Protein AF-A0A177CHS3-F1 (afdb_monomer)

Foldseek 3Di:
DDPPPDQDDAFDFFDDPVLLVPDPAADDLLVLLVLLLVLLVVLVVLQVQACLLDHDPPDLLALALVNLNVCLQQVFAFLDPPPPPDDPPLPVVLVPRNDDDDDGSSVDQSLSCLSSLLNSLLSLNSLLVSLSVCVNVVVDDQQDDSHPPDPDGSVNVNVVSSVSLCVSRDSNSVSSQQLRNLVCCCVVPVLVVLVVCCVVVVDPPVVSVVVSVVCPDPVNSVLGGGRDPCNNPHSVVSSVVSCVSSVSVSVSVVVVVVVVVVVVVVVVVVVVVVVVPPVPPPDPDPPVVVVVVVVVVVVVVVVVVVPDDPDDDDDDDDDPVVVVVVVVVVVPDDDPDDPVSVVVVVVVVVVVSVVVVVVVVVVVVVVVVVVVVVCVVVDDPVVVVVVVVPDDPVVVPPDDDDDDDDDDDDDDDDDDDDDDDDDDDDDDDDDDDDDDDDDDPPVVVVVVVVVVVVVVVVVVVVVVVVVVVVVVVVVVVVVVVVVVVVVVPPPDDDDDDDDDDDDDDD

Sequence (506 aa):
MSAAGTPYTRLPVAVPQETVEATPLASPDDLVKTYLLHVTSELLAIQASTTSFGASSTDRYSPSLQVLHARLQDGHHSPFPGLENRSGNAFTRKGKAHRVAVPSPMVRPLGDFEDMYYAILATVKETHDSIILRLNNGFVDPNALLFPSSQHTIHFFQEWLAHQWTILNEPSLVRALDIAVREALVDGHLCQGLRSQVDSGQITHEQAETARAHLYQSDVFADMPGLSWVGNEHSAMINGRLNEKYRVVFQAEKQAHEKKIRMAKKRERIQKTAKIGPKACGRRGSGEYRRQQQQVMAEQAQQAADMLPTSMGKQSPRSEAEQAKQAHDIARQTPQVDHSDISLFQEEVEAWRLYTQQLMSSRRETQLRYHEDELRRKTPPAATEQALQALPDSLRSGAVSCTPQRQSHARTVTQPHAAHVQQDTSDAGHAGPERTFPGASPREKRKQRVTEYQAWLRESASDHARTRMMGQRRQTQAQASDVSDVSLQAFNGAEAPMDMDGDGGF

Mean predicted aligned error: 17.67 Å

Solvent-accessible surface area (backbone atoms only — not comparable to full-atom values): 31165 Å² total; per-residue (Å²): 133,80,75,84,68,80,74,76,76,77,78,76,83,45,67,53,69,70,58,26,72,68,43,90,56,57,44,60,60,69,59,50,52,50,49,54,53,49,54,50,51,52,54,51,52,50,54,74,63,31,68,87,86,48,79,78,80,82,55,84,69,43,74,41,58,67,46,47,50,51,35,44,70,71,34,45,75,70,74,67,88,80,63,87,78,82,57,98,54,73,66,69,55,68,68,55,71,76,64,64,94,49,68,62,65,86,77,48,64,60,30,68,44,53,66,53,52,51,33,49,53,23,49,45,48,50,53,42,55,53,49,44,55,34,46,71,69,65,77,44,65,54,78,40,56,62,33,97,89,49,94,45,24,44,46,57,49,46,52,48,42,49,50,51,50,51,58,73,42,31,43,29,50,48,31,31,44,24,53,30,29,31,50,46,48,44,56,62,52,52,50,46,50,43,49,54,34,38,77,68,67,78,43,53,71,69,56,43,52,52,53,52,55,55,56,67,33,70,67,58,44,68,71,48,79,46,61,77,93,50,72,79,52,56,36,69,55,51,51,50,49,45,42,61,62,40,45,67,58,32,53,49,52,50,53,52,50,53,51,50,52,53,52,49,54,50,49,51,51,53,51,54,55,60,68,58,52,82,83,80,81,76,84,82,72,72,68,59,61,54,50,52,54,51,49,55,52,49,52,53,52,51,57,56,61,77,67,62,83,92,74,92,77,93,80,79,99,79,56,74,73,58,54,57,50,57,58,57,60,63,74,68,67,75,79,81,81,61,78,65,60,61,54,55,52,51,52,52,53,51,51,48,54,53,48,54,52,48,54,52,50,55,49,52,53,51,52,49,52,51,52,51,54,51,49,59,72,73,46,59,80,82,55,53,61,57,55,68,66,68,57,61,71,89,74,63,78,78,75,82,80,89,73,93,80,81,90,78,91,83,90,81,92,83,87,86,90,88,82,92,85,88,82,86,90,82,90,85,86,90,82,86,86,80,89,71,78,85,70,75,50,74,69,52,53,49,53,50,52,54,51,53,50,56,49,50,53,53,52,53,53,50,53,52,52,52,52,51,50,55,52,51,54,51,52,54,52,53,53,56,57,54,56,64,60,59,71,72,66,79,82,80,81,86,86,78,88,82,87,86,82,81,89,84,89,134

Nearest PDB structures (foldseek):
  6o3c-assembly1_A  TM=1.895E-01  e=5.426E+00  Mus musculus

Secondary structure (DSSP, 8-state):
----PPPPPPPPPPPPHHHHHT---PPPHHHHHHHHHHHHHHHHHHHHH-STT-PPP--TTS--HHHHHHHHHTTPPP--TT-TTS-S-HHHHTTTTT------GGGS-GGGGHHHHHHHHHHHHHHHHHHHHHHHTTSS-TTSBSSTT-S-BHHHHHHHHHHHHHHHT-HHHHHHHHHHHHHHHIIIIIHHHHHHHHHTTSS-HHHHHHHHHHHTSHHHHHHS--S---TTS-HHHHHHHHHHHHHHHHHHHHHHHHHHHHHHHHHHHHHHHHHS-TTTT-SSSHHHHHHHHHHHHHHHHHHHHTT------------HHHHHHHHHHHTT------THHHHHHHHHHHHHHHHHHHHHHHHHHHHHHHHHHHHHHHS-HHHHHHHHHSS-GGGTTT------PPP----------------------------------HHHHHHHHHHHHHHHHHHHHHHHHHHHHHHHHHHHHHHHHHHHHHTTSTT-----PPP-------

Radius of gyration: 36.94 Å; Cα contacts (8 Å, |Δi|>4): 244; chains: 1; bounding box: 92×114×95 Å

Structure (mmCIF, N/CA/C/O backbone):
data_AF-A0A177CHS3-F1
#
_entry.id   AF-A0A177CHS3-F1
#
loop_
_atom_site.group_PDB
_atom_site.id
_atom_site.type_symbol
_atom_site.label_atom_id
_atom_site.label_alt_id
_atom_site.label_comp_id
_atom_site.label_asym_id
_atom_site.label_entity_id
_atom_site.label_seq_id
_atom_site.pdbx_PDB_ins_code
_atom_site.Cartn_x
_atom_site.Cartn_y
_atom_site.Cartn_z
_atom_site.occupancy
_atom_site.B_iso_or_equiv
_atom_site.auth_seq_id
_atom_site.auth_comp_id
_atom_site.auth_asym_id
_atom_site.auth_atom_id
_atom_site.pdbx_PDB_model_num
ATOM 1 N N . MET A 1 1 ? 19.327 -12.336 -41.739 1.00 44.50 1 MET A N 1
ATOM 2 C CA . MET A 1 1 ? 18.220 -13.179 -41.241 1.00 44.50 1 MET A CA 1
ATOM 3 C C . MET A 1 1 ? 18.370 -13.234 -39.732 1.00 44.50 1 MET A C 1
ATOM 5 O O . MET A 1 1 ? 19.244 -13.942 -39.256 1.00 44.50 1 MET A O 1
ATOM 9 N N . SER A 1 2 ? 17.655 -12.370 -39.007 1.00 45.84 2 SER A N 1
ATOM 10 C CA . SER A 1 2 ? 17.730 -12.335 -37.541 1.00 45.84 2 SER A CA 1
ATOM 11 C C . SER A 1 2 ? 17.071 -13.605 -37.016 1.00 45.84 2 SER A C 1
ATOM 13 O O . SER A 1 2 ? 15.941 -13.893 -37.415 1.00 45.84 2 SER A O 1
ATOM 15 N N . ALA A 1 3 ? 17.780 -14.390 -36.204 1.00 53.47 3 ALA A N 1
ATOM 16 C CA . ALA A 1 3 ? 17.191 -15.535 -35.523 1.00 53.47 3 ALA A CA 1
ATOM 17 C C . ALA A 1 3 ? 15.929 -15.050 -34.798 1.00 53.47 3 ALA A C 1
ATOM 19 O O . ALA A 1 3 ? 15.978 -14.026 -34.117 1.00 53.47 3 ALA A O 1
ATOM 20 N N . ALA A 1 4 ? 14.799 -15.727 -35.007 1.00 66.44 4 ALA A N 1
ATOM 21 C CA . ALA A 1 4 ? 13.560 -15.417 -34.312 1.00 66.44 4 ALA A CA 1
ATOM 22 C C . ALA A 1 4 ? 13.797 -15.645 -32.813 1.00 66.44 4 ALA A C 1
ATOM 24 O O . ALA A 1 4 ? 13.718 -16.774 -32.332 1.00 66.44 4 ALA A O 1
ATOM 25 N N . GLY A 1 5 ? 14.191 -14.581 -32.108 1.00 76.31 5 GLY A N 1
ATOM 26 C CA . GLY A 1 5 ? 14.379 -14.604 -30.667 1.00 76.31 5 GLY A CA 1
ATOM 27 C C . GLY A 1 5 ? 13.078 -15.051 -30.021 1.00 76.31 5 GLY A C 1
ATOM 28 O O . GLY A 1 5 ? 11.996 -14.620 -30.426 1.00 76.31 5 GLY A O 1
ATOM 29 N N . THR A 1 6 ? 13.173 -15.954 -29.051 1.00 82.50 6 THR A N 1
ATOM 30 C CA . THR A 1 6 ? 12.022 -16.347 -28.242 1.00 82.50 6 THR A CA 1
ATOM 31 C C . THR A 1 6 ? 11.404 -15.089 -27.631 1.00 82.50 6 THR A C 1
ATOM 33 O O . THR A 1 6 ? 12.139 -14.314 -27.015 1.00 82.50 6 THR A O 1
ATOM 36 N N . PRO A 1 7 ? 10.093 -14.848 -27.817 1.00 87.56 7 PRO A N 1
ATOM 37 C CA . PRO A 1 7 ? 9.451 -13.645 -27.306 1.00 87.56 7 PRO A CA 1
ATOM 38 C C . PRO A 1 7 ? 9.597 -13.575 -25.786 1.00 87.56 7 PRO A C 1
ATOM 40 O O . PRO A 1 7 ? 9.509 -14.598 -25.101 1.00 87.56 7 PRO A O 1
ATOM 43 N N . TYR A 1 8 ? 9.791 -12.367 -25.258 1.00 92.06 8 TYR A N 1
ATOM 44 C CA . TYR A 1 8 ? 9.908 -12.164 -23.817 1.00 92.06 8 TYR A CA 1
ATOM 45 C C . TYR A 1 8 ? 8.603 -12.575 -23.126 1.00 92.06 8 TYR A C 1
ATOM 47 O O . TYR A 1 8 ? 7.510 -12.152 -23.521 1.00 92.06 8 TYR A O 1
ATOM 55 N N . THR A 1 9 ? 8.718 -13.427 -22.107 1.00 93.25 9 THR A N 1
ATOM 56 C CA . THR A 1 9 ? 7.579 -14.061 -21.435 1.00 93.25 9 THR A CA 1
ATOM 57 C C . THR A 1 9 ? 6.963 -13.148 -20.385 1.00 93.25 9 THR A C 1
ATOM 59 O O . THR A 1 9 ? 7.672 -12.584 -19.552 1.00 93.25 9 THR A O 1
ATOM 62 N N . ARG A 1 10 ? 5.628 -13.058 -20.383 1.00 95.44 10 ARG A N 1
ATOM 63 C CA . ARG A 1 10 ? 4.859 -12.368 -19.335 1.00 95.44 10 ARG A CA 1
ATOM 64 C C . ARG A 1 10 ? 5.115 -12.985 -17.958 1.00 95.44 10 ARG A C 1
ATOM 66 O O . ARG A 1 10 ? 5.517 -14.144 -17.865 1.00 95.44 10 ARG A O 1
ATOM 73 N N . LEU A 1 11 ? 4.844 -12.214 -16.904 1.00 96.69 11 LEU A N 1
ATOM 74 C CA . LEU A 1 11 ? 4.880 -12.719 -15.531 1.00 96.69 11 LEU A CA 1
ATOM 75 C C . LEU A 1 11 ? 3.973 -13.954 -15.375 1.00 96.69 11 LEU A C 1
ATOM 77 O O . LEU A 1 11 ? 2.895 -13.995 -15.981 1.00 96.69 11 LEU A O 1
ATOM 81 N N . PRO A 1 12 ? 4.377 -14.949 -14.564 1.00 96.19 12 PRO A N 1
ATOM 82 C CA . PRO A 1 12 ? 3.524 -16.087 -14.254 1.00 96.19 12 PRO A CA 1
ATOM 83 C C . PRO A 1 12 ? 2.261 -15.635 -13.509 1.00 96.19 12 PRO A C 1
ATOM 85 O O . PRO A 1 12 ? 2.247 -14.601 -12.836 1.00 96.19 12 PRO A O 1
ATOM 88 N N . VAL A 1 13 ? 1.197 -16.429 -13.624 1.00 95.62 13 VAL A N 1
ATOM 89 C CA . VAL A 1 13 ? -0.060 -16.209 -12.894 1.00 95.62 13 VAL A CA 1
ATOM 90 C C . VAL A 1 13 ? 0.226 -16.215 -11.387 1.00 95.62 13 VAL A C 1
ATOM 92 O O . VAL A 1 13 ? 1.023 -17.024 -10.914 1.00 95.62 13 VAL A O 1
ATOM 95 N N . ALA A 1 14 ? -0.399 -15.298 -10.645 1.00 96.12 14 ALA A N 1
ATOM 96 C CA . ALA A 1 14 ? -0.262 -15.238 -9.195 1.00 96.12 14 ALA A CA 1
ATOM 97 C C . ALA A 1 14 ? -0.832 -16.501 -8.541 1.00 96.12 14 ALA A C 1
ATOM 99 O O . ALA A 1 14 ? -1.786 -17.101 -9.050 1.00 96.12 14 ALA A O 1
ATOM 100 N N . VAL A 1 15 ? -0.276 -16.870 -7.388 1.00 95.38 15 VAL A N 1
ATOM 101 C CA . VAL A 1 15 ? -0.728 -18.044 -6.638 1.00 95.38 15 VAL A CA 1
ATOM 102 C C . VAL A 1 15 ? -2.209 -17.881 -6.251 1.00 95.38 15 VAL A C 1
ATOM 104 O O . VAL A 1 15 ? -2.610 -16.826 -5.740 1.00 95.38 15 VAL A O 1
ATOM 107 N N . PRO A 1 16 ? -3.053 -18.894 -6.517 1.00 95.62 16 PRO A N 1
ATOM 108 C CA . PRO A 1 16 ? -4.478 -18.814 -6.230 1.00 95.62 16 PRO A CA 1
ATOM 109 C C . PRO A 1 16 ? -4.745 -18.897 -4.719 1.00 95.62 16 PRO A C 1
ATOM 111 O O . PRO A 1 16 ? -3.904 -19.362 -3.944 1.00 95.62 16 PRO A O 1
ATOM 114 N N . GLN A 1 17 ? -5.913 -18.415 -4.293 1.00 95.19 17 GLN A N 1
ATOM 115 C CA . GLN A 1 17 ? -6.251 -18.264 -2.872 1.00 95.19 17 GLN A CA 1
ATOM 116 C C . GLN A 1 17 ? -6.241 -19.602 -2.144 1.00 95.19 17 GLN A C 1
ATOM 118 O O . GLN A 1 17 ? -5.685 -19.720 -1.056 1.00 95.19 17 GLN A O 1
ATOM 123 N N . GLU A 1 18 ? -6.756 -20.631 -2.806 1.00 95.50 18 GLU A N 1
ATOM 124 C CA . GLU A 1 18 ? -6.851 -21.984 -2.282 1.00 95.50 18 GLU A CA 1
ATOM 125 C C . GLU A 1 18 ? -5.465 -22.560 -1.956 1.00 95.50 18 GLU A C 1
ATOM 127 O O . GLU A 1 18 ? -5.299 -23.271 -0.969 1.00 95.50 18 GLU A O 1
ATOM 132 N N . THR A 1 19 ? -4.440 -22.230 -2.752 1.00 97.25 19 THR A N 1
ATOM 133 C CA . THR A 1 19 ? -3.064 -22.681 -2.497 1.00 97.25 19 THR A CA 1
ATOM 134 C C . THR A 1 19 ? -2.465 -22.000 -1.272 1.00 97.25 19 THR A C 1
ATOM 136 O O . THR A 1 19 ? -1.782 -22.653 -0.484 1.00 97.25 19 THR A O 1
ATOM 139 N N . VAL A 1 20 ? -2.729 -20.708 -1.076 1.00 96.69 20 VAL A N 1
ATOM 140 C CA . VAL A 1 20 ? -2.236 -19.986 0.104 1.00 96.69 20 VAL A CA 1
ATOM 141 C C . VAL A 1 20 ? -2.955 -20.447 1.367 1.00 96.69 20 VAL A C 1
ATOM 143 O O . VAL A 1 20 ? -2.308 -20.677 2.383 1.00 96.69 20 VAL A O 1
ATOM 146 N N . GLU A 1 21 ? -4.267 -20.666 1.307 1.00 94.88 21 GLU A N 1
ATOM 147 C CA . GLU A 1 21 ? -5.039 -21.207 2.432 1.00 94.88 21 GLU A CA 1
ATOM 148 C C . GLU A 1 21 ? -4.608 -22.629 2.812 1.00 94.88 21 GLU A C 1
ATOM 150 O O . GLU A 1 21 ? -4.538 -22.950 3.998 1.00 94.88 21 GLU A O 1
ATOM 155 N N . ALA A 1 22 ? -4.260 -23.457 1.823 1.00 96.56 22 ALA A N 1
ATOM 156 C CA . ALA A 1 22 ? -3.725 -24.799 2.039 1.00 96.56 2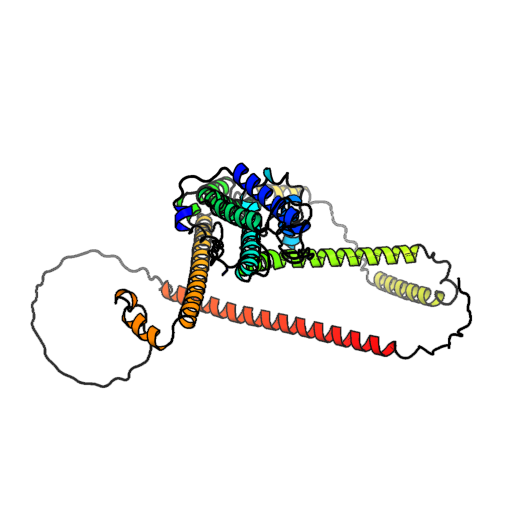2 ALA A CA 1
ATOM 157 C C . ALA A 1 22 ? -2.264 -24.811 2.530 1.00 96.56 22 ALA A C 1
ATOM 159 O O . ALA A 1 22 ? -1.754 -25.871 2.899 1.00 96.56 22 ALA A O 1
ATOM 160 N N . THR A 1 23 ? -1.571 -23.666 2.528 1.00 97.69 23 THR A N 1
ATOM 161 C CA . THR A 1 23 ? -0.171 -23.589 2.957 1.00 97.69 23 THR A CA 1
ATOM 162 C C . THR A 1 23 ? -0.087 -23.681 4.487 1.00 97.69 23 THR A C 1
ATOM 164 O O . THR A 1 23 ? -0.630 -22.821 5.185 1.00 97.69 23 THR A O 1
ATOM 167 N N . PRO A 1 24 ? 0.600 -24.701 5.042 1.00 95.94 24 PRO A N 1
ATOM 168 C CA . PRO A 1 24 ? 0.557 -24.983 6.478 1.00 95.94 24 PRO A CA 1
ATOM 169 C C . PRO A 1 24 ? 1.402 -24.019 7.316 1.00 95.94 24 PRO A C 1
ATOM 171 O O . PRO A 1 24 ? 1.120 -23.826 8.495 1.00 95.94 24 PRO A O 1
ATOM 174 N N . LEU A 1 25 ? 2.450 -23.435 6.729 1.00 96.88 25 LEU A N 1
ATOM 175 C CA . LEU A 1 25 ? 3.407 -22.581 7.425 1.00 96.88 25 LEU A CA 1
ATOM 176 C C . LEU A 1 25 ? 3.411 -21.190 6.803 1.00 96.88 25 LEU A C 1
ATOM 178 O O . LEU A 1 25 ? 3.595 -21.043 5.598 1.00 96.88 25 LEU A O 1
ATOM 182 N N . ALA A 1 26 ? 3.222 -20.179 7.645 1.00 97.94 26 ALA A N 1
ATOM 183 C CA . ALA A 1 26 ? 3.429 -18.786 7.290 1.00 97.94 26 ALA A CA 1
ATOM 184 C C . ALA A 1 26 ? 4.915 -18.430 7.431 1.00 97.94 26 ALA A C 1
ATOM 186 O O . ALA A 1 26 ? 5.590 -18.904 8.350 1.00 97.94 26 ALA A O 1
ATOM 187 N N . SER A 1 27 ? 5.419 -17.584 6.534 1.00 98.19 27 SER A N 1
ATOM 188 C CA . SER A 1 27 ? 6.752 -16.999 6.691 1.00 98.19 27 SER A CA 1
ATOM 189 C C . SER A 1 27 ? 6.818 -16.114 7.948 1.00 98.19 27 SER A C 1
ATOM 191 O O . SER A 1 27 ? 5.821 -15.479 8.288 1.00 98.19 27 SER A O 1
ATOM 193 N N . PRO A 1 28 ? 7.974 -16.016 8.634 1.00 98.38 28 PRO A N 1
ATOM 194 C CA . PRO A 1 28 ? 8.118 -15.133 9.789 1.00 98.38 28 PRO A CA 1
ATOM 195 C C . PRO A 1 28 ? 7.898 -13.657 9.431 1.00 98.38 28 PRO A C 1
ATOM 197 O O . PRO A 1 28 ? 8.485 -13.159 8.468 1.00 98.38 28 PRO A O 1
ATOM 200 N N . ASP A 1 29 ? 7.133 -12.940 10.255 1.00 98.00 29 ASP A N 1
ATOM 201 C CA . ASP A 1 29 ? 6.787 -11.527 10.052 1.00 98.00 29 ASP A CA 1
ATOM 202 C C . ASP A 1 29 ? 7.984 -10.631 9.725 1.00 98.00 29 ASP A C 1
ATOM 204 O O . ASP A 1 29 ? 7.938 -9.848 8.777 1.00 98.00 29 ASP A O 1
ATOM 208 N N . ASP A 1 30 ? 9.073 -10.742 10.487 1.00 98.00 30 ASP A N 1
ATOM 209 C CA . ASP A 1 30 ? 10.251 -9.884 10.322 1.00 98.00 30 ASP A CA 1
ATOM 210 C C . ASP A 1 30 ? 10.951 -10.102 8.976 1.00 98.00 30 ASP A C 1
ATOM 212 O O . ASP A 1 30 ? 11.478 -9.155 8.385 1.00 98.00 30 ASP A O 1
ATOM 216 N N . LEU A 1 31 ? 10.921 -11.335 8.464 1.00 98.12 31 LEU A N 1
ATOM 217 C CA . LEU A 1 31 ? 11.452 -11.672 7.147 1.00 98.12 31 LEU A CA 1
ATOM 218 C C . LEU A 1 31 ? 10.584 -11.052 6.051 1.00 98.12 31 LEU A C 1
ATOM 220 O O . LEU A 1 31 ? 11.118 -10.412 5.143 1.00 98.12 31 LEU A O 1
ATOM 224 N N . VAL A 1 32 ? 9.257 -11.159 6.176 1.00 98.38 32 VAL A N 1
ATOM 225 C CA . VAL A 1 32 ? 8.318 -10.544 5.228 1.00 98.38 32 VAL A CA 1
ATOM 226 C C . VAL A 1 32 ? 8.475 -9.023 5.221 1.00 98.38 32 VAL A C 1
ATOM 228 O O . VAL A 1 32 ? 8.644 -8.433 4.155 1.00 98.38 32 VAL A O 1
ATOM 231 N N . LYS A 1 33 ? 8.507 -8.370 6.391 1.00 98.19 33 LYS A N 1
ATOM 232 C CA . LYS A 1 33 ? 8.707 -6.912 6.499 1.00 98.19 33 LYS A CA 1
ATOM 233 C C . LYS A 1 33 ? 10.025 -6.475 5.873 1.00 98.19 33 LYS A C 1
ATOM 235 O O . LYS A 1 33 ? 10.043 -5.526 5.092 1.00 98.19 33 LYS A O 1
ATOM 240 N N . THR A 1 34 ? 11.115 -7.174 6.194 1.00 98.12 34 THR A N 1
ATOM 241 C CA . THR A 1 34 ? 12.451 -6.873 5.662 1.00 98.12 34 THR A CA 1
ATOM 242 C C . THR A 1 34 ? 12.449 -6.958 4.142 1.00 98.12 34 THR A C 1
ATOM 244 O O . THR A 1 34 ? 12.934 -6.044 3.477 1.00 98.12 34 THR A O 1
ATOM 247 N N . TYR A 1 35 ? 11.845 -8.009 3.589 1.00 98.38 35 TYR A N 1
ATOM 248 C CA . TYR A 1 35 ? 11.738 -8.188 2.149 1.00 98.38 35 TYR A CA 1
ATOM 249 C C . TYR A 1 35 ? 10.888 -7.090 1.485 1.00 98.38 35 TYR A C 1
ATOM 251 O O . TYR A 1 35 ? 11.347 -6.453 0.538 1.00 98.38 35 TYR A O 1
ATOM 259 N N . LEU A 1 36 ? 9.695 -6.786 2.013 1.00 98.44 36 LEU A N 1
ATOM 260 C CA . LEU A 1 36 ? 8.828 -5.734 1.464 1.00 98.44 36 LEU A CA 1
ATOM 261 C C . LEU A 1 36 ? 9.500 -4.352 1.495 1.00 98.44 36 LEU A C 1
ATOM 263 O O . LEU A 1 36 ? 9.423 -3.606 0.517 1.00 98.44 36 LEU A O 1
ATOM 267 N N . LEU A 1 37 ? 10.186 -4.008 2.590 1.00 97.81 37 LEU A N 1
ATOM 268 C CA . LEU A 1 37 ? 10.933 -2.750 2.714 1.00 97.81 37 LEU A CA 1
ATOM 269 C C . LEU A 1 37 ? 12.131 -2.694 1.763 1.00 97.81 37 LEU A C 1
ATOM 271 O O . LEU A 1 37 ? 12.383 -1.648 1.158 1.00 97.81 37 LEU A O 1
ATOM 275 N N . HIS A 1 38 ? 12.852 -3.805 1.619 1.00 97.69 38 HIS A N 1
ATOM 276 C CA . HIS A 1 38 ? 13.991 -3.914 0.716 1.00 97.69 38 HIS A CA 1
ATOM 277 C C . HIS A 1 38 ? 13.561 -3.707 -0.740 1.00 97.69 38 HIS A C 1
ATOM 279 O O . HIS A 1 38 ? 14.036 -2.768 -1.378 1.00 97.69 38 HIS A O 1
ATOM 285 N N . VAL A 1 39 ? 12.582 -4.479 -1.226 1.00 97.94 39 VAL A N 1
ATOM 286 C CA . VAL A 1 39 ? 12.069 -4.359 -2.603 1.00 97.94 39 VAL A CA 1
ATOM 287 C C . VAL A 1 39 ? 11.493 -2.970 -2.864 1.00 97.94 39 VAL A C 1
ATOM 289 O O . VAL A 1 39 ? 11.739 -2.387 -3.917 1.00 97.94 39 VAL A O 1
ATOM 292 N N . THR A 1 40 ? 10.770 -2.393 -1.899 1.00 97.75 40 THR A N 1
ATOM 293 C CA . THR A 1 40 ? 10.267 -1.015 -2.013 1.00 97.75 40 THR A CA 1
ATOM 294 C C . THR A 1 40 ? 11.407 -0.020 -2.205 1.00 97.75 40 THR A C 1
ATOM 296 O O . THR A 1 40 ? 11.346 0.828 -3.095 1.00 97.75 40 THR A O 1
ATOM 299 N N . SER A 1 41 ? 12.459 -0.125 -1.392 1.00 97.12 41 SER A N 1
ATOM 300 C CA . SER A 1 41 ? 13.610 0.778 -1.454 1.00 97.12 41 SER A CA 1
ATOM 301 C C . SER A 1 41 ? 14.350 0.661 -2.787 1.00 97.12 41 SER A C 1
ATOM 303 O O . SER A 1 41 ? 14.693 1.683 -3.380 1.00 97.12 41 SER A O 1
ATOM 305 N N . GLU A 1 42 ? 14.543 -0.561 -3.292 1.00 95.88 42 GLU A N 1
ATOM 306 C CA . GLU A 1 42 ? 15.177 -0.801 -4.592 1.00 95.88 42 GLU A CA 1
ATOM 307 C C . GLU A 1 42 ? 14.333 -0.252 -5.748 1.00 95.88 42 GLU A C 1
ATOM 309 O O . GLU A 1 42 ? 14.849 0.488 -6.587 1.00 95.88 42 GLU A O 1
ATOM 314 N N . LEU A 1 43 ? 13.022 -0.523 -5.762 1.00 95.81 43 LEU A N 1
ATOM 315 C CA . LEU A 1 43 ? 12.114 0.012 -6.782 1.00 95.81 43 LEU A CA 1
ATOM 316 C C . LEU A 1 43 ? 12.120 1.544 -6.800 1.00 95.81 43 LEU A C 1
ATOM 318 O O . LEU A 1 43 ? 12.194 2.142 -7.874 1.00 95.81 43 LEU A O 1
ATOM 322 N N . LEU A 1 44 ? 12.087 2.189 -5.631 1.00 95.50 44 LEU A N 1
ATOM 323 C CA . LEU A 1 44 ? 12.133 3.649 -5.529 1.00 95.50 44 LEU A CA 1
ATOM 324 C C . LEU A 1 44 ? 13.485 4.222 -5.975 1.00 95.50 44 LEU A C 1
ATOM 326 O O . LEU A 1 44 ? 13.510 5.246 -6.659 1.00 95.50 44 LEU A O 1
ATOM 330 N N . ALA A 1 45 ? 14.600 3.570 -5.636 1.00 93.62 45 ALA A N 1
ATOM 331 C CA . ALA A 1 45 ? 15.930 3.986 -6.080 1.00 93.62 45 ALA A CA 1
ATOM 332 C C . ALA A 1 45 ? 16.066 3.904 -7.609 1.00 93.62 45 ALA A C 1
ATOM 334 O O . ALA A 1 45 ? 16.598 4.821 -8.242 1.00 93.62 45 ALA A O 1
ATOM 335 N N . ILE A 1 46 ? 15.528 2.843 -8.214 1.00 92.19 46 ILE A N 1
ATOM 336 C CA . ILE A 1 46 ? 15.510 2.669 -9.668 1.00 92.19 46 ILE A CA 1
ATOM 337 C C . ILE A 1 46 ? 14.617 3.729 -10.316 1.00 92.19 46 ILE A C 1
ATOM 339 O O . ILE A 1 46 ? 15.072 4.409 -11.233 1.00 92.19 46 ILE A O 1
ATOM 343 N N . GLN A 1 47 ? 13.398 3.947 -9.809 1.00 92.44 47 GLN A N 1
ATOM 344 C CA . GLN A 1 47 ? 12.486 4.989 -10.307 1.00 92.44 47 GLN A CA 1
ATOM 345 C C . GLN A 1 47 ? 13.082 6.399 -10.214 1.00 92.44 47 GLN A C 1
ATOM 347 O O . GLN A 1 47 ? 12.862 7.218 -11.100 1.00 92.44 47 GLN A O 1
ATOM 352 N N . ALA A 1 48 ? 13.858 6.693 -9.170 1.00 91.94 48 ALA A N 1
ATOM 353 C CA . ALA A 1 48 ? 14.554 7.971 -9.045 1.00 91.94 48 ALA A CA 1
ATOM 354 C C . ALA A 1 48 ? 15.710 8.125 -10.050 1.00 91.94 48 ALA A C 1
ATOM 356 O O . ALA A 1 48 ? 16.076 9.247 -10.398 1.00 91.94 48 ALA A O 1
ATOM 357 N N . SER A 1 49 ? 16.276 7.010 -10.520 1.00 90.81 49 SER A N 1
ATOM 358 C CA . SER A 1 49 ? 17.449 6.979 -11.401 1.00 90.81 49 SER A CA 1
ATOM 359 C C . SER A 1 49 ? 17.098 6.893 -12.890 1.00 90.81 49 SER A C 1
ATOM 361 O O . SER A 1 49 ? 17.979 7.073 -13.732 1.00 90.81 49 SER A O 1
ATOM 363 N N . THR A 1 50 ? 15.837 6.620 -13.247 1.00 87.88 50 THR A N 1
ATOM 364 C CA . THR A 1 50 ? 15.415 6.467 -14.646 1.00 87.88 50 THR A CA 1
ATOM 365 C C . THR A 1 50 ? 14.067 7.118 -14.929 1.00 87.88 50 THR A C 1
ATOM 367 O O . THR A 1 50 ? 13.106 6.973 -14.184 1.00 87.88 50 THR A O 1
ATOM 370 N N . THR A 1 51 ? 13.969 7.796 -16.070 1.00 85.38 51 THR A N 1
ATOM 371 C CA . THR A 1 51 ? 12.705 8.323 -16.611 1.00 85.38 51 THR A CA 1
ATOM 372 C C . THR A 1 51 ? 12.031 7.341 -17.570 1.00 85.38 51 THR A C 1
ATOM 374 O O . THR A 1 51 ? 10.947 7.613 -18.089 1.00 85.38 51 THR A O 1
ATOM 377 N N . SER A 1 52 ? 12.655 6.180 -17.808 1.00 80.94 52 SER A N 1
ATOM 378 C CA . SER A 1 52 ? 12.215 5.203 -18.808 1.00 80.94 52 SER A CA 1
ATOM 379 C C . SER A 1 52 ? 10.808 4.672 -18.548 1.00 80.94 52 SER A C 1
ATOM 381 O O . SER A 1 52 ? 10.125 4.296 -19.498 1.00 80.94 52 SER A O 1
ATOM 383 N N . PHE A 1 53 ? 10.352 4.689 -17.297 1.00 80.12 53 PHE A N 1
ATOM 384 C CA . PHE A 1 53 ? 9.065 4.133 -16.872 1.00 80.12 53 PHE A CA 1
ATOM 385 C C . PHE A 1 53 ? 8.003 5.200 -16.588 1.00 80.12 53 PHE A C 1
ATOM 387 O O . PHE A 1 53 ? 6.983 4.910 -15.975 1.00 80.12 53 PHE A O 1
ATOM 394 N N . GLY A 1 54 ? 8.223 6.422 -17.077 1.00 81.12 54 GLY A N 1
ATOM 395 C CA . GLY A 1 54 ? 7.356 7.564 -16.819 1.00 81.12 54 GLY A CA 1
ATOM 396 C C . GLY A 1 54 ? 7.838 8.399 -15.637 1.00 81.12 54 GLY A C 1
ATOM 397 O O . GLY A 1 54 ? 8.753 8.026 -14.905 1.00 81.12 54 GLY A O 1
ATOM 398 N N . ALA A 1 55 ? 7.241 9.578 -15.483 1.00 80.31 55 ALA A N 1
ATOM 399 C CA . ALA A 1 55 ? 7.513 10.424 -14.333 1.00 80.31 55 ALA A CA 1
ATOM 400 C C . ALA A 1 55 ? 6.866 9.808 -13.090 1.00 80.31 55 ALA A C 1
ATOM 402 O O . ALA A 1 55 ? 5.685 9.449 -13.119 1.00 80.31 55 ALA A O 1
ATOM 403 N N . SER A 1 56 ? 7.615 9.733 -11.989 1.00 80.44 56 SER A N 1
ATOM 404 C CA . SER A 1 56 ? 7.013 9.449 -10.692 1.00 80.44 56 SER A CA 1
ATOM 405 C C . SER A 1 56 ? 5.931 10.493 -10.415 1.00 80.44 56 SER A C 1
ATOM 407 O O . SER A 1 56 ? 6.118 11.695 -10.636 1.00 80.44 56 SER A O 1
ATOM 409 N N . SER A 1 57 ? 4.758 10.031 -9.978 1.00 82.19 57 SER A N 1
ATOM 410 C CA . SER A 1 57 ? 3.689 10.948 -9.597 1.00 82.19 57 SER A CA 1
ATOM 411 C C . SER A 1 57 ? 4.197 11.850 -8.475 1.00 82.19 57 SER A C 1
ATOM 413 O O . SER A 1 57 ? 4.552 11.378 -7.396 1.00 82.19 57 SER A O 1
ATOM 415 N N . THR A 1 58 ? 4.223 13.156 -8.726 1.00 87.19 58 THR A N 1
ATOM 416 C CA . THR A 1 58 ? 4.571 14.166 -7.717 1.00 87.19 58 THR A CA 1
ATOM 417 C C . THR A 1 58 ? 3.388 14.497 -6.807 1.00 87.19 58 THR A C 1
ATOM 419 O O . THR A 1 58 ? 3.530 15.280 -5.860 1.00 87.19 58 THR A O 1
ATOM 422 N N . ASP A 1 59 ? 2.218 13.908 -7.075 1.00 93.75 59 ASP A N 1
ATOM 423 C CA . ASP A 1 59 ? 1.023 14.122 -6.280 1.00 93.75 59 ASP A CA 1
ATOM 424 C C . ASP A 1 59 ? 1.128 13.393 -4.936 1.00 93.75 59 ASP A C 1
ATOM 426 O O . ASP A 1 59 ? 0.994 12.174 -4.839 1.00 93.75 59 ASP A O 1
ATOM 430 N N . ARG A 1 60 ? 1.319 14.177 -3.872 1.00 94.50 60 ARG A N 1
ATOM 431 C CA . ARG A 1 60 ? 1.375 13.698 -2.481 1.00 94.50 60 ARG A CA 1
ATOM 432 C C . ARG A 1 60 ? 0.029 13.174 -1.970 1.00 94.50 60 ARG A C 1
ATOM 434 O O . ARG A 1 60 ? -0.024 12.631 -0.871 1.00 94.50 60 ARG A O 1
ATOM 441 N N . TYR A 1 61 ? -1.046 13.379 -2.729 1.00 94.94 61 TYR A N 1
ATOM 442 C CA . TYR A 1 61 ? -2.412 12.971 -2.407 1.00 94.94 61 TYR A CA 1
ATOM 443 C C . TYR A 1 61 ? -2.895 11.810 -3.289 1.00 94.94 61 TYR A C 1
ATOM 445 O O . TYR A 1 61 ? -4.099 11.590 -3.418 1.00 94.94 61 TYR A O 1
ATOM 453 N N . SER A 1 62 ? -1.956 11.073 -3.886 1.00 95.31 62 SER A N 1
ATOM 454 C CA . SER A 1 62 ? -2.184 9.850 -4.652 1.00 95.31 62 SER A CA 1
ATOM 455 C C . SER A 1 62 ? -1.406 8.694 -3.999 1.00 95.31 62 SER A C 1
ATOM 457 O O . SER A 1 62 ? -0.268 8.907 -3.576 1.00 95.31 62 SER A O 1
ATOM 459 N N . PRO A 1 63 ? -1.974 7.478 -3.872 1.00 96.06 63 PRO A N 1
ATOM 460 C CA . PRO A 1 63 ? -1.348 6.355 -3.173 1.00 96.06 63 PRO A CA 1
ATOM 461 C C . PRO A 1 63 ? -0.311 5.662 -4.067 1.00 96.06 63 PRO A C 1
ATOM 463 O O . PRO A 1 63 ? -0.461 4.502 -4.437 1.00 96.06 63 PRO A O 1
ATOM 466 N N . SER A 1 64 ? 0.740 6.388 -4.444 1.00 95.88 64 SER A N 1
ATOM 467 C CA . SER A 1 64 ? 1.898 5.806 -5.122 1.00 95.88 64 SER A CA 1
ATOM 468 C C . SER A 1 64 ? 2.760 5.010 -4.137 1.00 95.88 64 SER A C 1
ATOM 470 O O . SER A 1 64 ? 2.716 5.259 -2.930 1.00 95.88 64 SER A O 1
ATOM 472 N N . LEU A 1 65 ? 3.601 4.099 -4.645 1.00 96.62 65 LEU A N 1
ATOM 473 C CA . LEU A 1 65 ? 4.568 3.358 -3.823 1.00 96.62 65 LEU A CA 1
ATOM 474 C C . LEU A 1 65 ? 5.410 4.306 -2.951 1.00 96.62 65 LEU A C 1
ATOM 476 O O . LEU A 1 65 ? 5.590 4.065 -1.762 1.00 96.62 65 LEU A O 1
ATOM 480 N N . GLN A 1 66 ? 5.847 5.436 -3.516 1.00 96.50 66 GLN A N 1
ATOM 481 C CA . GLN A 1 66 ? 6.608 6.458 -2.795 1.00 96.50 66 GLN A CA 1
ATOM 482 C C . GLN A 1 66 ? 5.804 7.088 -1.651 1.00 96.50 66 GLN A C 1
ATOM 484 O O . GLN A 1 66 ? 6.326 7.244 -0.548 1.00 96.50 66 GLN A O 1
ATOM 489 N N . VAL A 1 67 ? 4.546 7.461 -1.904 1.00 96.31 67 VAL A N 1
ATOM 490 C CA . VAL A 1 67 ? 3.682 8.085 -0.892 1.00 96.31 67 VAL A CA 1
ATOM 491 C C . VAL A 1 67 ? 3.358 7.092 0.216 1.00 96.31 67 VAL A C 1
ATOM 493 O O . VAL A 1 67 ? 3.437 7.450 1.387 1.00 96.31 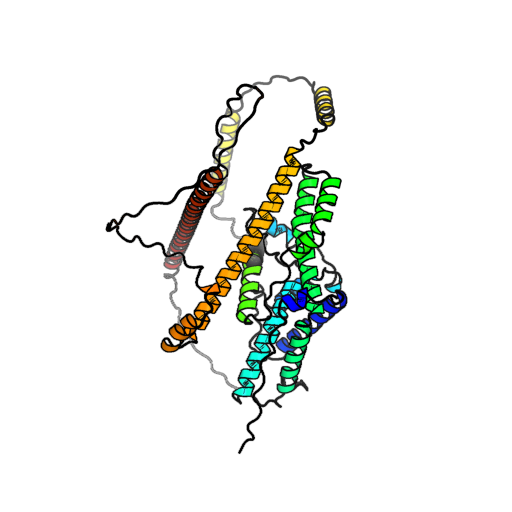67 VAL A O 1
ATOM 496 N N . LEU A 1 68 ? 3.036 5.844 -0.120 1.00 96.25 68 LEU A N 1
ATOM 497 C CA . LEU A 1 68 ? 2.746 4.807 0.869 1.00 96.25 68 LEU A CA 1
ATOM 498 C C . LEU A 1 68 ? 3.986 4.454 1.698 1.00 96.25 68 LEU A C 1
ATOM 500 O O . LEU A 1 68 ? 3.877 4.329 2.916 1.00 96.25 68 LEU A O 1
ATOM 504 N N . HIS A 1 69 ? 5.167 4.394 1.077 1.00 96.31 69 HIS A N 1
ATOM 505 C CA . HIS A 1 69 ? 6.441 4.221 1.774 1.00 96.31 69 HIS A CA 1
ATOM 506 C C . HIS A 1 69 ? 6.737 5.359 2.748 1.00 96.31 69 HIS A C 1
ATOM 508 O O . HIS A 1 69 ? 6.968 5.100 3.928 1.00 96.31 69 HIS A O 1
ATOM 514 N N . ALA A 1 70 ? 6.639 6.612 2.295 1.00 94.88 70 ALA A N 1
ATOM 515 C CA . ALA A 1 70 ? 6.802 7.773 3.165 1.00 94.88 70 ALA A CA 1
ATOM 516 C C . ALA A 1 70 ? 5.794 7.747 4.323 1.00 94.88 70 ALA A C 1
ATOM 518 O O . ALA A 1 70 ? 6.160 7.947 5.474 1.00 94.88 70 ALA A O 1
ATOM 519 N N . ARG A 1 71 ? 4.533 7.395 4.047 1.00 93.06 71 ARG A N 1
ATOM 520 C CA . ARG A 1 71 ? 3.501 7.275 5.081 1.00 93.06 71 ARG A CA 1
ATOM 521 C C . ARG A 1 71 ? 3.808 6.193 6.108 1.00 93.06 71 ARG A C 1
ATOM 523 O O . ARG A 1 71 ? 3.581 6.414 7.296 1.00 93.06 71 ARG A O 1
ATOM 530 N N . LEU A 1 72 ? 4.299 5.037 5.668 1.00 93.12 72 LEU A N 1
ATOM 531 C CA . LEU A 1 72 ? 4.693 3.955 6.563 1.00 93.12 72 LEU A CA 1
ATOM 532 C C . LEU A 1 72 ? 5.837 4.409 7.485 1.00 93.12 72 LEU A C 1
ATOM 534 O O . LEU A 1 72 ? 5.766 4.161 8.690 1.00 93.12 72 LEU A O 1
ATOM 538 N N . GLN A 1 73 ? 6.838 5.103 6.926 1.00 93.31 73 GLN A N 1
ATOM 539 C CA . GLN A 1 73 ? 7.973 5.680 7.657 1.00 93.31 73 GLN A CA 1
ATOM 540 C C . GLN A 1 73 ? 7.545 6.770 8.648 1.00 93.31 73 GLN A C 1
ATOM 542 O O . GLN A 1 73 ? 8.021 6.787 9.779 1.00 93.31 73 GLN A O 1
ATOM 547 N N . ASP A 1 74 ? 6.599 7.622 8.255 1.00 91.25 74 ASP A N 1
ATOM 548 C CA . ASP A 1 74 ? 6.025 8.685 9.088 1.00 91.25 74 ASP A CA 1
ATOM 549 C C . ASP A 1 74 ? 5.050 8.147 10.159 1.00 91.25 74 ASP A C 1
ATOM 551 O O . ASP A 1 74 ? 4.469 8.915 10.929 1.00 91.25 74 ASP A O 1
ATOM 555 N N . GLY A 1 75 ? 4.843 6.826 10.219 1.00 88.69 75 GLY A N 1
ATOM 556 C CA . GLY A 1 75 ? 3.985 6.186 11.215 1.00 88.69 75 GLY A CA 1
ATOM 557 C C . GLY A 1 75 ? 2.488 6.333 10.940 1.00 88.69 75 GLY A C 1
ATOM 558 O O . GLY A 1 75 ? 1.671 6.110 11.830 1.00 88.69 75 GLY A O 1
ATOM 559 N N . HIS A 1 76 ? 2.090 6.694 9.719 1.00 88.56 76 HIS A N 1
ATOM 560 C CA . HIS A 1 76 ? 0.677 6.741 9.359 1.00 88.56 76 HIS A CA 1
ATOM 561 C C . HIS A 1 76 ? 0.082 5.327 9.306 1.00 88.56 76 HIS A C 1
ATOM 563 O O . HIS A 1 76 ? 0.679 4.392 8.764 1.00 88.56 76 HIS A O 1
ATOM 569 N N . HIS A 1 77 ? -1.127 5.182 9.846 1.00 84.06 77 HIS A N 1
ATOM 570 C CA . HIS A 1 77 ? -1.906 3.949 9.749 1.00 84.06 77 HIS A CA 1
ATOM 571 C C . HIS A 1 77 ? -2.542 3.795 8.364 1.00 84.06 77 HIS A C 1
ATOM 573 O O . HIS A 1 77 ? -2.915 4.790 7.728 1.00 84.06 77 HIS A O 1
ATOM 579 N N . SER A 1 78 ? -2.693 2.541 7.928 1.00 86.69 78 SER A N 1
ATOM 580 C CA . SER A 1 78 ? -3.497 2.215 6.750 1.00 86.69 78 SER A CA 1
ATOM 581 C C . SER A 1 78 ? -4.971 2.576 7.004 1.00 86.69 78 SER A C 1
ATOM 583 O O . SER A 1 78 ? -5.485 2.368 8.110 1.00 86.69 78 SER A O 1
ATOM 585 N N . PRO A 1 79 ? -5.678 3.149 6.017 1.00 85.12 79 PRO A N 1
ATOM 586 C CA . PRO A 1 79 ? -7.120 3.323 6.098 1.00 85.12 79 PRO A CA 1
ATOM 587 C C . PRO A 1 79 ? -7.824 1.963 6.072 1.00 85.12 79 PRO A C 1
ATOM 589 O O . PRO A 1 79 ? -7.935 1.335 5.027 1.00 85.12 79 PRO A O 1
ATOM 592 N N . PHE A 1 80 ? -8.336 1.504 7.211 1.00 72.62 80 PHE A N 1
ATOM 593 C CA . PHE A 1 80 ? -9.018 0.212 7.274 1.00 72.62 80 PHE A CA 1
ATOM 594 C C . PHE A 1 80 ? -10.298 0.171 6.413 1.00 72.62 80 PHE A C 1
ATOM 596 O O . PHE A 1 80 ? -11.174 1.038 6.569 1.00 72.62 80 PHE A O 1
ATOM 603 N N . PRO A 1 81 ? -10.458 -0.851 5.550 1.00 60.66 81 PRO A N 1
ATOM 604 C CA . PRO A 1 81 ? -11.688 -1.062 4.802 1.00 60.66 81 PRO A CA 1
ATOM 605 C C . PRO A 1 81 ? -12.827 -1.429 5.767 1.00 60.66 81 PRO A C 1
ATOM 607 O O . PRO A 1 81 ? -12.677 -2.276 6.639 1.00 60.66 81 PRO A O 1
ATOM 610 N N . GLY A 1 82 ? -13.981 -0.771 5.629 1.00 54.75 82 GLY A N 1
ATOM 611 C CA . GLY A 1 82 ? -15.192 -1.083 6.407 1.00 54.75 82 GLY A CA 1
ATOM 612 C C . GLY A 1 82 ? -15.587 -0.046 7.460 1.00 54.75 82 GLY A C 1
ATOM 613 O O . GLY A 1 82 ? -16.750 0.003 7.859 1.00 54.75 82 GLY A O 1
ATOM 614 N N . LEU A 1 83 ? -14.692 0.872 7.837 1.00 52.03 83 LEU A N 1
ATOM 615 C CA . LEU A 1 83 ? -15.077 1.965 8.732 1.00 52.03 83 LEU A CA 1
ATOM 616 C C . LEU A 1 83 ? -15.948 3.010 8.024 1.00 52.03 83 LEU A C 1
ATOM 618 O O . LEU A 1 83 ? -16.729 3.693 8.682 1.00 52.03 83 LEU A O 1
ATOM 622 N N . GLU A 1 84 ? -15.842 3.186 6.707 1.00 50.34 84 GLU A N 1
ATOM 623 C CA . GLU A 1 84 ? -16.337 4.375 5.992 1.00 50.34 84 GLU A CA 1
ATOM 624 C C . GLU A 1 84 ? -17.835 4.696 6.161 1.00 50.34 84 GLU A C 1
ATOM 626 O O . GLU A 1 84 ? -18.187 5.870 6.089 1.00 50.34 84 GLU A O 1
ATOM 631 N N . ASN A 1 85 ? -18.698 3.735 6.517 1.00 47.84 85 ASN A N 1
ATOM 632 C CA . ASN A 1 85 ? -20.151 3.939 6.407 1.00 47.84 85 ASN A CA 1
ATOM 633 C C . ASN A 1 85 ? -20.967 4.000 7.710 1.00 47.84 85 ASN A C 1
ATOM 635 O O . ASN A 1 85 ? -22.122 4.412 7.651 1.00 47.84 85 ASN A O 1
ATOM 639 N N . ARG A 1 86 ? -20.441 3.620 8.885 1.00 47.00 86 ARG A N 1
ATOM 640 C CA . ARG A 1 86 ? -21.315 3.410 10.068 1.00 47.00 86 ARG A CA 1
ATOM 641 C C . ARG A 1 86 ? -21.473 4.572 11.049 1.00 47.00 86 ARG A C 1
ATOM 643 O O . ARG A 1 86 ? -22.405 4.547 11.842 1.00 47.00 86 ARG A O 1
ATOM 650 N N . SER A 1 87 ? -20.644 5.615 11.004 1.00 45.28 87 SER A N 1
ATOM 651 C CA . SER A 1 87 ? -20.886 6.800 11.838 1.00 45.28 87 SER A CA 1
ATOM 652 C C . SER A 1 87 ? -20.752 8.069 11.014 1.00 45.28 87 SER A C 1
ATOM 654 O O . SER A 1 87 ? -19.674 8.385 10.516 1.00 45.28 87 SER A O 1
ATOM 656 N N . GLY A 1 88 ? -21.853 8.816 10.880 1.00 49.25 88 GLY A N 1
ATOM 657 C CA . GLY A 1 88 ? -21.967 10.065 10.108 1.00 49.25 88 GLY A CA 1
ATOM 658 C C . GLY A 1 88 ? -21.026 11.203 10.536 1.00 49.25 88 GLY A C 1
ATOM 659 O O . GLY A 1 88 ? -21.122 12.313 10.025 1.00 49.25 88 GLY A O 1
ATOM 660 N N . ASN A 1 89 ? -20.070 10.934 11.425 1.00 50.00 89 ASN A N 1
ATOM 661 C CA . ASN A 1 89 ? -19.032 11.853 11.855 1.00 50.00 89 ASN A CA 1
ATOM 662 C C . ASN A 1 89 ? -17.695 11.508 11.186 1.00 50.00 89 ASN A C 1
ATOM 664 O O . ASN A 1 89 ? -16.700 11.205 11.843 1.00 50.00 89 ASN A O 1
ATOM 668 N N . ALA A 1 90 ? -17.626 11.668 9.861 1.00 52.03 90 ALA A N 1
ATOM 669 C CA . ALA A 1 90 ? -16.358 11.678 9.117 1.00 52.03 90 ALA A CA 1
ATOM 670 C C . ALA A 1 90 ? -15.335 12.691 9.693 1.00 52.03 90 ALA A C 1
ATOM 672 O O . ALA A 1 90 ? -14.138 12.611 9.423 1.00 52.03 90 ALA A O 1
ATOM 673 N N . PHE A 1 91 ? -15.791 13.647 10.513 1.00 47.94 91 PHE A N 1
ATOM 674 C CA . PHE A 1 91 ? -14.974 14.663 11.171 1.00 47.94 91 PHE A CA 1
ATOM 675 C C . PHE A 1 91 ? -14.210 14.191 12.419 1.00 47.94 91 PHE A C 1
ATOM 677 O O . PHE A 1 91 ? -13.106 14.684 12.641 1.00 47.94 91 PHE A O 1
ATOM 684 N N . THR A 1 92 ? -14.714 13.238 13.215 1.00 50.53 92 THR A N 1
ATOM 685 C CA . THR A 1 92 ? -14.000 12.772 14.427 1.00 50.53 92 THR A CA 1
ATOM 686 C C . THR A 1 92 ? -12.842 11.825 14.102 1.00 50.53 92 THR A C 1
ATOM 688 O O . THR A 1 92 ? -11.884 11.737 14.869 1.00 50.53 92 THR A O 1
ATOM 691 N N . ARG A 1 93 ? -12.850 11.200 12.917 1.00 52.66 93 ARG A N 1
ATOM 692 C CA . ARG A 1 93 ? -11.732 10.376 12.415 1.00 52.66 93 ARG A CA 1
ATOM 693 C C . ARG A 1 93 ? -10.517 11.202 11.986 1.00 52.66 93 ARG A C 1
ATOM 695 O O . ARG A 1 93 ? -9.384 10.754 12.155 1.00 52.66 93 ARG A O 1
ATOM 702 N N . LYS A 1 94 ? -10.734 12.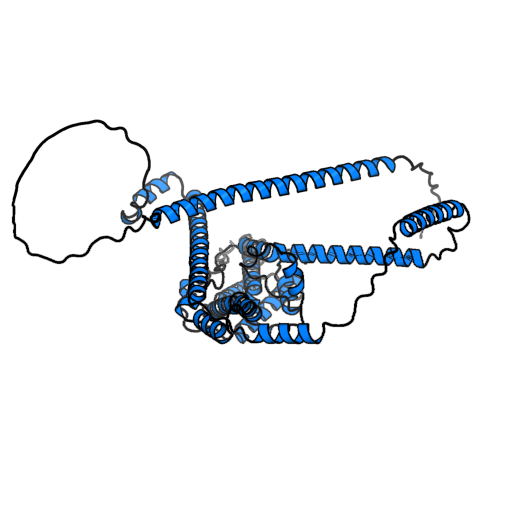450 11.545 1.00 53.78 94 LYS A N 1
ATOM 703 C CA . LYS A 1 94 ? -9.669 13.390 11.133 1.00 53.78 94 LYS A CA 1
ATOM 704 C C . LYS A 1 94 ? -8.672 13.712 12.254 1.00 53.78 94 LYS A C 1
ATOM 706 O O . LYS A 1 94 ? -7.559 14.130 11.969 1.00 53.78 94 LYS A O 1
ATOM 711 N N . GLY A 1 95 ? -9.058 13.527 13.521 1.00 49.28 95 GLY A N 1
ATOM 712 C CA . GLY A 1 95 ? -8.208 13.828 14.678 1.00 49.28 95 GLY A CA 1
ATOM 713 C C . GLY A 1 95 ? -7.272 12.697 15.122 1.00 49.28 95 GLY A C 1
ATOM 714 O O . GLY A 1 95 ? -6.314 12.975 15.839 1.00 49.28 95 GLY A O 1
ATOM 715 N N . LYS A 1 96 ? -7.530 11.439 14.722 1.00 52.31 96 LYS A N 1
ATOM 716 C CA . LYS A 1 96 ? -6.736 10.270 15.155 1.00 52.31 96 LYS A CA 1
ATOM 717 C C . LYS A 1 96 ? -5.750 9.761 14.096 1.00 52.31 96 LYS A C 1
ATOM 719 O O . LYS A 1 96 ? -4.709 9.251 14.478 1.00 52.31 96 LYS A O 1
ATOM 724 N N . ALA A 1 97 ? -5.991 9.996 12.802 1.00 52.72 97 ALA A N 1
ATOM 725 C CA . ALA A 1 97 ? -5.060 9.616 11.723 1.00 52.72 97 ALA A CA 1
ATOM 726 C C . ALA A 1 97 ? -3.709 10.376 11.741 1.00 52.72 97 ALA A C 1
ATOM 728 O O . ALA A 1 97 ? -2.790 10.049 10.992 1.00 52.72 97 ALA A O 1
ATOM 729 N N . HIS A 1 98 ? -3.590 11.414 12.575 1.00 52.12 98 HIS A N 1
ATOM 730 C CA . HIS A 1 98 ? -2.379 12.225 12.753 1.00 52.12 98 HIS A CA 1
ATOM 731 C C . HIS A 1 98 ? -1.746 12.068 14.141 1.00 52.12 98 HIS A C 1
ATOM 733 O O . HIS A 1 98 ? -0.883 12.861 14.516 1.00 52.12 98 HIS A O 1
ATOM 739 N N . ARG A 1 99 ? -2.209 11.108 14.950 1.00 50.16 99 ARG A N 1
ATOM 740 C CA . ARG A 1 99 ? -1.726 10.949 16.319 1.00 50.16 99 ARG A CA 1
ATOM 741 C C . ARG A 1 99 ? -0.643 9.873 16.408 1.00 50.16 99 ARG A C 1
ATOM 743 O O . ARG A 1 99 ? -0.955 8.695 16.366 1.00 50.16 99 ARG A O 1
ATOM 750 N N . VAL A 1 100 ? 0.551 10.375 16.740 1.00 53.91 100 VAL A N 1
ATOM 751 C CA . VAL A 1 100 ? 1.597 9.769 17.584 1.00 53.91 100 VAL A CA 1
ATOM 752 C C . VAL A 1 100 ? 2.730 9.066 16.838 1.00 53.91 100 VAL A C 1
ATOM 754 O O . VAL A 1 100 ? 2.524 8.370 15.857 1.00 53.91 100 VAL A O 1
ATOM 757 N N . ALA A 1 101 ? 3.943 9.319 17.343 1.00 51.88 101 ALA A N 1
ATOM 758 C CA . ALA A 1 101 ? 5.197 8.687 16.973 1.00 51.88 101 ALA A CA 1
ATOM 759 C C . ALA A 1 101 ? 5.071 7.163 17.087 1.00 51.88 101 ALA A C 1
ATOM 761 O O . ALA A 1 101 ? 5.147 6.601 18.180 1.00 51.88 101 ALA A O 1
ATOM 762 N N . VAL A 1 102 ? 4.825 6.512 15.956 1.00 63.78 102 VAL A N 1
ATOM 763 C CA . VAL A 1 102 ? 4.870 5.057 15.847 1.00 63.78 102 VAL A CA 1
ATOM 764 C C . VAL A 1 102 ? 6.339 4.654 15.653 1.00 63.78 102 VAL A C 1
ATOM 766 O O . VAL A 1 102 ? 7.086 5.375 14.986 1.00 63.78 102 VAL A O 1
ATOM 769 N N . PRO A 1 103 ? 6.786 3.555 16.281 1.00 72.25 103 PRO A N 1
ATOM 770 C CA . PRO A 1 103 ? 8.146 3.045 16.154 1.00 72.25 103 PRO A CA 1
ATOM 771 C C . PRO A 1 103 ? 8.519 2.723 14.699 1.00 72.25 103 PRO A C 1
ATOM 773 O O . PRO A 1 103 ? 7.658 2.620 13.826 1.00 72.25 103 PRO A O 1
ATOM 776 N N . SER A 1 104 ? 9.827 2.559 14.470 1.00 90.62 104 SER A N 1
ATOM 777 C CA . SER A 1 104 ? 10.426 2.113 13.203 1.00 90.62 104 SER A CA 1
ATOM 778 C C . SER A 1 104 ? 9.548 1.077 12.476 1.00 90.62 104 SER A C 1
ATOM 780 O O . SER A 1 104 ? 9.016 0.194 13.156 1.00 90.62 104 SER A O 1
ATOM 782 N N . PRO A 1 105 ? 9.424 1.119 11.130 1.00 93.50 105 PRO A N 1
ATOM 783 C CA . PRO A 1 105 ? 8.578 0.206 10.357 1.00 93.50 105 PRO A CA 1
ATOM 784 C C . PRO A 1 105 ? 8.666 -1.273 10.762 1.00 93.50 105 PRO A C 1
ATOM 786 O O . PRO A 1 105 ? 7.653 -1.960 10.763 1.00 93.50 105 PRO A O 1
ATOM 789 N N . MET A 1 106 ? 9.837 -1.754 11.188 1.00 95.50 106 MET A N 1
ATOM 790 C CA . MET A 1 106 ? 10.032 -3.138 11.645 1.00 95.50 106 MET A CA 1
ATOM 791 C C . MET A 1 106 ? 9.219 -3.522 12.893 1.00 95.50 106 MET A C 1
ATOM 793 O O . MET A 1 106 ? 8.808 -4.670 13.030 1.00 95.50 106 MET A O 1
ATOM 797 N N . VAL A 1 107 ? 8.950 -2.573 13.790 1.00 94.31 107 VAL A N 1
ATOM 798 C CA . VAL A 1 107 ? 8.191 -2.804 15.035 1.00 94.31 107 VAL A CA 1
ATOM 799 C C . VAL A 1 107 ? 6.680 -2.816 14.779 1.00 94.31 107 VAL A C 1
ATOM 801 O O . VAL A 1 107 ? 5.902 -3.257 15.622 1.00 94.31 107 VAL A O 1
ATOM 804 N N . ARG A 1 108 ? 6.239 -2.328 13.616 1.00 91.56 108 ARG A N 1
ATOM 805 C CA . ARG A 1 108 ? 4.820 -2.285 13.257 1.00 91.56 108 ARG A CA 1
ATOM 806 C C . ARG A 1 108 ? 4.283 -3.696 12.992 1.00 91.56 108 ARG A C 1
ATOM 808 O O . ARG A 1 108 ? 5.051 -4.555 12.550 1.00 91.56 108 ARG A O 1
ATOM 815 N N . PRO A 1 109 ? 2.987 -3.955 13.242 1.00 94.19 109 PRO A N 1
ATOM 816 C CA . PRO A 1 109 ? 2.368 -5.228 12.882 1.00 94.19 109 PRO A CA 1
ATOM 817 C C . PRO A 1 109 ? 2.439 -5.448 11.368 1.00 94.19 109 PRO A C 1
ATOM 819 O O . PRO A 1 109 ? 2.366 -4.492 10.594 1.00 94.19 109 PRO A O 1
ATOM 822 N N . LEU A 1 110 ? 2.565 -6.703 10.930 1.00 96.44 110 LEU A N 1
ATOM 823 C CA . LEU A 1 110 ? 2.690 -7.024 9.507 1.00 96.44 110 LEU A CA 1
ATOM 824 C C . LEU A 1 110 ? 1.455 -6.581 8.692 1.00 96.44 110 LEU A C 1
ATOM 826 O O . LEU A 1 110 ? 1.605 -6.158 7.549 1.00 96.44 110 LEU A O 1
ATOM 830 N N . GLY A 1 111 ? 0.258 -6.555 9.290 1.00 94.44 111 GLY A N 1
ATOM 831 C CA . GLY A 1 111 ? -0.965 -6.081 8.629 1.00 94.44 111 GLY A CA 1
ATOM 832 C C . GLY A 1 111 ? -0.901 -4.625 8.137 1.00 94.44 111 GLY A C 1
ATOM 833 O O . GLY A 1 111 ? -1.551 -4.283 7.152 1.00 94.44 111 GLY A O 1
ATOM 834 N N . ASP A 1 112 ? -0.056 -3.773 8.736 1.00 93.50 112 ASP A N 1
ATOM 835 C CA . ASP A 1 112 ? 0.156 -2.391 8.268 1.00 93.50 112 ASP A CA 1
ATOM 836 C C . ASP A 1 112 ? 0.863 -2.318 6.896 1.00 93.50 112 ASP A C 1
ATOM 838 O O . ASP A 1 112 ? 0.864 -1.263 6.256 1.00 93.50 112 ASP A O 1
ATOM 842 N N . PHE A 1 113 ? 1.466 -3.419 6.436 1.00 96.56 113 PHE A N 1
ATOM 843 C CA . PHE A 1 113 ? 2.178 -3.512 5.160 1.00 96.56 113 PHE A CA 1
ATOM 844 C C . PHE A 1 113 ? 1.275 -3.929 3.987 1.00 96.56 113 PHE A C 1
ATOM 846 O O . PHE A 1 113 ? 1.764 -3.995 2.859 1.00 96.56 113 PHE A O 1
ATOM 853 N N . GLU A 1 114 ? -0.027 -4.155 4.210 1.00 96.00 114 GLU A N 1
ATOM 854 C CA . GLU A 1 114 ? -0.993 -4.557 3.173 1.00 96.00 114 GLU A CA 1
ATOM 855 C C . GLU A 1 114 ? -0.937 -3.642 1.934 1.00 96.00 114 GLU A C 1
ATOM 857 O O . GLU A 1 114 ? -0.740 -4.097 0.806 1.00 96.00 114 GLU A O 1
ATOM 862 N N . ASP A 1 115 ? -1.073 -2.329 2.137 1.00 96.44 115 ASP A N 1
ATOM 863 C CA . ASP A 1 115 ? -1.109 -1.370 1.027 1.00 96.44 115 ASP A CA 1
ATOM 864 C C . ASP A 1 115 ? 0.238 -1.258 0.314 1.00 96.44 115 ASP A C 1
ATOM 866 O O . ASP A 1 115 ? 0.282 -1.042 -0.898 1.00 96.44 115 ASP A O 1
ATOM 870 N N . MET A 1 116 ? 1.335 -1.436 1.057 1.00 97.00 116 MET A N 1
ATOM 871 C CA . MET A 1 116 ? 2.675 -1.484 0.479 1.00 97.00 116 MET A CA 1
ATOM 872 C C . MET A 1 116 ? 2.808 -2.684 -0.447 1.00 97.00 116 MET A C 1
ATOM 874 O O . MET A 1 116 ? 3.260 -2.536 -1.576 1.00 97.00 116 MET A O 1
ATOM 878 N N . TYR A 1 117 ? 2.369 -3.858 0.010 1.00 98.00 117 TYR A N 1
ATOM 879 C CA . TYR A 1 117 ? 2.380 -5.081 -0.779 1.00 98.00 117 TYR A CA 1
ATOM 880 C C . TYR A 1 117 ? 1.617 -4.899 -2.098 1.00 98.00 117 TYR A C 1
ATOM 882 O O . TYR A 1 117 ? 2.169 -5.164 -3.167 1.00 98.00 117 TYR A O 1
ATOM 890 N N . TYR A 1 118 ? 0.400 -4.345 -2.062 1.00 97.75 118 TYR A N 1
ATOM 891 C CA . TYR A 1 118 ? -0.360 -4.061 -3.284 1.00 97.75 118 TYR A CA 1
ATOM 892 C C . TYR A 1 118 ? 0.336 -3.054 -4.205 1.00 97.75 118 TYR A C 1
ATOM 894 O O . TYR A 1 118 ? 0.352 -3.246 -5.422 1.00 97.75 118 TYR A O 1
ATOM 902 N N . ALA A 1 119 ? 0.935 -1.999 -3.648 1.00 97.31 119 ALA A N 1
ATOM 903 C CA . ALA A 1 119 ? 1.659 -1.006 -4.433 1.00 97.31 119 ALA A CA 1
ATOM 904 C C . ALA A 1 119 ? 2.921 -1.587 -5.091 1.00 97.31 119 ALA A C 1
ATOM 906 O O . ALA A 1 119 ? 3.201 -1.270 -6.251 1.00 97.31 119 ALA A O 1
ATOM 907 N N . ILE A 1 120 ? 3.651 -2.470 -4.399 1.00 97.88 120 ILE A N 1
ATOM 908 C CA . ILE A 1 120 ? 4.792 -3.203 -4.962 1.00 97.88 120 ILE A CA 1
ATOM 909 C C . ILE A 1 120 ? 4.307 -4.096 -6.107 1.00 97.88 120 ILE A C 1
ATOM 911 O O . ILE A 1 120 ? 4.851 -3.999 -7.204 1.00 97.88 120 ILE A O 1
ATOM 915 N N . LEU A 1 121 ? 3.262 -4.911 -5.899 1.00 97.81 121 LEU A N 1
ATOM 916 C CA . LEU A 1 121 ? 2.710 -5.778 -6.948 1.00 97.81 121 LEU A CA 1
ATOM 917 C C . LEU A 1 121 ? 2.319 -4.977 -8.195 1.00 97.81 121 LEU A C 1
ATOM 919 O O . LEU A 1 121 ? 2.701 -5.342 -9.306 1.00 97.81 121 LEU A O 1
ATOM 923 N N . ALA A 1 122 ? 1.582 -3.876 -8.023 1.00 97.12 122 ALA A N 1
ATOM 924 C CA . ALA A 1 122 ? 1.173 -3.023 -9.134 1.00 97.12 122 ALA A CA 1
ATOM 925 C C . ALA A 1 122 ? 2.386 -2.454 -9.885 1.00 97.12 122 ALA A C 1
ATOM 927 O O . ALA A 1 122 ? 2.426 -2.525 -11.113 1.00 97.12 122 ALA A O 1
ATOM 928 N N . THR A 1 123 ? 3.389 -1.966 -9.146 1.00 96.81 123 THR A N 1
ATOM 92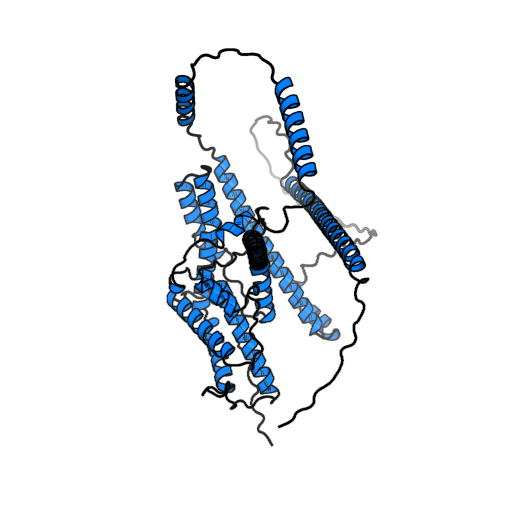9 C CA . THR A 1 123 ? 4.615 -1.376 -9.702 1.00 96.81 123 THR A CA 1
ATOM 930 C C . THR A 1 123 ? 5.455 -2.407 -10.455 1.00 96.81 123 THR A C 1
ATOM 932 O O . THR A 1 123 ? 5.910 -2.129 -11.565 1.00 96.81 123 THR A O 1
ATOM 935 N N . VAL A 1 124 ? 5.648 -3.605 -9.891 1.00 97.56 124 VAL A N 1
ATOM 936 C CA . VAL A 1 124 ? 6.402 -4.694 -10.533 1.00 97.56 124 VAL A CA 1
ATOM 937 C C . VAL A 1 124 ? 5.727 -5.105 -11.839 1.00 97.56 124 VAL A C 1
ATOM 939 O O . VAL A 1 124 ? 6.400 -5.161 -12.867 1.00 97.56 124 VAL A O 1
ATOM 942 N N . LYS A 1 125 ? 4.402 -5.314 -11.832 1.00 96.94 125 LYS A N 1
ATOM 943 C CA . LYS A 1 125 ? 3.643 -5.674 -13.043 1.00 96.94 125 LYS A CA 1
ATOM 944 C C . LYS A 1 125 ? 3.712 -4.590 -14.108 1.00 96.94 125 LYS A C 1
ATOM 946 O O . LYS A 1 125 ? 4.069 -4.876 -15.242 1.00 96.94 125 LYS A O 1
ATOM 951 N N . GLU A 1 126 ? 3.413 -3.345 -13.742 1.00 96.38 126 GLU A N 1
ATOM 952 C CA . GLU A 1 126 ? 3.413 -2.216 -14.676 1.00 96.38 126 GLU A CA 1
ATOM 953 C C . GLU A 1 126 ? 4.789 -2.002 -15.319 1.00 96.38 126 GLU A C 1
ATOM 955 O O . GLU A 1 126 ? 4.894 -1.826 -16.535 1.00 96.38 126 GLU A O 1
ATOM 960 N N . THR A 1 127 ? 5.854 -2.072 -14.516 1.00 96.00 127 THR A N 1
ATOM 961 C CA . THR A 1 127 ? 7.225 -1.904 -15.011 1.00 96.00 127 THR A CA 1
ATOM 962 C C . THR A 1 127 ? 7.622 -3.065 -15.923 1.00 96.00 127 THR A C 1
ATOM 964 O O . THR A 1 127 ? 8.179 -2.837 -16.998 1.00 96.00 127 THR A O 1
ATOM 967 N N . HIS A 1 128 ? 7.299 -4.304 -15.540 1.00 96.94 128 HIS A N 1
ATOM 968 C CA . HIS A 1 128 ? 7.606 -5.496 -16.333 1.00 96.94 128 HIS A CA 1
ATOM 969 C C . HIS A 1 128 ? 6.865 -5.504 -17.672 1.00 96.94 128 HIS A C 1
ATOM 971 O O . HIS A 1 128 ? 7.501 -5.653 -18.716 1.00 96.94 128 HIS A O 1
ATOM 977 N N . ASP A 1 129 ? 5.556 -5.240 -17.664 1.00 95.69 129 ASP A N 1
ATOM 978 C CA . ASP A 1 129 ? 4.732 -5.173 -18.874 1.00 95.69 129 ASP A CA 1
ATOM 979 C C . ASP A 1 129 ? 5.236 -4.080 -19.834 1.00 95.69 129 ASP A C 1
ATOM 981 O O . ASP A 1 129 ? 5.315 -4.296 -21.047 1.00 95.69 129 ASP A O 1
ATOM 985 N N . SER A 1 130 ? 5.646 -2.924 -19.298 1.00 95.50 130 SER A N 1
ATOM 986 C CA . SER A 1 130 ? 6.239 -1.829 -20.076 1.00 95.50 130 SER A CA 1
ATOM 987 C C . SER A 1 130 ? 7.563 -2.231 -20.739 1.00 95.50 130 SER A C 1
ATOM 989 O O . SER A 1 130 ? 7.778 -1.937 -21.919 1.00 95.50 130 SER A O 1
ATOM 991 N N . ILE A 1 131 ? 8.441 -2.945 -20.022 1.00 95.06 131 ILE A N 1
ATOM 992 C CA . ILE A 1 131 ? 9.713 -3.441 -20.571 1.00 95.06 131 ILE A CA 1
ATOM 993 C C . ILE A 1 131 ? 9.460 -4.481 -21.658 1.00 95.06 131 ILE A C 1
ATOM 995 O O . ILE A 1 131 ? 9.995 -4.353 -22.759 1.00 95.06 131 ILE A O 1
ATOM 999 N N . ILE A 1 132 ? 8.609 -5.473 -21.391 1.00 95.88 132 ILE A N 1
ATOM 1000 C CA . ILE A 1 132 ? 8.283 -6.523 -22.361 1.00 95.88 132 ILE A CA 1
ATOM 1001 C C . ILE A 1 132 ? 7.690 -5.936 -23.634 1.00 95.88 132 ILE A C 1
ATOM 1003 O O . ILE A 1 132 ? 8.068 -6.349 -24.730 1.00 95.88 132 ILE A O 1
ATOM 1007 N N . LEU A 1 133 ? 6.794 -4.954 -23.513 1.00 94.75 133 LEU A N 1
ATOM 1008 C CA . LEU A 1 133 ? 6.226 -4.274 -24.669 1.00 94.75 133 LEU A CA 1
ATOM 1009 C C . LEU A 1 133 ? 7.321 -3.619 -25.521 1.00 94.75 133 LEU A C 1
ATOM 1011 O O . LEU A 1 133 ? 7.294 -3.727 -26.744 1.00 94.75 133 LEU A O 1
ATOM 1015 N N . ARG A 1 134 ? 8.298 -2.954 -24.901 1.00 94.19 134 ARG A N 1
ATOM 1016 C CA . ARG A 1 134 ? 9.395 -2.298 -25.629 1.00 94.19 134 ARG A CA 1
ATOM 1017 C C . ARG A 1 134 ? 10.345 -3.293 -26.280 1.00 94.19 134 ARG A C 1
ATOM 1019 O O . ARG A 1 134 ? 10.715 -3.093 -27.435 1.00 94.19 134 ARG A O 1
ATOM 1026 N N . LEU A 1 135 ? 10.699 -4.356 -25.563 1.00 93.50 135 LEU A N 1
ATOM 1027 C CA . LEU A 1 135 ? 11.595 -5.400 -26.052 1.00 93.50 135 LEU A CA 1
ATOM 1028 C C . LEU A 1 135 ? 10.970 -6.182 -27.216 1.00 93.50 135 LEU A C 1
ATOM 1030 O O . LEU A 1 135 ? 11.597 -6.334 -28.259 1.00 93.50 135 LEU A O 1
ATOM 1034 N N . ASN A 1 136 ? 9.708 -6.607 -27.089 1.00 93.88 136 ASN A N 1
ATOM 1035 C CA . ASN A 1 136 ? 9.016 -7.365 -28.139 1.00 93.88 136 ASN A CA 1
ATOM 1036 C C . ASN A 1 136 ? 8.766 -6.543 -29.414 1.00 93.88 136 ASN A C 1
ATOM 1038 O O . ASN A 1 136 ? 8.688 -7.114 -30.498 1.00 93.88 136 ASN A O 1
ATOM 1042 N N . ASN A 1 137 ? 8.656 -5.216 -29.302 1.00 93.69 137 ASN A N 1
ATOM 1043 C CA . ASN A 1 137 ? 8.535 -4.324 -30.459 1.00 93.69 137 ASN A CA 1
ATOM 1044 C C . ASN A 1 137 ? 9.895 -3.881 -31.032 1.00 93.69 137 ASN A C 1
ATOM 1046 O O . ASN A 1 137 ? 9.924 -3.136 -32.010 1.00 93.69 137 ASN A O 1
ATOM 1050 N N . GLY A 1 138 ? 11.018 -4.293 -30.431 1.00 92.75 138 GLY A N 1
ATOM 1051 C CA . GLY A 1 138 ? 12.358 -3.890 -30.865 1.00 92.75 138 GLY A CA 1
ATOM 1052 C C . GLY A 1 138 ? 12.658 -2.399 -30.671 1.00 92.75 138 GLY A C 1
ATOM 1053 O O . GLY A 1 138 ? 13.559 -1.872 -31.317 1.00 92.75 138 GLY A O 1
ATOM 1054 N N . PHE A 1 139 ? 11.919 -1.703 -29.799 1.00 92.56 139 PHE A N 1
ATOM 1055 C CA . PHE A 1 139 ? 12.164 -0.283 -29.510 1.00 92.56 139 PHE A CA 1
ATOM 1056 C C . PHE A 1 139 ? 13.413 -0.057 -28.661 1.00 92.56 139 PHE A C 1
ATOM 1058 O O . PHE A 1 139 ? 13.908 1.065 -28.578 1.00 92.56 139 PHE A O 1
ATOM 1065 N N . VAL A 1 140 ? 13.882 -1.101 -27.984 1.00 93.00 140 VAL A N 1
ATOM 1066 C CA . VAL A 1 140 ? 14.971 -1.025 -27.022 1.00 93.00 140 VAL A CA 1
ATOM 1067 C C . VAL A 1 140 ? 15.849 -2.263 -27.160 1.00 93.00 140 VAL A C 1
ATOM 1069 O O . VAL A 1 140 ? 15.334 -3.378 -27.221 1.00 93.00 140 VAL A O 1
ATOM 1072 N N . ASP A 1 141 ? 17.166 -2.060 -27.202 1.00 94.25 141 ASP A N 1
ATOM 1073 C CA . ASP A 1 141 ? 18.140 -3.152 -27.160 1.00 94.25 141 ASP A CA 1
ATOM 1074 C C . ASP A 1 141 ? 18.120 -3.795 -25.759 1.00 94.25 141 ASP A C 1
ATOM 1076 O O . ASP A 1 141 ? 18.295 -3.078 -24.769 1.00 94.25 141 ASP A O 1
ATOM 1080 N N . PRO A 1 142 ? 17.920 -5.120 -25.628 1.00 94.94 142 PRO A N 1
ATOM 1081 C CA . PRO A 1 142 ? 17.973 -5.801 -24.333 1.00 94.94 142 PRO A CA 1
ATOM 1082 C C . PRO A 1 142 ? 19.291 -5.596 -23.576 1.00 94.94 142 PRO A C 1
ATOM 1084 O O . PRO A 1 142 ? 19.290 -5.622 -22.343 1.00 94.94 142 PRO A O 1
ATOM 1087 N N . ASN A 1 143 ? 20.396 -5.366 -24.292 1.00 96.25 143 ASN A N 1
ATOM 1088 C CA . ASN A 1 143 ? 21.713 -5.112 -23.707 1.00 96.25 143 ASN A CA 1
ATOM 1089 C C . ASN A 1 143 ? 21.955 -3.634 -23.381 1.00 96.25 143 ASN A C 1
ATOM 1091 O O . ASN A 1 143 ? 22.992 -3.302 -22.806 1.00 96.25 143 ASN A O 1
ATOM 1095 N N . ALA A 1 144 ? 21.019 -2.742 -23.721 1.00 95.25 144 ALA A N 1
ATOM 1096 C CA . ALA A 1 144 ? 21.116 -1.350 -23.321 1.00 95.25 144 ALA A CA 1
ATOM 1097 C C . ALA A 1 144 ? 21.113 -1.244 -21.792 1.00 95.25 144 ALA A C 1
ATOM 1099 O O . ALA A 1 144 ? 20.374 -1.947 -21.093 1.00 95.25 144 ALA A O 1
ATOM 1100 N N . LEU A 1 145 ? 21.948 -0.343 -21.280 1.00 94.81 145 LEU A N 1
ATOM 1101 C CA . LEU A 1 145 ? 21.998 -0.027 -19.858 1.00 94.81 145 LEU A CA 1
ATOM 1102 C C . LEU A 1 145 ? 20.690 0.651 -19.433 1.00 94.81 145 LEU A C 1
ATOM 1104 O O . LEU A 1 145 ? 20.188 1.537 -20.126 1.00 94.81 145 LEU A O 1
ATOM 1108 N N . LEU A 1 146 ? 20.158 0.259 -18.275 1.00 90.88 146 LEU A N 1
ATOM 1109 C CA . LEU A 1 146 ? 18.920 0.805 -17.714 1.00 90.88 146 LEU A CA 1
ATOM 1110 C C . LEU A 1 146 ? 19.050 2.300 -17.378 1.00 90.88 146 LEU A C 1
ATOM 1112 O O . LEU A 1 146 ? 18.108 3.080 -17.544 1.00 90.88 146 LEU A O 1
ATOM 1116 N N . PHE A 1 147 ? 20.231 2.689 -16.898 1.00 89.44 147 PHE A N 1
ATOM 1117 C CA . PHE A 1 147 ? 20.665 4.073 -16.737 1.00 89.44 147 PHE A CA 1
ATOM 1118 C C . PHE A 1 147 ? 22.186 4.184 -16.960 1.00 89.44 147 PHE A C 1
ATOM 1120 O O . PHE A 1 147 ? 22.897 3.199 -16.733 1.00 89.44 147 PHE A O 1
ATOM 1127 N N . PRO A 1 148 ? 22.713 5.352 -17.389 1.00 89.12 148 PRO A N 1
ATOM 1128 C CA . PRO A 1 148 ? 24.109 5.483 -17.830 1.00 89.12 148 PRO A CA 1
ATOM 1129 C C . PRO A 1 148 ? 25.169 5.096 -16.790 1.00 89.12 148 PRO A C 1
ATOM 1131 O O . PRO A 1 148 ? 26.264 4.691 -17.159 1.00 89.12 148 PRO A O 1
ATOM 1134 N N . SER A 1 149 ? 24.858 5.225 -15.498 1.00 85.94 149 SER A N 1
ATOM 1135 C CA . SER A 1 149 ? 25.755 4.861 -14.395 1.00 85.94 149 SER A CA 1
ATOM 1136 C C . SER A 1 149 ? 25.548 3.437 -13.860 1.00 85.94 149 SER A C 1
ATOM 1138 O O . SER A 1 149 ? 26.294 3.013 -12.979 1.00 85.94 149 SER A O 1
ATOM 1140 N N . SER A 1 150 ? 24.557 2.692 -14.361 1.00 85.88 150 SER A N 1
ATOM 1141 C CA . SER A 1 150 ? 24.300 1.309 -13.943 1.00 85.88 150 SER A CA 1
ATOM 1142 C C . SER A 1 150 ? 25.155 0.310 -14.708 1.00 85.88 150 SER A C 1
ATOM 1144 O O . SER A 1 150 ? 25.448 0.503 -15.884 1.00 85.88 150 SER A O 1
ATOM 1146 N N . GLN A 1 151 ? 25.445 -0.821 -14.068 1.00 90.00 151 GLN A N 1
ATOM 1147 C CA . GLN A 1 151 ? 25.886 -2.037 -14.759 1.00 90.00 151 GLN A CA 1
ATOM 1148 C C . GLN A 1 151 ? 24.702 -2.936 -15.160 1.00 90.00 151 GLN A C 1
ATOM 1150 O O . GLN A 1 151 ? 24.898 -4.033 -15.674 1.00 90.00 151 GLN A O 1
ATOM 1155 N N . HIS A 1 152 ? 23.467 -2.495 -14.907 1.00 91.31 152 HIS A N 1
ATOM 1156 C CA . HIS A 1 152 ? 22.269 -3.293 -15.125 1.00 91.31 152 HIS A CA 1
ATOM 1157 C C . HIS A 1 152 ? 21.722 -3.048 -16.525 1.00 91.31 152 HIS A C 1
ATOM 1159 O O . HIS A 1 152 ? 21.376 -1.923 -16.888 1.00 91.31 152 HIS A O 1
ATOM 1165 N N . THR A 1 153 ? 21.619 -4.115 -17.309 1.00 95.44 153 THR A N 1
ATOM 1166 C CA . THR A 1 153 ? 20.939 -4.078 -18.602 1.00 95.44 153 THR A CA 1
ATOM 1167 C C . THR A 1 153 ? 19.426 -4.138 -18.415 1.00 95.44 153 THR A C 1
ATOM 1169 O O . THR A 1 153 ? 18.915 -4.544 -17.367 1.00 95.44 153 THR A O 1
ATOM 1172 N N . ILE A 1 154 ? 18.682 -3.750 -19.447 1.00 94.94 154 ILE A N 1
ATOM 1173 C CA . ILE A 1 154 ? 17.216 -3.829 -19.441 1.00 94.94 154 ILE A CA 1
ATOM 1174 C C . ILE A 1 154 ? 16.740 -5.282 -19.347 1.00 94.94 154 ILE A C 1
ATOM 1176 O O . ILE A 1 154 ? 15.773 -5.556 -18.637 1.00 94.94 154 ILE A O 1
ATOM 1180 N N . HIS A 1 155 ? 17.455 -6.213 -19.986 1.00 94.12 155 HIS A N 1
ATOM 1181 C CA . HIS A 1 155 ? 17.226 -7.649 -19.824 1.00 94.12 155 HIS A CA 1
ATOM 1182 C C . HIS A 1 155 ? 17.377 -8.097 -18.369 1.00 94.12 155 HIS A C 1
ATOM 1184 O O . HIS A 1 155 ? 16.461 -8.686 -17.805 1.00 94.12 155 HIS A O 1
ATOM 1190 N N . PHE A 1 156 ? 18.506 -7.760 -17.738 1.00 94.00 156 PHE A N 1
ATOM 1191 C CA . PHE A 1 156 ? 18.763 -8.116 -16.344 1.00 94.00 156 PHE A CA 1
ATOM 1192 C C . PHE A 1 156 ? 17.672 -7.571 -15.416 1.00 94.00 156 PHE A C 1
ATOM 1194 O O . PHE A 1 156 ? 17.204 -8.260 -14.512 1.00 94.00 156 PHE A O 1
ATOM 1201 N N . PHE A 1 157 ? 17.225 -6.335 -15.651 1.00 95.25 157 PHE A N 1
ATOM 1202 C CA . PHE A 1 157 ? 16.165 -5.738 -14.848 1.00 95.25 157 PHE A CA 1
ATOM 1203 C C . PHE A 1 157 ? 14.807 -6.432 -15.045 1.00 95.25 157 PHE A C 1
ATOM 1205 O O . PHE A 1 157 ? 14.063 -6.609 -14.081 1.00 95.25 157 PHE A O 1
ATOM 1212 N N . GLN A 1 158 ? 14.493 -6.879 -16.265 1.00 95.88 158 GLN A N 1
ATOM 1213 C CA . GLN A 1 158 ? 13.298 -7.683 -16.537 1.00 95.88 158 GLN A CA 1
ATOM 1214 C C . GLN A 1 158 ? 13.325 -9.022 -15.786 1.00 95.88 158 GLN A C 1
ATOM 1216 O O . GLN A 1 158 ? 12.310 -9.402 -15.194 1.00 95.88 158 GLN A O 1
ATOM 1221 N N . GLU A 1 159 ? 14.470 -9.706 -15.760 1.00 95.50 159 GLU A N 1
ATOM 1222 C CA . GLU A 1 159 ? 14.650 -10.950 -15.002 1.00 95.50 159 GLU A CA 1
ATOM 1223 C C . GLU A 1 159 ? 14.533 -10.710 -13.495 1.00 95.50 159 GLU A C 1
ATOM 1225 O O . GLU A 1 159 ? 13.847 -11.460 -12.798 1.00 95.50 159 GLU A O 1
ATOM 1230 N N . TRP A 1 160 ? 15.127 -9.623 -12.993 1.00 96.50 160 TRP A N 1
ATOM 1231 C CA . TRP A 1 160 ? 15.002 -9.226 -11.592 1.00 96.50 160 TRP A CA 1
ATOM 1232 C C . TRP A 1 160 ? 13.538 -8.967 -11.210 1.00 96.50 160 TRP A C 1
ATOM 1234 O O . TRP A 1 160 ? 13.079 -9.493 -10.200 1.00 96.50 160 TRP A O 1
ATOM 1244 N N . LEU A 1 161 ? 12.760 -8.252 -12.033 1.00 97.06 161 LEU A N 1
ATOM 1245 C CA . LEU A 1 161 ? 11.325 -8.032 -11.789 1.00 97.06 161 LEU A CA 1
ATOM 1246 C C . LEU A 1 161 ? 10.533 -9.347 -11.755 1.00 97.06 161 LEU A C 1
ATOM 1248 O O . LEU A 1 161 ? 9.674 -9.523 -10.890 1.00 97.06 161 LEU A O 1
ATOM 1252 N N . ALA A 1 162 ? 10.825 -10.284 -12.663 1.00 97.38 162 ALA A N 1
ATOM 1253 C CA . ALA A 1 162 ? 10.198 -11.607 -12.669 1.00 97.38 162 ALA A CA 1
ATOM 1254 C C . ALA A 1 162 ? 10.567 -12.430 -11.421 1.00 97.38 162 ALA A C 1
ATOM 1256 O O . ALA A 1 162 ? 9.728 -13.146 -10.864 1.00 97.38 162 ALA A O 1
ATOM 1257 N N . HIS A 1 163 ? 11.803 -12.290 -10.943 1.00 97.19 163 HIS A N 1
ATOM 1258 C CA . HIS A 1 163 ? 12.252 -12.903 -9.702 1.00 97.19 163 HIS A CA 1
ATOM 1259 C C . HIS A 1 163 ? 11.531 -12.312 -8.482 1.00 97.19 163 HIS A C 1
ATOM 1261 O O . HIS A 1 163 ? 10.966 -13.070 -7.694 1.00 97.19 163 HIS A O 1
ATOM 1267 N N . GLN A 1 164 ? 11.448 -10.979 -8.370 1.00 97.69 164 GLN A N 1
ATOM 1268 C CA . GLN A 1 164 ? 10.698 -10.330 -7.287 1.00 97.69 164 GLN A CA 1
ATOM 1269 C C . GLN A 1 164 ? 9.217 -10.720 -7.320 1.00 97.69 164 GLN A C 1
ATOM 1271 O O . GLN A 1 164 ? 8.633 -11.022 -6.284 1.00 97.69 164 GLN A O 1
ATOM 1276 N N . TRP A 1 165 ? 8.608 -10.793 -8.508 1.00 97.94 165 TRP A N 1
ATOM 1277 C CA . TRP A 1 165 ? 7.237 -11.280 -8.667 1.00 97.94 165 TRP A CA 1
ATOM 1278 C C . TRP A 1 165 ? 7.052 -12.696 -8.115 1.00 97.94 165 TRP A C 1
ATOM 1280 O O . TRP A 1 165 ? 6.055 -12.966 -7.450 1.00 97.94 165 TRP A O 1
ATOM 1290 N N . THR A 1 166 ? 8.012 -13.588 -8.357 1.00 97.62 166 THR A N 1
ATOM 1291 C CA . THR A 1 166 ? 7.960 -14.970 -7.862 1.00 97.62 166 THR A CA 1
ATOM 1292 C C . THR A 1 166 ? 7.991 -15.016 -6.334 1.00 97.62 166 THR A C 1
ATOM 1294 O O . THR A 1 166 ? 7.184 -15.722 -5.739 1.00 97.62 166 THR A O 1
ATOM 1297 N N . ILE A 1 167 ? 8.859 -14.227 -5.693 1.00 97.81 167 ILE A N 1
ATOM 1298 C CA . ILE A 1 167 ? 8.953 -14.175 -4.225 1.00 97.81 167 ILE A CA 1
ATOM 1299 C C . ILE A 1 167 ? 7.713 -13.504 -3.609 1.00 97.81 167 ILE A C 1
ATOM 1301 O O . ILE A 1 167 ? 7.165 -14.002 -2.633 1.00 97.81 167 ILE A O 1
ATOM 1305 N N . LEU A 1 168 ? 7.213 -12.409 -4.192 1.00 97.62 168 LEU A N 1
ATOM 1306 C CA . LEU A 1 168 ? 5.995 -11.726 -3.721 1.00 97.62 168 LEU A CA 1
ATOM 1307 C C . LEU A 1 168 ? 4.726 -12.589 -3.829 1.00 97.62 168 LEU A C 1
ATOM 1309 O O . LEU A 1 168 ? 3.716 -12.281 -3.194 1.00 97.62 168 LEU A O 1
ATOM 1313 N N . ASN A 1 169 ? 4.766 -13.641 -4.649 1.00 97.38 169 ASN A N 1
ATOM 1314 C CA . ASN A 1 169 ? 3.701 -14.629 -4.799 1.00 97.38 169 ASN A CA 1
ATOM 1315 C C . ASN A 1 169 ? 4.035 -15.962 -4.114 1.00 97.38 169 ASN A C 1
ATOM 1317 O O . ASN A 1 169 ? 3.342 -16.950 -4.337 1.00 97.38 169 ASN A O 1
ATOM 1321 N N . GLU A 1 170 ? 5.080 -16.021 -3.292 1.00 98.06 170 GLU A N 1
ATOM 1322 C CA . GLU A 1 170 ? 5.422 -17.226 -2.548 1.00 98.06 170 GLU A CA 1
ATOM 1323 C C . GLU A 1 170 ? 4.316 -17.523 -1.507 1.00 98.06 170 GLU A C 1
ATOM 1325 O O . GLU A 1 170 ? 3.936 -16.626 -0.745 1.00 98.06 170 GLU A O 1
ATOM 1330 N N . PRO A 1 171 ? 3.735 -18.742 -1.479 1.00 98.06 171 PRO A N 1
ATOM 1331 C CA . PRO A 1 171 ? 2.534 -19.001 -0.688 1.00 98.06 171 PRO A CA 1
ATOM 1332 C C . PRO A 1 171 ? 2.698 -18.739 0.813 1.00 98.06 171 PRO A C 1
ATOM 1334 O O . PRO A 1 171 ? 1.754 -18.256 1.438 1.00 98.06 171 PRO A O 1
ATOM 1337 N N . SER A 1 172 ? 3.871 -19.011 1.401 1.00 98.25 172 SER A N 1
ATOM 1338 C CA . SER A 1 172 ? 4.078 -18.805 2.841 1.00 98.25 172 SER A CA 1
ATOM 1339 C C . SER A 1 172 ? 4.157 -17.321 3.217 1.00 98.25 172 SER A C 1
ATOM 1341 O O . SER A 1 172 ? 3.623 -16.928 4.258 1.00 98.25 172 SER A O 1
ATOM 1343 N N . LEU A 1 173 ? 4.747 -16.478 2.363 1.00 98.25 173 LEU A N 1
ATOM 1344 C CA . LEU A 1 173 ? 4.745 -15.021 2.502 1.00 98.25 173 LEU A CA 1
ATOM 1345 C C . LEU A 1 173 ? 3.329 -14.451 2.411 1.00 98.25 173 LEU A C 1
ATOM 1347 O O . LEU A 1 173 ? 2.917 -13.677 3.277 1.00 98.25 173 LEU A O 1
ATOM 1351 N N . VAL A 1 174 ? 2.564 -14.845 1.387 1.00 97.88 174 VAL A N 1
ATOM 1352 C CA . VAL A 1 174 ? 1.186 -14.357 1.206 1.00 97.88 174 VAL A CA 1
ATOM 1353 C C . VAL A 1 174 ? 0.291 -14.838 2.352 1.00 97.88 174 VAL A C 1
ATOM 1355 O O . VAL A 1 174 ? -0.544 -14.076 2.834 1.00 97.88 174 VAL A O 1
ATOM 1358 N N . ARG A 1 175 ? 0.508 -16.062 2.856 1.00 97.50 175 ARG A N 1
ATOM 1359 C CA . ARG A 1 175 ? -0.192 -16.598 4.033 1.00 97.50 175 ARG A CA 1
ATOM 1360 C C . ARG A 1 175 ? 0.082 -15.771 5.287 1.00 97.50 175 ARG A C 1
ATOM 1362 O O . ARG A 1 175 ? -0.859 -15.482 6.021 1.00 97.50 175 ARG A O 1
ATOM 1369 N N . ALA A 1 176 ? 1.335 -15.377 5.521 1.00 98.31 176 ALA A N 1
ATOM 1370 C CA . ALA A 1 176 ? 1.703 -14.522 6.650 1.00 98.31 176 ALA A CA 1
ATOM 1371 C C . ALA A 1 176 ? 0.988 -13.165 6.588 1.00 98.31 176 ALA A C 1
ATOM 1373 O O . ALA A 1 176 ? 0.391 -12.731 7.571 1.00 98.31 176 ALA A O 1
ATOM 1374 N N . LEU A 1 177 ? 0.976 -12.530 5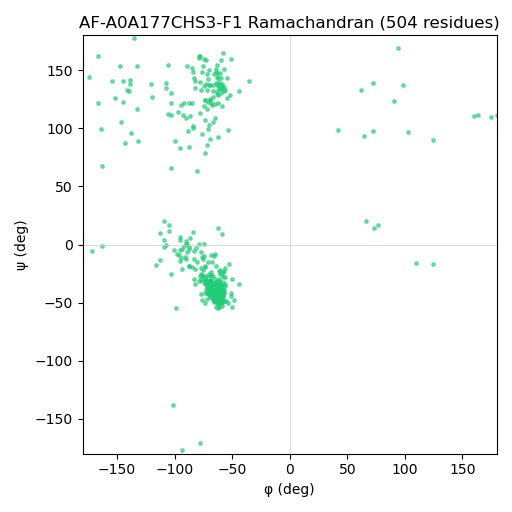.410 1.00 97.69 177 LEU A N 1
ATOM 1375 C CA . LEU A 1 177 ? 0.241 -11.282 5.190 1.00 97.69 177 LEU A CA 1
ATOM 1376 C C . LEU A 1 177 ? -1.268 -11.454 5.393 1.00 97.69 177 LEU A C 1
ATOM 1378 O O . LEU A 1 177 ? -1.884 -10.615 6.042 1.00 97.69 177 LEU A O 1
ATOM 1382 N N . ASP A 1 178 ? -1.866 -12.529 4.871 1.00 97.06 178 ASP A N 1
ATOM 1383 C CA . ASP A 1 178 ? -3.295 -12.811 5.039 1.00 97.06 178 ASP A CA 1
ATOM 1384 C C . ASP A 1 178 ? -3.688 -12.944 6.513 1.00 97.06 178 ASP A C 1
ATOM 1386 O O . ASP A 1 178 ? -4.630 -12.286 6.958 1.00 97.06 178 ASP A O 1
ATOM 1390 N N . ILE A 1 179 ? -2.926 -13.724 7.286 1.00 96.81 179 ILE A N 1
ATOM 1391 C CA . ILE A 1 179 ? -3.135 -13.876 8.731 1.00 96.81 179 ILE A CA 1
ATOM 1392 C C . ILE A 1 179 ? -2.992 -12.520 9.427 1.00 96.81 179 ILE A C 1
ATOM 1394 O O . ILE A 1 179 ? -3.902 -12.107 10.143 1.00 96.81 179 ILE A O 1
ATOM 1398 N N . ALA A 1 180 ? -1.912 -11.785 9.160 1.00 96.19 180 ALA A N 1
ATOM 1399 C CA . ALA A 1 180 ? -1.654 -10.508 9.814 1.00 96.19 180 ALA A CA 1
ATOM 1400 C C . ALA A 1 180 ? -2.707 -9.432 9.487 1.00 96.19 180 ALA A C 1
ATOM 1402 O O . ALA A 1 180 ? -3.023 -8.593 10.333 1.00 96.19 180 ALA A O 1
ATOM 1403 N N . VAL A 1 181 ? -3.277 -9.440 8.277 1.00 95.00 181 VAL A N 1
ATOM 1404 C CA . VAL A 1 181 ? -4.385 -8.545 7.901 1.00 95.00 181 VAL A CA 1
ATOM 1405 C C . VAL A 1 181 ? -5.665 -8.911 8.657 1.00 95.00 181 VAL A C 1
ATOM 1407 O O . VAL A 1 181 ? -6.344 -8.011 9.158 1.00 95.00 181 VAL A O 1
ATOM 1410 N N . ARG A 1 182 ? -5.978 -10.206 8.808 1.00 94.56 182 ARG A N 1
ATOM 1411 C CA . ARG A 1 182 ? -7.118 -10.662 9.629 1.00 94.56 182 ARG A CA 1
ATOM 1412 C C . ARG A 1 182 ? -6.939 -10.274 11.094 1.00 94.56 182 ARG A C 1
ATOM 1414 O O . ARG A 1 182 ? -7.868 -9.743 11.697 1.00 94.56 182 ARG A O 1
ATOM 1421 N N . GLU A 1 183 ? -5.748 -10.479 11.655 1.00 93.12 183 GLU A N 1
ATOM 1422 C CA . GLU A 1 183 ? -5.423 -10.070 13.027 1.00 93.12 183 GLU A CA 1
ATOM 1423 C C . GLU A 1 183 ? -5.586 -8.561 13.212 1.00 93.12 183 GLU A C 1
ATOM 1425 O O . GLU A 1 183 ? -6.269 -8.121 14.137 1.00 93.12 183 GLU A O 1
ATOM 1430 N N . ALA A 1 184 ? -5.049 -7.759 12.287 1.00 90.88 184 ALA A N 1
ATOM 1431 C CA . ALA A 1 184 ? -5.190 -6.307 12.321 1.00 90.88 184 ALA A CA 1
ATOM 1432 C C . ALA A 1 184 ? -6.660 -5.860 12.247 1.00 90.88 184 ALA A C 1
ATOM 1434 O O . ALA A 1 184 ? -7.036 -4.864 12.869 1.00 90.88 184 ALA A O 1
ATOM 1435 N N . LEU A 1 185 ? -7.508 -6.594 11.521 1.00 88.25 185 LEU A N 1
ATOM 1436 C CA . LEU A 1 185 ? -8.945 -6.338 11.456 1.00 88.25 185 LEU A CA 1
ATOM 1437 C C . LEU A 1 185 ? -9.646 -6.648 12.790 1.00 88.25 185 LEU A C 1
ATOM 1439 O O . LEU A 1 185 ? -10.461 -5.839 13.248 1.00 88.25 185 LEU A O 1
ATOM 1443 N N . VAL A 1 186 ? -9.301 -7.761 13.445 1.00 90.06 186 VAL A N 1
ATOM 1444 C CA . VAL A 1 186 ? -9.813 -8.105 14.786 1.00 90.06 186 VAL A CA 1
ATOM 1445 C C . VAL A 1 186 ? -9.399 -7.056 15.806 1.00 90.06 186 VAL A C 1
ATOM 1447 O O . VAL A 1 186 ? -10.254 -6.473 16.478 1.00 90.06 186 VAL A O 1
ATOM 1450 N N . ASP A 1 187 ? -8.103 -6.768 15.887 1.00 87.50 187 ASP A N 1
ATOM 1451 C CA . ASP A 1 187 ? -7.545 -5.847 16.873 1.00 87.50 187 ASP A CA 1
ATOM 1452 C C . ASP A 1 187 ? -7.994 -4.403 16.640 1.00 87.50 187 ASP A C 1
ATOM 1454 O O . ASP A 1 187 ? -8.320 -3.675 17.584 1.00 87.50 187 ASP A O 1
ATOM 1458 N N . GLY A 1 188 ? -8.030 -3.978 15.378 1.00 79.88 188 GLY A N 1
ATOM 1459 C CA . GLY A 1 188 ? -8.380 -2.619 14.999 1.00 79.88 188 GLY A CA 1
ATOM 1460 C C . GLY A 1 188 ? -9.862 -2.318 15.188 1.00 79.88 188 GLY A C 1
ATOM 1461 O O . GLY A 1 188 ? -10.203 -1.279 15.748 1.00 79.88 188 GLY A O 1
ATOM 1462 N N . HIS A 1 189 ? -10.750 -3.202 14.729 1.00 75.88 189 HIS A N 1
ATOM 1463 C CA . HIS A 1 189 ? -12.184 -2.915 14.697 1.00 75.88 189 HIS A CA 1
ATOM 1464 C C . HIS A 1 189 ? -12.934 -3.532 15.876 1.00 75.88 189 HIS A C 1
ATOM 1466 O O . HIS A 1 189 ? -13.641 -2.832 16.604 1.00 75.88 189 HIS A O 1
ATOM 1472 N N . LEU A 1 190 ? -12.789 -4.841 16.069 1.00 80.31 190 LEU A N 1
ATOM 1473 C CA . LEU A 1 190 ? -13.617 -5.581 17.017 1.00 80.31 190 LEU A CA 1
ATOM 1474 C C . LEU A 1 190 ? -13.155 -5.324 18.448 1.00 80.31 190 LEU A C 1
ATOM 1476 O O . LEU A 1 190 ? -13.956 -4.914 19.287 1.00 80.31 190 LEU A O 1
ATOM 1480 N N . CYS A 1 191 ? -11.852 -5.423 18.708 1.00 83.88 191 CYS A N 1
ATOM 1481 C CA . CYS A 1 191 ? -11.296 -5.109 20.022 1.00 83.88 191 CYS A CA 1
ATOM 1482 C C . CYS A 1 191 ? -11.477 -3.623 20.383 1.00 83.88 191 CYS A C 1
ATOM 1484 O O . CYS A 1 191 ? -11.708 -3.301 21.548 1.00 83.88 191 CYS A O 1
ATOM 1486 N N . GLN A 1 192 ? -11.423 -2.697 19.415 1.00 83.44 192 GLN A N 1
ATOM 1487 C CA . GLN A 1 192 ? -11.716 -1.284 19.685 1.00 83.44 192 GLN A CA 1
ATOM 1488 C C . GLN A 1 192 ? -13.192 -1.055 20.041 1.00 83.44 192 GLN A C 1
ATOM 1490 O O . GLN A 1 192 ? -13.476 -0.278 20.955 1.00 83.44 192 GLN A O 1
ATOM 1495 N N . GLY A 1 193 ? -14.114 -1.732 19.349 1.00 83.75 193 GLY A N 1
ATOM 1496 C CA . GLY A 1 193 ? -15.540 -1.720 19.676 1.00 83.75 193 GLY A CA 1
ATOM 1497 C C . GLY A 1 193 ? -15.798 -2.235 21.091 1.00 83.75 193 GLY A C 1
ATOM 1498 O O . GLY A 1 193 ? -16.401 -1.524 21.894 1.00 83.75 193 GLY A O 1
ATOM 1499 N N . LEU A 1 194 ? -15.237 -3.398 21.435 1.00 87.56 194 LEU A N 1
ATOM 1500 C CA . LEU A 1 194 ? -15.338 -3.985 22.776 1.00 87.56 194 LEU A CA 1
ATOM 1501 C C . LEU A 1 194 ? -14.786 -3.046 23.854 1.00 87.56 194 LEU A C 1
ATOM 1503 O O . LEU A 1 194 ? -15.456 -2.806 24.852 1.00 87.56 194 LEU A O 1
ATOM 1507 N N . ARG A 1 195 ? -13.617 -2.429 23.631 1.00 88.62 195 ARG A N 1
ATOM 1508 C CA . ARG A 1 195 ? -13.061 -1.424 24.558 1.00 88.62 195 ARG A CA 1
ATOM 1509 C C . ARG A 1 195 ? -14.016 -0.257 24.769 1.00 88.62 195 ARG A C 1
ATOM 1511 O O . ARG A 1 195 ? -14.244 0.134 25.903 1.00 88.62 195 ARG A O 1
ATOM 1518 N N . SER A 1 196 ? -14.622 0.263 23.700 1.00 87.06 196 SER A N 1
ATOM 1519 C CA . SER A 1 196 ? -15.586 1.359 23.835 1.00 87.06 196 SER A CA 1
ATOM 1520 C C . SER A 1 196 ? -16.846 0.961 24.614 1.00 87.06 196 SER A C 1
ATOM 1522 O O . SER A 1 196 ? -17.382 1.783 25.355 1.00 87.06 196 SER A O 1
ATOM 1524 N N . GLN A 1 197 ? -17.286 -0.297 24.502 1.00 90.19 197 GLN A N 1
ATOM 1525 C CA . GLN A 1 197 ? -18.410 -0.828 25.275 1.00 90.19 197 GLN A CA 1
ATOM 1526 C C . GLN A 1 197 ? -18.041 -1.000 26.755 1.00 90.19 197 GLN A C 1
ATOM 1528 O O . GLN A 1 197 ? -18.818 -0.581 27.614 1.00 90.19 197 GLN A O 1
ATOM 1533 N N . VAL A 1 198 ? -16.839 -1.511 27.055 1.00 94.06 198 VAL A N 1
ATOM 1534 C CA . VAL A 1 198 ? -16.291 -1.583 28.423 1.00 94.06 198 VAL A CA 1
ATOM 1535 C C . VAL A 1 198 ? -16.190 -0.187 29.040 1.00 94.06 198 VAL A C 1
ATOM 1537 O O . VAL A 1 198 ? -16.689 0.029 30.141 1.00 94.06 198 VAL A O 1
ATOM 1540 N N . ASP A 1 199 ? -15.620 0.779 28.314 1.00 91.62 199 ASP A N 1
ATOM 1541 C CA . ASP A 1 199 ? -15.469 2.168 28.770 1.00 91.62 199 ASP A CA 1
ATOM 1542 C C . ASP A 1 199 ? -16.829 2.828 29.065 1.00 91.62 199 ASP A C 1
ATOM 1544 O O . ASP A 1 199 ? -16.939 3.676 29.950 1.00 91.62 199 ASP A O 1
ATOM 1548 N N . SER A 1 200 ? -17.874 2.439 28.327 1.00 94.44 200 SER A N 1
ATOM 1549 C CA . SER A 1 200 ? -19.247 2.914 28.538 1.00 94.44 200 SER A CA 1
ATOM 1550 C C . SER A 1 200 ? -20.019 2.160 29.630 1.00 94.44 200 SER A C 1
ATOM 1552 O O . SER A 1 200 ? -21.145 2.544 29.942 1.00 94.44 200 SER A O 1
ATOM 1554 N N .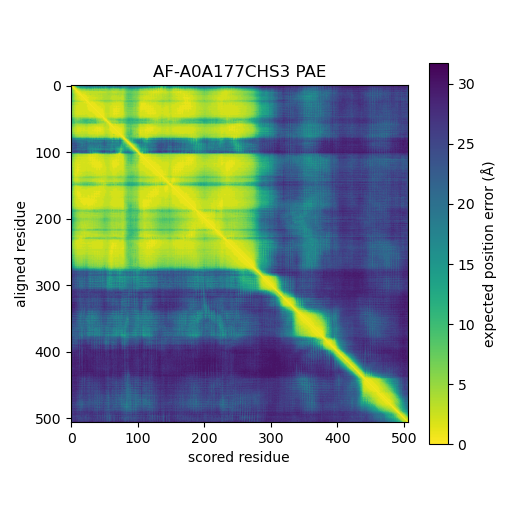 GLY A 1 201 ? -19.441 1.098 30.203 1.00 95.50 201 GLY A N 1
ATOM 1555 C CA . GLY A 1 201 ? -20.084 0.245 31.204 1.00 95.50 201 GLY A CA 1
ATOM 1556 C C . GLY A 1 201 ? -21.178 -0.679 30.656 1.00 95.50 201 GLY A C 1
ATOM 1557 O O . GLY A 1 201 ? -21.946 -1.220 31.445 1.00 95.50 201 GLY A O 1
ATOM 1558 N N . GLN A 1 202 ? -21.270 -0.858 29.332 1.00 95.81 202 GLN A N 1
ATOM 1559 C CA . GLN A 1 202 ? -22.252 -1.751 28.695 1.00 95.81 202 GLN A CA 1
ATOM 1560 C C . GLN A 1 202 ? -21.903 -3.232 28.875 1.00 95.81 202 GLN A C 1
ATOM 1562 O O . GLN A 1 202 ? -22.798 -4.063 28.975 1.00 95.81 202 GLN A O 1
ATOM 1567 N N . ILE A 1 203 ? -20.609 -3.556 28.915 1.00 96.12 203 ILE A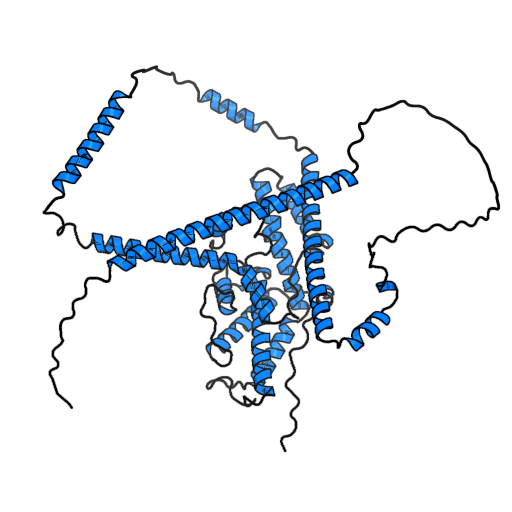 N 1
ATOM 1568 C CA . ILE A 1 203 ? -20.106 -4.915 29.140 1.00 96.12 203 ILE A CA 1
ATOM 1569 C C . ILE A 1 203 ? -19.004 -4.896 30.199 1.00 96.12 203 ILE A C 1
ATOM 1571 O O . ILE A 1 203 ? -18.301 -3.897 30.372 1.00 96.12 203 ILE A O 1
ATOM 1575 N N . THR A 1 204 ? -18.828 -6.011 30.901 1.00 97.31 204 THR A N 1
ATOM 1576 C CA . THR A 1 204 ? -17.731 -6.186 31.857 1.00 97.31 204 THR A CA 1
ATOM 1577 C C . THR A 1 204 ? -16.418 -6.517 31.141 1.00 97.31 204 THR A C 1
ATOM 1579 O O . THR A 1 204 ? -16.397 -6.988 30.003 1.00 97.31 204 THR A O 1
ATOM 1582 N N . HIS A 1 205 ? -15.287 -6.313 31.825 1.00 95.81 205 HIS A N 1
ATOM 1583 C CA . HIS A 1 205 ? -13.969 -6.666 31.285 1.00 95.81 205 HIS A CA 1
ATOM 1584 C C . HIS A 1 205 ? -13.846 -8.172 30.980 1.00 95.81 205 HIS A C 1
ATOM 1586 O O . HIS A 1 205 ? -13.228 -8.564 29.997 1.00 95.81 205 HIS A O 1
ATOM 1592 N N . GLU A 1 206 ? -14.452 -9.029 31.803 1.00 96.88 206 GLU A N 1
ATOM 1593 C CA . GLU A 1 206 ? -14.443 -10.483 31.604 1.00 96.88 206 GLU A CA 1
ATOM 1594 C C . GLU A 1 206 ? -15.246 -10.899 30.362 1.00 96.88 206 GLU A C 1
ATOM 1596 O O . GLU A 1 206 ? -14.806 -11.749 29.584 1.00 96.88 206 GLU A O 1
ATOM 1601 N N . GLN A 1 207 ? -16.386 -10.241 30.119 1.00 93.88 207 GLN A N 1
ATOM 1602 C CA . GLN A 1 207 ? -17.169 -10.428 28.896 1.00 93.88 207 GLN A CA 1
ATOM 1603 C C . GLN A 1 207 ? -16.380 -9.994 27.658 1.00 93.88 207 GLN A C 1
ATOM 1605 O O . GLN A 1 207 ? -16.386 -10.705 26.655 1.00 93.88 207 GLN A O 1
ATOM 1610 N N . ALA A 1 208 ? -15.662 -8.870 27.732 1.00 92.19 208 ALA A N 1
ATOM 1611 C CA . ALA A 1 208 ? -14.831 -8.390 26.632 1.00 92.19 208 ALA A CA 1
ATOM 1612 C C . ALA A 1 208 ? -13.676 -9.350 26.304 1.00 92.19 208 ALA A C 1
ATOM 1614 O O . ALA A 1 208 ? -13.435 -9.621 25.130 1.00 92.19 208 ALA A O 1
ATOM 1615 N N . GLU A 1 209 ? -12.998 -9.912 27.310 1.00 93.69 209 GLU A N 1
ATOM 1616 C CA . GLU A 1 209 ? -11.946 -10.916 27.091 1.00 93.69 209 GLU A CA 1
ATOM 1617 C C . GLU A 1 209 ? -12.510 -12.236 26.550 1.00 93.69 209 GLU A C 1
ATOM 1619 O O . GLU A 1 209 ? -11.921 -12.832 25.650 1.00 93.69 209 GLU A O 1
ATOM 1624 N N . THR A 1 210 ? -13.688 -12.661 27.013 1.00 94.56 210 THR A N 1
ATOM 1625 C CA . THR A 1 210 ? -14.372 -13.850 26.473 1.00 94.56 210 THR A CA 1
ATOM 1626 C C . THR A 1 210 ? -14.767 -13.642 25.010 1.00 94.56 210 THR A C 1
ATOM 1628 O O . THR A 1 210 ? -14.515 -14.504 24.167 1.00 94.56 210 THR A O 1
ATOM 1631 N N . ALA A 1 211 ? -15.334 -12.478 24.682 1.00 92.00 211 ALA A N 1
ATOM 1632 C CA . ALA A 1 211 ? -15.667 -12.105 23.312 1.00 92.00 211 ALA A CA 1
ATOM 1633 C C . ALA A 1 211 ? -14.409 -12.026 22.439 1.00 92.00 211 ALA A C 1
ATOM 1635 O O . ALA A 1 211 ? -14.405 -12.538 21.322 1.00 92.00 211 ALA A O 1
ATOM 1636 N N . ARG A 1 212 ? -13.314 -11.458 22.957 1.00 92.50 212 ARG A N 1
ATOM 1637 C CA . ARG A 1 212 ? -12.023 -11.430 22.268 1.00 92.50 212 ARG A CA 1
ATOM 1638 C C . ARG A 1 212 ? -11.511 -12.841 21.993 1.00 92.50 212 ARG A C 1
ATOM 1640 O O . ARG A 1 212 ? -11.171 -13.129 20.854 1.00 92.50 212 ARG A O 1
ATOM 1647 N N . ALA A 1 213 ? -11.503 -13.727 22.987 1.00 93.25 213 ALA A N 1
ATOM 1648 C CA . ALA A 1 213 ? -11.083 -15.115 22.811 1.00 93.25 213 ALA A CA 1
ATOM 1649 C C . ALA A 1 213 ? -11.931 -15.844 21.754 1.00 93.25 213 ALA A C 1
ATOM 1651 O O . ALA A 1 213 ? -11.386 -16.593 20.947 1.00 93.25 213 ALA A O 1
ATOM 1652 N N . HIS A 1 214 ? -13.240 -15.573 21.706 1.00 92.25 214 HIS A N 1
ATOM 1653 C CA . HIS A 1 214 ? -14.138 -16.112 20.684 1.00 92.25 214 HIS A CA 1
ATOM 1654 C C . HIS A 1 214 ? -13.774 -15.647 19.261 1.00 92.25 214 HIS A C 1
ATOM 1656 O O . HIS A 1 214 ? -13.853 -16.430 18.321 1.00 92.25 214 HIS A O 1
ATOM 1662 N N . LEU A 1 215 ? -13.317 -14.404 19.081 1.00 90.12 215 LEU A N 1
ATOM 1663 C CA . LEU A 1 215 ? -12.907 -13.884 17.765 1.00 90.12 215 LEU A CA 1
ATOM 1664 C C . LEU A 1 215 ? -11.637 -14.541 17.204 1.00 90.12 215 LEU A C 1
ATOM 1666 O O . LEU A 1 215 ? -11.446 -14.546 15.989 1.00 90.12 215 LEU A O 1
ATOM 1670 N N . TYR A 1 216 ? -10.790 -15.100 18.071 1.00 91.69 216 TYR A N 1
ATOM 1671 C CA . TYR A 1 216 ? -9.591 -15.850 17.682 1.00 91.69 216 TYR A CA 1
ATOM 1672 C C . TYR A 1 216 ? -9.823 -17.367 17.613 1.00 91.69 216 TYR A C 1
ATOM 1674 O O . TYR A 1 216 ? -8.873 -18.123 17.408 1.00 91.69 216 TYR A O 1
ATOM 1682 N N . GLN A 1 217 ? -11.065 -17.840 17.769 1.00 91.94 217 GLN A N 1
ATOM 1683 C CA . GLN A 1 217 ? -11.380 -19.244 17.504 1.00 91.94 217 GLN A CA 1
ATOM 1684 C C . GLN A 1 217 ? -11.138 -19.553 16.024 1.00 91.94 217 GLN A C 1
ATOM 1686 O O . GLN A 1 217 ? -11.452 -18.747 15.150 1.00 91.94 217 GLN A O 1
ATOM 1691 N N . SER A 1 218 ? -10.523 -20.707 15.742 1.00 87.06 218 SER A N 1
ATOM 1692 C CA . SER A 1 218 ? -9.987 -21.031 14.413 1.00 87.06 218 SER A CA 1
ATOM 1693 C C . SER A 1 218 ? -11.033 -20.984 13.298 1.00 87.06 218 SER A C 1
ATOM 1695 O O . SER A 1 218 ? -10.682 -20.683 12.162 1.00 87.06 218 SER A O 1
ATOM 1697 N N . ASP A 1 219 ? -12.284 -21.311 13.598 1.00 90.31 219 ASP A N 1
ATOM 1698 C CA . ASP A 1 219 ? -13.414 -21.294 12.672 1.00 90.31 219 ASP A CA 1
ATOM 1699 C C . ASP A 1 219 ? -13.870 -19.863 12.360 1.00 90.31 219 ASP A C 1
ATOM 1701 O O . ASP A 1 219 ? -13.943 -19.478 11.195 1.00 90.31 219 ASP A O 1
ATOM 1705 N N . VAL A 1 220 ? -14.086 -19.040 13.390 1.00 87.88 220 VAL A N 1
ATOM 1706 C CA . VAL A 1 220 ? -14.465 -17.627 13.226 1.00 87.88 220 VAL A CA 1
ATOM 1707 C C . VAL A 1 220 ? -13.345 -16.850 12.538 1.00 87.88 220 VAL A C 1
ATOM 1709 O O . VAL A 1 220 ? -13.595 -16.065 11.624 1.00 87.88 220 VAL A O 1
ATOM 1712 N N . PHE A 1 221 ? -12.100 -17.098 12.946 1.00 91.38 221 PHE A N 1
ATOM 1713 C CA . PHE A 1 221 ? -10.935 -16.410 12.413 1.00 91.38 221 PHE A CA 1
ATOM 1714 C C . PHE A 1 221 ? -10.685 -16.748 10.932 1.00 91.38 221 PHE A C 1
ATOM 1716 O O . PHE A 1 221 ? -10.358 -15.869 10.127 1.00 91.38 221 PHE A O 1
ATOM 1723 N N . ALA A 1 222 ? -10.900 -18.011 10.546 1.00 90.50 222 ALA A N 1
ATOM 1724 C CA . ALA A 1 222 ? -10.792 -18.465 9.160 1.00 90.50 222 ALA A CA 1
ATOM 1725 C C . ALA A 1 222 ? -11.888 -17.892 8.239 1.00 90.50 222 ALA A C 1
ATOM 1727 O O . ALA A 1 222 ? -11.639 -17.720 7.045 1.00 90.50 222 ALA A O 1
ATOM 1728 N N . ASP A 1 223 ? -13.053 -17.528 8.775 1.00 90.19 223 ASP A N 1
ATOM 1729 C CA . ASP A 1 223 ? -14.143 -16.910 8.006 1.00 90.19 223 ASP A CA 1
ATOM 1730 C C . ASP A 1 223 ? -13.976 -15.387 7.825 1.00 90.19 223 ASP A C 1
ATOM 1732 O O . ASP A 1 223 ? -14.683 -14.765 7.023 1.00 90.19 223 ASP A O 1
ATOM 1736 N N . MET A 1 224 ? -13.056 -14.750 8.559 1.00 89.38 224 MET A N 1
ATOM 1737 C CA . MET A 1 224 ? -12.856 -13.306 8.451 1.00 89.38 224 MET A CA 1
ATOM 1738 C C . MET A 1 224 ? -12.189 -12.893 7.136 1.00 89.38 224 MET A C 1
ATOM 1740 O O . MET A 1 224 ? -11.316 -13.596 6.626 1.00 89.38 224 MET A O 1
ATOM 1744 N N . PRO A 1 225 ? -12.546 -11.712 6.597 1.00 89.88 225 PRO A N 1
ATOM 1745 C CA . PRO A 1 225 ? -11.882 -11.182 5.419 1.00 89.88 225 PRO A CA 1
ATOM 1746 C C . PRO A 1 225 ? -10.412 -10.882 5.737 1.00 89.88 225 PRO A C 1
ATOM 1748 O O . PRO A 1 225 ? -10.119 -10.081 6.624 1.00 89.88 225 PRO A O 1
ATOM 1751 N N . GLY A 1 226 ? -9.509 -11.528 5.003 1.00 92.44 226 GLY A N 1
ATOM 1752 C CA . GLY A 1 226 ? -8.076 -11.265 5.053 1.00 92.44 226 GLY A CA 1
ATOM 1753 C C . GLY A 1 226 ? -7.597 -10.411 3.885 1.00 92.44 226 GLY A C 1
ATOM 1754 O O . GLY A 1 226 ? -8.249 -9.441 3.486 1.00 92.44 226 GLY A O 1
ATOM 1755 N N . LEU A 1 227 ? -6.448 -10.786 3.332 1.00 94.25 227 LEU A N 1
ATOM 1756 C CA . LEU A 1 227 ? -5.836 -10.116 2.195 1.00 94.25 227 LEU A CA 1
ATOM 1757 C C . LEU A 1 227 ? -6.772 -10.183 0.978 1.00 94.25 227 LEU A C 1
ATOM 1759 O O . LEU A 1 227 ? -7.369 -11.210 0.660 1.00 94.25 227 LEU A O 1
ATOM 1763 N N . SER A 1 228 ? -6.907 -9.078 0.251 1.00 92.75 228 SER A N 1
ATOM 1764 C CA . SER A 1 228 ? -7.630 -9.077 -1.017 1.00 92.75 228 SER A CA 1
ATOM 1765 C C . SER A 1 228 ? -6.801 -9.763 -2.099 1.00 92.75 228 SER A C 1
ATOM 1767 O O . SER A 1 228 ? -5.699 -9.325 -2.424 1.00 92.75 228 SER A O 1
ATOM 1769 N N . TRP A 1 229 ? -7.376 -10.782 -2.741 1.00 91.56 229 TRP A N 1
ATOM 1770 C CA . TRP A 1 229 ? -6.727 -11.504 -3.836 1.00 91.56 229 TRP A CA 1
ATOM 1771 C C . TRP A 1 229 ? -6.644 -10.669 -5.118 1.00 91.56 229 TRP A C 1
ATOM 1773 O O . TRP A 1 229 ? -7.517 -10.721 -5.982 1.00 91.56 229 TRP A O 1
ATOM 1783 N N . VAL A 1 230 ? -5.590 -9.857 -5.222 1.00 90.00 230 VAL A N 1
ATOM 1784 C CA . VAL A 1 230 ? -5.351 -8.936 -6.347 1.00 90.00 230 VAL A CA 1
ATOM 1785 C C . VAL A 1 230 ? -4.200 -9.350 -7.257 1.00 90.00 230 VAL A C 1
ATOM 1787 O O . VAL A 1 230 ? -3.969 -8.694 -8.269 1.00 90.00 230 VAL A O 1
ATOM 1790 N N . GLY A 1 231 ? -3.491 -10.441 -6.952 1.00 84.56 231 GLY A N 1
ATOM 1791 C CA . GLY A 1 231 ? -2.307 -10.857 -7.715 1.00 84.56 231 GLY A CA 1
ATOM 1792 C C . GLY A 1 231 ? -2.581 -11.046 -9.215 1.00 84.56 231 GLY A C 1
ATOM 1793 O O . GLY A 1 231 ? -1.761 -10.681 -10.057 1.00 84.56 231 GLY A O 1
ATOM 1794 N N . ASN A 1 232 ? -3.779 -11.510 -9.578 1.00 91.31 232 ASN A N 1
ATOM 1795 C CA . ASN A 1 232 ? -4.181 -11.703 -10.975 1.00 91.31 232 ASN A CA 1
ATOM 1796 C C . ASN A 1 232 ? -4.835 -10.470 -11.621 1.00 91.31 232 ASN A C 1
ATOM 1798 O O . ASN A 1 232 ? -5.056 -10.461 -12.829 1.00 91.31 232 ASN A O 1
ATOM 1802 N N . GLU A 1 233 ? -5.105 -9.408 -10.861 1.00 94.69 233 GLU A N 1
ATOM 1803 C CA . GLU A 1 233 ? -5.689 -8.179 -11.398 1.00 94.69 233 GLU A CA 1
ATOM 1804 C C . GLU A 1 233 ? -4.648 -7.360 -12.176 1.00 94.69 233 GLU A C 1
ATOM 1806 O O . GLU A 1 233 ? -3.442 -7.436 -11.929 1.00 94.69 233 GLU A O 1
ATOM 1811 N N . HIS A 1 234 ? -5.101 -6.560 -13.139 1.00 96.06 234 HIS A N 1
ATOM 1812 C CA . HIS A 1 234 ? -4.224 -5.637 -13.861 1.00 96.06 234 HIS A CA 1
ATOM 1813 C C . HIS A 1 234 ? -3.685 -4.548 -12.911 1.00 96.06 234 HIS A C 1
ATOM 1815 O O . HIS A 1 234 ? -4.418 -4.098 -12.031 1.00 96.06 234 HIS A O 1
ATOM 1821 N N . SER A 1 235 ? -2.452 -4.058 -13.107 1.00 96.31 235 SER A N 1
ATOM 1822 C CA . SER A 1 235 ? -1.829 -3.027 -12.245 1.00 96.31 235 SER A CA 1
ATOM 1823 C C . SER A 1 235 ? -2.728 -1.798 -12.042 1.00 96.31 235 SER A C 1
ATOM 1825 O O . SER A 1 235 ? -2.956 -1.358 -10.918 1.00 96.31 235 SER A O 1
ATOM 1827 N N . ALA A 1 236 ? -3.345 -1.310 -13.122 1.00 96.06 236 ALA A N 1
ATOM 1828 C CA . ALA A 1 236 ? -4.333 -0.229 -13.090 1.00 96.06 236 ALA A CA 1
ATOM 1829 C C . ALA A 1 236 ? -5.538 -0.493 -12.159 1.00 96.06 236 ALA A C 1
ATOM 1831 O O . ALA A 1 236 ? -6.033 0.440 -11.529 1.00 96.06 236 ALA A O 1
ATOM 1832 N N . MET A 1 237 ? -6.010 -1.740 -12.040 1.00 96.50 237 MET A N 1
ATOM 1833 C CA . MET A 1 237 ? -7.105 -2.090 -11.124 1.00 96.50 237 MET A CA 1
ATOM 1834 C C . MET A 1 237 ? -6.650 -2.058 -9.666 1.00 96.50 237 MET A C 1
ATOM 1836 O O . MET A 1 237 ? -7.363 -1.514 -8.821 1.00 96.50 237 MET A O 1
ATOM 1840 N N . ILE A 1 238 ? -5.448 -2.571 -9.386 1.00 96.50 238 ILE A N 1
ATOM 1841 C CA . ILE A 1 238 ? -4.830 -2.513 -8.054 1.00 96.50 238 ILE A CA 1
ATOM 1842 C C . ILE A 1 238 ? -4.669 -1.047 -7.627 1.00 96.50 238 ILE A C 1
ATOM 1844 O O . ILE A 1 238 ? -5.148 -0.647 -6.565 1.00 96.50 238 ILE A O 1
ATOM 1848 N N . ASN A 1 239 ? -4.109 -0.213 -8.509 1.00 96.25 239 ASN A N 1
ATOM 1849 C CA . ASN A 1 239 ? -3.974 1.228 -8.294 1.00 96.25 239 ASN A CA 1
ATOM 1850 C C . ASN A 1 239 ? -5.338 1.917 -8.121 1.00 96.25 239 ASN A C 1
ATOM 1852 O O . ASN A 1 239 ? -5.485 2.794 -7.272 1.00 96.25 239 ASN A O 1
ATOM 1856 N N . GLY A 1 240 ? -6.359 1.528 -8.888 1.00 95.56 240 GLY A N 1
ATOM 1857 C CA . GLY A 1 240 ? -7.724 2.040 -8.739 1.00 95.56 240 GLY A CA 1
ATOM 1858 C C . GLY A 1 240 ? -8.324 1.738 -7.362 1.00 95.56 240 GLY A C 1
ATOM 1859 O O . GLY A 1 240 ? -8.945 2.612 -6.756 1.00 95.56 240 GLY A O 1
ATOM 1860 N N . ARG A 1 241 ? -8.081 0.537 -6.825 1.00 94.06 241 ARG A N 1
ATOM 1861 C CA . ARG A 1 241 ? -8.510 0.161 -5.470 1.00 94.06 241 ARG A CA 1
ATOM 1862 C C . ARG A 1 241 ? -7.787 0.945 -4.389 1.00 94.06 241 ARG A C 1
ATOM 1864 O O . ARG A 1 241 ? -8.450 1.450 -3.488 1.00 94.06 241 ARG A O 1
ATOM 1871 N N . LEU A 1 242 ? -6.466 1.090 -4.495 1.00 95.56 242 LEU A N 1
ATOM 1872 C CA . LEU A 1 242 ? -5.694 1.927 -3.575 1.00 95.56 242 LEU A CA 1
ATOM 1873 C C . LEU A 1 242 ? -6.198 3.377 -3.603 1.00 95.56 242 LEU A C 1
ATOM 1875 O O . LEU A 1 242 ? -6.407 3.977 -2.550 1.00 95.56 242 LEU A O 1
ATOM 1879 N N . ASN A 1 243 ? -6.470 3.924 -4.792 1.00 95.19 243 ASN A N 1
ATOM 1880 C CA . ASN A 1 243 ? -7.039 5.265 -4.944 1.00 95.19 243 ASN A CA 1
ATOM 1881 C C . ASN A 1 243 ? -8.385 5.410 -4.232 1.00 95.19 243 ASN A C 1
ATOM 1883 O O . ASN A 1 243 ? -8.575 6.386 -3.510 1.00 95.19 243 ASN A O 1
ATOM 1887 N N . GLU A 1 244 ? -9.302 4.453 -4.390 1.00 91.62 244 GLU A N 1
ATOM 1888 C CA . GLU A 1 244 ? -10.592 4.500 -3.696 1.00 91.62 244 GLU A CA 1
ATOM 1889 C C . GLU A 1 244 ? -10.414 4.375 -2.174 1.00 91.62 244 GLU A C 1
ATOM 1891 O O . GLU A 1 244 ? -10.963 5.196 -1.440 1.00 91.62 244 GLU A O 1
ATOM 1896 N N . LYS A 1 245 ? -9.570 3.438 -1.708 1.00 91.00 245 LYS A N 1
ATOM 1897 C CA . LYS A 1 245 ? -9.258 3.211 -0.281 1.00 91.00 245 LYS A CA 1
ATOM 1898 C C . LYS A 1 245 ? -8.706 4.474 0.396 1.00 91.00 245 LYS A C 1
ATOM 1900 O O . LYS A 1 245 ? -9.049 4.783 1.534 1.00 91.00 245 LYS A O 1
ATOM 1905 N N . TYR A 1 246 ? -7.869 5.237 -0.306 1.00 93.25 246 TYR A N 1
ATOM 1906 C CA . TYR A 1 246 ? -7.248 6.451 0.229 1.00 93.25 246 TYR A CA 1
ATOM 1907 C C . TYR A 1 246 ? -7.991 7.749 -0.115 1.00 93.25 246 TYR A C 1
ATOM 1909 O O . TYR A 1 246 ? -7.619 8.811 0.397 1.00 93.25 246 TYR A O 1
ATOM 1917 N N . ARG A 1 247 ? -9.055 7.702 -0.928 1.00 91.56 247 ARG A N 1
ATOM 1918 C CA . ARG A 1 247 ? -9.740 8.895 -1.453 1.00 91.56 247 ARG A CA 1
ATOM 1919 C C . ARG A 1 247 ? -10.154 9.861 -0.348 1.00 91.56 247 ARG A C 1
ATOM 1921 O O . ARG A 1 247 ? -9.863 11.055 -0.421 1.00 91.56 247 ARG A O 1
ATOM 1928 N N . VAL A 1 248 ? -10.820 9.353 0.690 1.00 87.81 248 VAL A N 1
ATOM 1929 C CA . VAL A 1 248 ? -11.334 10.177 1.796 1.00 87.81 248 VAL A CA 1
ATOM 1930 C C . VAL A 1 248 ? -10.192 10.742 2.644 1.00 87.81 248 VAL A C 1
ATOM 1932 O O . VAL A 1 248 ? -10.232 11.914 3.030 1.00 87.81 248 VAL A O 1
ATOM 1935 N N . VAL A 1 249 ? -9.160 9.933 2.908 1.00 89.25 249 VAL A N 1
ATOM 1936 C CA . VAL A 1 249 ? -7.989 10.334 3.702 1.00 89.25 249 VAL A CA 1
ATOM 1937 C C . VAL A 1 249 ? -7.232 11.453 3.002 1.00 89.25 249 VAL A C 1
ATOM 1939 O O . VAL A 1 249 ? -7.056 12.528 3.578 1.00 89.25 249 VAL A O 1
ATOM 1942 N N . PHE A 1 250 ? -6.861 11.257 1.740 1.00 92.81 250 PHE A N 1
ATOM 1943 C CA . PHE A 1 250 ? -6.111 12.256 0.990 1.00 92.81 250 PHE A CA 1
ATOM 1944 C C . PHE A 1 250 ? -6.918 13.518 0.709 1.00 92.81 250 PHE A C 1
ATOM 1946 O O . PHE A 1 250 ? -6.373 14.618 0.803 1.00 92.81 250 PHE A O 1
ATOM 1953 N N . GLN A 1 251 ? -8.228 13.413 0.467 1.00 91.75 251 GLN A N 1
ATOM 1954 C CA . GLN A 1 251 ? -9.080 14.596 0.354 1.00 91.75 251 GLN A CA 1
ATOM 1955 C C . GLN A 1 251 ? -9.095 15.409 1.659 1.00 91.75 251 GLN A C 1
ATOM 1957 O O . GLN A 1 251 ? -9.024 16.641 1.625 1.00 91.75 251 GLN A O 1
ATOM 1962 N N . ALA A 1 252 ? -9.163 14.743 2.816 1.00 87.19 252 ALA A N 1
ATOM 1963 C CA . ALA A 1 252 ? -9.133 15.410 4.113 1.00 87.19 252 ALA A CA 1
ATOM 1964 C C . ALA A 1 252 ? -7.770 16.061 4.402 1.00 87.19 252 ALA A C 1
ATOM 1966 O O . ALA A 1 252 ? -7.729 17.206 4.859 1.00 87.19 252 ALA A O 1
ATOM 1967 N N . GLU A 1 253 ? -6.669 15.370 4.105 1.00 90.25 253 GLU A N 1
ATOM 1968 C CA . GLU A 1 253 ? -5.305 15.886 4.266 1.00 90.25 253 GLU A CA 1
ATOM 1969 C C . GLU A 1 253 ? -5.042 17.085 3.349 1.00 90.25 253 GLU A C 1
ATOM 1971 O O . GLU A 1 253 ? -4.510 18.104 3.797 1.00 90.25 253 GLU A O 1
ATOM 1976 N N . LYS A 1 254 ? -5.501 17.020 2.094 1.00 94.31 254 LYS A N 1
ATOM 1977 C CA . LYS A 1 254 ? -5.432 18.129 1.137 1.00 94.31 254 LYS A CA 1
ATOM 1978 C C . LYS A 1 254 ? -6.179 19.361 1.646 1.00 94.31 254 LYS A C 1
ATOM 1980 O O . LYS A 1 254 ? -5.601 20.444 1.725 1.00 94.31 254 LYS A O 1
ATOM 1985 N N . GLN A 1 255 ? -7.422 19.195 2.103 1.00 92.38 255 GLN A N 1
ATOM 1986 C CA . GLN A 1 255 ? -8.208 20.289 2.692 1.00 92.38 255 GLN A CA 1
ATOM 1987 C C . GLN A 1 255 ? -7.546 20.876 3.949 1.00 92.38 255 GLN A C 1
ATOM 1989 O O . GLN A 1 255 ? -7.551 22.095 4.155 1.00 92.38 255 GLN A O 1
ATOM 1994 N N . ALA A 1 256 ? -6.974 20.028 4.810 1.00 89.69 256 ALA A N 1
ATOM 1995 C CA . ALA A 1 256 ? -6.264 20.470 6.006 1.00 89.69 256 ALA A CA 1
ATOM 1996 C C . ALA A 1 256 ? -5.006 21.279 5.647 1.00 89.69 256 ALA A C 1
ATOM 1998 O O . ALA A 1 256 ? -4.757 22.335 6.241 1.00 89.69 256 ALA A O 1
ATOM 1999 N N . HIS A 1 257 ? -4.255 20.829 4.641 1.00 92.38 257 HIS A N 1
ATOM 2000 C CA . HIS A 1 257 ? -3.074 21.514 4.131 1.00 92.38 257 HIS A CA 1
ATOM 2001 C C . HIS A 1 257 ? -3.419 22.881 3.519 1.00 92.38 257 HIS A C 1
ATOM 2003 O O . HIS A 1 257 ? -2.838 23.899 3.905 1.00 92.38 257 HIS A O 1
ATOM 2009 N N . GLU A 1 258 ? -4.434 22.946 2.656 1.00 95.31 258 GLU A N 1
ATOM 2010 C CA . GLU A 1 258 ? -4.931 24.195 2.062 1.00 95.31 258 GLU A CA 1
ATOM 2011 C C . GLU A 1 258 ? -5.402 25.191 3.134 1.00 95.31 258 GLU A C 1
ATOM 2013 O O . GLU A 1 258 ? -5.069 26.382 3.092 1.00 95.31 258 GLU A O 1
ATOM 2018 N N . LYS A 1 259 ? -6.124 24.707 4.155 1.00 94.94 259 LYS A N 1
ATOM 2019 C CA . LYS A 1 259 ? -6.539 25.526 5.302 1.00 94.94 259 LYS A CA 1
ATOM 2020 C C . LYS A 1 259 ? -5.330 26.070 6.066 1.00 94.94 259 LYS A C 1
ATOM 2022 O O . LYS A 1 259 ? -5.333 27.249 6.429 1.00 94.94 259 LYS A O 1
ATOM 2027 N N . LYS A 1 260 ? -4.288 25.258 6.286 1.00 95.00 260 LYS A N 1
ATOM 2028 C CA . LYS A 1 260 ? -3.041 25.683 6.946 1.00 95.00 260 LYS A CA 1
ATOM 2029 C C . LYS A 1 260 ? -2.342 26.788 6.151 1.00 95.00 260 LYS A C 1
ATOM 2031 O O . LYS A 1 260 ? -1.991 27.811 6.738 1.00 95.00 260 LYS A O 1
ATOM 2036 N N . ILE A 1 261 ? -2.226 26.640 4.829 1.00 96.62 261 ILE A N 1
ATOM 2037 C CA . ILE A 1 261 ? -1.656 27.668 3.941 1.00 96.62 261 ILE A CA 1
ATOM 2038 C C . ILE A 1 261 ? -2.471 28.966 4.015 1.00 96.62 261 ILE A C 1
ATOM 2040 O O . ILE A 1 261 ? -1.903 30.046 4.185 1.00 96.62 261 ILE A O 1
ATOM 2044 N N . ARG A 1 262 ? -3.808 28.888 3.938 1.00 97.12 262 ARG A N 1
ATOM 2045 C CA . ARG A 1 262 ? -4.687 30.069 4.021 1.00 97.12 262 ARG A CA 1
ATOM 2046 C C . ARG A 1 262 ? -4.526 30.805 5.354 1.00 97.12 262 ARG A C 1
ATOM 2048 O O . ARG A 1 262 ? -4.441 32.033 5.373 1.00 97.12 262 ARG A O 1
ATOM 2055 N N . MET A 1 263 ? -4.446 30.069 6.462 1.00 96.50 263 MET A N 1
ATOM 2056 C CA . MET A 1 263 ? -4.236 30.649 7.791 1.00 96.50 263 MET A CA 1
ATOM 2057 C C . MET A 1 263 ? -2.842 31.270 7.940 1.00 96.50 263 MET A C 1
ATOM 2059 O O . MET A 1 263 ? -2.729 32.345 8.528 1.00 96.50 263 MET A O 1
ATOM 2063 N N . ALA A 1 264 ? -1.800 30.651 7.375 1.00 97.25 264 ALA A N 1
ATOM 2064 C CA . ALA A 1 264 ? -0.448 31.210 7.355 1.00 97.25 264 ALA A CA 1
ATOM 2065 C C . ALA A 1 264 ? -0.399 32.534 6.573 1.00 97.25 264 ALA A C 1
ATOM 2067 O O . ALA A 1 264 ? 0.042 33.544 7.118 1.00 97.25 264 ALA A O 1
ATOM 2068 N N . LYS A 1 265 ? -0.975 32.574 5.363 1.00 97.44 265 LYS A N 1
ATOM 2069 C CA . LYS A 1 265 ? -1.088 33.802 4.553 1.00 97.44 265 LYS A CA 1
ATOM 2070 C C . LYS A 1 265 ? -1.874 34.903 5.274 1.00 97.44 265 LYS A C 1
ATOM 2072 O O . LYS A 1 265 ? -1.488 36.069 5.236 1.00 97.44 265 LYS A O 1
ATOM 2077 N N . LYS A 1 266 ? -2.968 34.557 5.968 1.00 97.19 266 LYS A N 1
ATOM 2078 C CA . LYS A 1 266 ? -3.744 35.520 6.773 1.00 97.19 266 LYS A CA 1
ATOM 2079 C C . LYS A 1 266 ? -2.911 36.095 7.923 1.00 97.19 266 LYS A C 1
ATOM 2081 O O . LYS A 1 266 ? -2.938 37.303 8.139 1.00 97.19 266 LYS A O 1
ATOM 2086 N N . ARG A 1 267 ? -2.156 35.251 8.638 1.00 96.81 267 ARG A N 1
ATOM 2087 C CA . ARG A 1 267 ? -1.251 35.688 9.715 1.00 96.81 267 ARG A CA 1
ATOM 2088 C C . ARG A 1 267 ? -0.152 36.606 9.190 1.00 96.81 267 ARG A C 1
ATOM 2090 O O . ARG A 1 267 ? 0.089 37.646 9.790 1.00 96.81 267 ARG A O 1
ATOM 2097 N N . GLU A 1 268 ? 0.449 36.270 8.054 1.00 97.50 268 GLU A N 1
ATOM 2098 C CA . GLU A 1 268 ? 1.474 37.096 7.414 1.00 97.50 268 GLU A CA 1
ATOM 2099 C C . GLU A 1 268 ? 0.931 38.482 7.024 1.00 97.50 268 GLU A C 1
ATOM 2101 O O . GLU A 1 268 ? 1.579 39.493 7.285 1.00 97.50 268 GLU A O 1
ATOM 2106 N N . ARG A 1 269 ? -0.294 38.557 6.477 1.00 96.00 269 ARG A N 1
ATOM 2107 C CA . ARG A 1 269 ? -0.962 39.836 6.168 1.00 96.00 269 ARG A CA 1
ATOM 2108 C C . ARG A 1 269 ? -1.192 40.682 7.419 1.00 96.00 269 ARG A C 1
ATOM 2110 O O . ARG A 1 269 ? -0.847 41.857 7.406 1.00 96.00 269 ARG A O 1
ATOM 2117 N N . ILE A 1 270 ? -1.703 40.083 8.498 1.00 95.06 270 ILE A N 1
ATOM 2118 C CA . ILE A 1 270 ? -1.927 40.780 9.778 1.00 95.06 270 ILE A CA 1
ATOM 2119 C C . ILE A 1 270 ? -0.600 41.299 10.355 1.00 95.06 270 ILE A C 1
ATOM 2121 O O . ILE A 1 270 ? -0.534 42.429 10.835 1.00 95.06 270 ILE A O 1
ATOM 2125 N N . GLN A 1 271 ? 0.476 40.511 10.271 1.00 94.88 271 GLN A N 1
ATOM 2126 C CA . GLN A 1 271 ? 1.807 40.932 10.719 1.00 94.88 271 GLN A CA 1
ATOM 2127 C C . GLN A 1 271 ? 2.379 42.067 9.860 1.00 94.88 271 GLN A C 1
ATOM 2129 O O . GLN A 1 271 ? 2.964 43.003 10.404 1.00 94.88 271 GLN A O 1
ATOM 2134 N N . LYS A 1 272 ? 2.187 42.027 8.535 1.00 94.75 272 LYS A N 1
ATOM 2135 C CA . LYS A 1 272 ? 2.584 43.113 7.625 1.00 94.75 272 LYS A CA 1
ATOM 2136 C C . LYS A 1 272 ? 1.819 44.405 7.931 1.00 94.75 272 LYS A C 1
ATOM 2138 O O . LYS A 1 272 ? 2.449 45.450 8.058 1.00 94.75 272 LYS A O 1
ATOM 2143 N N . THR A 1 273 ? 0.504 44.337 8.158 1.00 90.12 273 THR A N 1
ATOM 2144 C CA . THR A 1 273 ? -0.299 45.515 8.540 1.00 90.12 273 THR A CA 1
ATOM 2145 C C . THR A 1 273 ? 0.025 46.035 9.939 1.00 90.12 273 THR A C 1
ATOM 2147 O O . THR A 1 273 ? -0.071 47.231 10.164 1.00 90.12 273 THR A O 1
ATOM 2150 N N . ALA A 1 274 ? 0.439 45.175 10.875 1.00 89.31 274 ALA A N 1
ATOM 2151 C CA . ALA A 1 274 ? 0.850 45.606 12.213 1.00 89.31 274 ALA A CA 1
ATOM 2152 C C . ALA A 1 274 ? 2.211 46.329 12.215 1.00 89.31 274 ALA A C 1
ATOM 2154 O O . ALA A 1 274 ? 2.433 47.217 13.036 1.00 89.31 274 ALA A O 1
ATOM 2155 N N . LYS A 1 275 ? 3.124 45.966 11.299 1.00 88.81 275 LYS A N 1
ATOM 2156 C CA . LYS A 1 275 ? 4.438 46.619 11.145 1.00 88.81 275 LYS A CA 1
ATOM 2157 C C . LYS A 1 275 ? 4.355 47.977 10.450 1.00 88.81 275 LYS A C 1
ATOM 2159 O O . LYS A 1 275 ? 5.143 48.865 10.769 1.00 88.81 275 LYS A O 1
ATOM 2164 N N . ILE A 1 276 ? 3.397 48.158 9.542 1.00 82.56 276 ILE A N 1
ATOM 2165 C CA . ILE A 1 276 ? 3.026 49.478 9.021 1.00 82.56 276 ILE A CA 1
ATOM 2166 C C . ILE A 1 276 ? 2.257 50.169 10.150 1.00 82.56 276 ILE A C 1
ATOM 2168 O O . ILE A 1 276 ? 1.033 50.128 10.201 1.00 82.56 276 ILE A O 1
ATOM 2172 N N . GLY A 1 277 ? 2.989 50.689 11.138 1.00 64.50 277 GLY A N 1
ATOM 2173 C CA . GLY A 1 277 ? 2.400 51.242 12.353 1.00 64.50 277 GLY A CA 1
ATOM 2174 C C . GLY A 1 277 ? 1.290 52.259 12.045 1.00 64.50 277 GLY A C 1
ATOM 2175 O O . GLY A 1 277 ? 1.280 52.849 10.963 1.00 64.50 277 GLY A O 1
ATOM 2176 N N . PRO A 1 278 ? 0.383 52.538 12.998 1.00 62.28 278 PRO A N 1
ATOM 2177 C CA . PRO A 1 278 ? -0.794 53.408 12.822 1.00 62.28 278 PRO A CA 1
ATOM 2178 C C . PRO A 1 278 ? -0.489 54.884 12.467 1.00 62.28 278 PRO A C 1
ATOM 2180 O O . PRO A 1 278 ? -1.363 55.744 12.541 1.00 62.28 278 PRO A O 1
ATOM 2183 N N . LYS A 1 279 ? 0.745 55.208 12.072 1.00 60.72 279 LYS A N 1
ATOM 2184 C CA . LYS A 1 279 ? 1.259 56.555 11.829 1.00 60.72 279 LYS A CA 1
ATOM 2185 C C . LYS A 1 279 ? 0.825 57.188 10.497 1.00 60.72 279 LYS A C 1
ATOM 2187 O O . LYS A 1 279 ? 1.098 58.368 10.323 1.00 60.72 279 LYS A O 1
ATOM 2192 N N . ALA A 1 280 ? 0.140 56.481 9.589 1.00 55.22 280 ALA A N 1
ATOM 2193 C CA . ALA A 1 280 ? -0.186 57.024 8.256 1.00 55.22 280 ALA A CA 1
ATOM 2194 C C . ALA A 1 280 ? -1.686 57.210 7.932 1.00 55.22 280 ALA A C 1
ATOM 2196 O O . ALA A 1 280 ? -2.005 57.987 7.039 1.00 55.22 280 ALA A O 1
ATOM 2197 N N . CYS A 1 281 ? -2.623 56.577 8.650 1.00 54.91 281 CYS A N 1
ATOM 2198 C CA . CYS A 1 281 ? -4.071 56.720 8.387 1.00 54.91 281 CYS A CA 1
ATOM 2199 C C . CYS A 1 281 ? -4.832 57.561 9.431 1.00 54.91 281 CYS A C 1
ATOM 2201 O O . CYS A 1 281 ? -6.027 57.812 9.286 1.00 54.91 281 CYS A O 1
ATOM 2203 N N . GLY A 1 282 ? -4.151 58.074 10.457 1.00 54.94 282 GLY A N 1
ATOM 2204 C CA . GLY A 1 282 ? -4.733 58.999 11.425 1.00 54.94 282 GLY A CA 1
ATOM 2205 C C . GLY A 1 282 ? -4.465 60.457 11.070 1.00 54.94 282 GLY A C 1
ATOM 2206 O O . GLY A 1 282 ? -3.549 61.033 11.646 1.00 54.94 282 GLY A O 1
ATOM 2207 N N . ARG A 1 283 ? -5.265 61.072 10.181 1.00 56.38 283 ARG A N 1
ATOM 2208 C CA . ARG A 1 283 ? -5.520 62.531 10.285 1.00 56.38 283 ARG A CA 1
ATOM 2209 C C . ARG A 1 283 ? -6.709 63.138 9.532 1.00 56.38 283 ARG A C 1
ATOM 2211 O O . ARG A 1 283 ? -6.933 64.328 9.715 1.00 56.38 283 ARG A O 1
ATOM 2218 N N . ARG A 1 284 ? -7.517 62.406 8.756 1.00 56.31 284 ARG A N 1
ATOM 2219 C CA . ARG A 1 284 ? -8.742 62.985 8.159 1.00 56.31 284 ARG A CA 1
ATOM 2220 C C . ARG A 1 284 ? -9.917 62.002 8.249 1.00 56.31 284 ARG A C 1
ATOM 2222 O O . ARG A 1 284 ? -10.011 61.106 7.428 1.00 56.31 284 ARG A O 1
ATOM 2229 N N . GLY A 1 285 ? -10.773 62.133 9.271 1.00 55.84 285 GLY A N 1
ATOM 2230 C CA . GLY A 1 285 ? -12.147 61.590 9.237 1.00 55.84 285 GLY A CA 1
ATOM 2231 C C . GLY A 1 285 ? -12.616 60.624 10.343 1.00 55.84 285 GLY A C 1
ATOM 2232 O O . GLY A 1 285 ? -13.817 60.471 10.514 1.00 55.84 285 GLY A O 1
ATOM 2233 N N . SER A 1 286 ? -11.753 59.993 11.153 1.00 56.28 286 SER A N 1
ATOM 2234 C CA . SER A 1 286 ? -12.209 58.933 12.092 1.00 56.28 286 SER A CA 1
ATOM 2235 C C . SER A 1 286 ? -12.875 59.417 13.396 1.00 56.28 286 SER A C 1
ATOM 2237 O O . SER A 1 286 ? -13.276 58.598 14.227 1.00 56.28 286 SER A O 1
ATOM 2239 N N . GLY A 1 287 ? -13.012 60.732 13.592 1.00 64.81 287 GLY A N 1
ATOM 2240 C CA . GLY A 1 287 ? -13.660 61.307 14.775 1.00 64.81 287 GLY A CA 1
ATOM 2241 C C . GLY A 1 287 ? -15.174 61.080 14.814 1.00 64.81 287 GLY A C 1
ATOM 2242 O O . GLY A 1 287 ? -15.726 60.857 15.889 1.00 64.81 287 GLY A O 1
ATOM 2243 N N . GLU A 1 288 ? -15.840 61.082 13.659 1.00 67.88 288 GLU A N 1
ATOM 2244 C CA . GLU A 1 288 ? -17.303 60.954 13.593 1.00 67.88 288 GLU A CA 1
ATOM 2245 C C . GLU A 1 288 ? -17.762 59.511 13.808 1.00 67.88 288 GLU A C 1
ATOM 2247 O O . GLU A 1 288 ? -18.656 59.264 14.615 1.00 67.88 288 GLU A O 1
ATOM 2252 N N . TYR A 1 289 ? -17.077 58.540 13.199 1.00 69.12 289 TYR A N 1
ATOM 2253 C CA . TYR A 1 289 ? -17.451 57.129 13.334 1.00 69.12 289 TYR A CA 1
ATOM 2254 C C . TYR A 1 289 ? -17.254 56.605 14.765 1.00 69.12 289 TYR A C 1
ATOM 2256 O O . TYR A 1 289 ? -18.069 55.841 15.279 1.00 69.12 289 TYR A O 1
ATOM 2264 N N . ARG A 1 290 ? -16.202 57.066 15.462 1.00 73.44 290 ARG A N 1
ATOM 2265 C CA . ARG A 1 290 ? -15.948 56.691 16.863 1.00 73.44 290 ARG A CA 1
ATOM 2266 C C . ARG A 1 290 ? -16.963 57.316 17.825 1.00 73.44 290 ARG A C 1
ATOM 2268 O O . ARG A 1 290 ? -17.317 56.675 18.811 1.00 73.44 290 ARG A O 1
ATOM 2275 N N . ARG A 1 291 ? -17.455 58.526 17.527 1.00 78.62 291 ARG A N 1
ATOM 2276 C CA . ARG A 1 291 ? -18.545 59.166 18.283 1.00 78.62 291 ARG A CA 1
ATOM 2277 C C . ARG A 1 291 ? -19.877 58.449 18.068 1.00 78.62 291 ARG A C 1
ATOM 2279 O O . ARG A 1 291 ? -20.549 58.175 19.054 1.00 78.62 291 ARG A O 1
ATOM 2286 N N . GLN A 1 292 ? -20.209 58.064 16.832 1.00 80.62 292 GLN A N 1
ATOM 2287 C CA . GLN A 1 292 ? -21.409 57.261 16.557 1.00 80.62 292 GLN A CA 1
ATOM 2288 C C . GLN A 1 292 ? -21.365 55.898 17.262 1.00 80.62 292 GLN A C 1
ATOM 2290 O O . GLN A 1 292 ? -22.334 55.518 17.908 1.00 80.62 292 GLN A O 1
ATOM 2295 N N . GLN A 1 293 ? -20.233 55.185 17.229 1.00 81.12 293 GLN A N 1
ATOM 2296 C CA . GLN A 1 293 ? -20.108 53.907 17.945 1.00 81.12 293 GLN A CA 1
ATOM 2297 C C . GLN A 1 293 ? -20.217 54.058 19.470 1.00 81.12 293 GLN A C 1
ATOM 2299 O O . GLN A 1 293 ? -20.808 53.204 20.126 1.00 81.12 293 GLN A O 1
ATOM 2304 N N . GLN A 1 294 ? -19.673 55.140 20.040 1.00 84.81 294 GLN A N 1
ATOM 2305 C CA . GLN A 1 294 ? -19.824 55.431 21.468 1.00 84.81 294 GLN A CA 1
ATOM 2306 C C . GLN A 1 294 ? -21.263 55.804 21.840 1.00 84.81 294 GLN A C 1
ATOM 2308 O O . GLN A 1 294 ? -21.713 55.393 22.904 1.00 84.81 294 GLN A O 1
ATOM 2313 N N . GLN A 1 295 ? -21.995 56.512 20.974 1.00 87.31 295 GLN A N 1
ATOM 2314 C CA . GLN A 1 295 ? -23.413 56.817 21.194 1.00 87.31 295 GLN A CA 1
ATOM 2315 C C . GLN A 1 295 ? -24.280 55.553 21.171 1.00 87.31 295 GLN A C 1
ATOM 2317 O O . GLN A 1 295 ? -25.049 55.346 22.102 1.00 87.31 295 GLN A O 1
ATOM 2322 N N . VAL A 1 296 ? -24.088 54.658 20.196 1.00 88.62 296 VAL A N 1
ATOM 2323 C CA . VAL A 1 296 ? -24.859 53.401 20.110 1.00 88.62 296 VAL A CA 1
ATOM 2324 C C . VAL A 1 296 ? -24.588 52.486 21.311 1.00 88.62 296 VAL A C 1
ATOM 2326 O O . VAL A 1 296 ? -25.511 51.891 21.862 1.00 88.62 296 VAL A O 1
ATOM 2329 N N . MET A 1 297 ? -23.331 52.391 21.759 1.00 87.25 297 MET A N 1
ATOM 2330 C CA . MET A 1 297 ? -22.976 51.618 22.958 1.00 87.25 297 MET A CA 1
ATOM 2331 C C . MET A 1 297 ? -23.548 52.242 24.239 1.00 87.25 297 MET A C 1
ATOM 2333 O O . MET A 1 297 ? -23.958 51.510 25.138 1.00 87.25 297 MET A O 1
ATOM 2337 N N . ALA A 1 298 ? -23.587 53.575 24.331 1.00 88.00 298 ALA A N 1
ATOM 2338 C CA . ALA A 1 298 ? -24.176 54.274 25.470 1.00 88.00 298 ALA A CA 1
ATOM 2339 C C . ALA A 1 298 ? -25.702 54.089 25.528 1.00 88.00 298 ALA A C 1
ATOM 2341 O O . ALA A 1 298 ? -26.224 53.778 26.596 1.00 88.00 298 ALA A O 1
ATOM 2342 N N . GLU A 1 299 ? -26.401 54.180 24.391 1.00 87.44 299 GLU A N 1
ATOM 2343 C CA . GLU A 1 299 ? -27.846 53.918 24.316 1.00 87.44 299 GLU A CA 1
ATOM 2344 C C . GLU A 1 299 ? -28.189 52.466 24.667 1.00 87.44 299 GLU A C 1
ATOM 2346 O O . GLU A 1 299 ? -29.120 52.227 25.435 1.00 87.44 299 GLU A O 1
ATOM 2351 N N . GLN A 1 300 ? -27.417 51.486 24.181 1.00 84.38 300 GLN A N 1
ATOM 2352 C CA . GLN A 1 300 ? -27.626 50.079 24.550 1.00 84.38 300 GLN A CA 1
ATOM 2353 C C . GLN A 1 300 ? -27.361 49.818 26.038 1.00 84.38 300 GLN A C 1
ATOM 2355 O O . GLN A 1 300 ? -28.086 49.047 26.665 1.00 84.38 300 GLN A O 1
ATOM 2360 N N . ALA A 1 301 ? -26.353 50.470 26.625 1.00 84.62 301 ALA A N 1
ATOM 2361 C CA . ALA A 1 301 ? -26.070 50.357 28.053 1.00 84.62 301 ALA A CA 1
ATOM 2362 C C . ALA A 1 301 ? -27.181 50.979 28.916 1.00 84.62 301 ALA A C 1
ATOM 2364 O O . ALA A 1 301 ? -27.529 50.415 29.952 1.00 84.62 301 ALA A O 1
ATOM 2365 N N . GLN A 1 302 ? -27.775 52.095 28.479 1.00 82.06 302 GLN A N 1
ATOM 2366 C CA . GLN A 1 302 ? -28.931 52.696 29.151 1.00 82.06 302 GLN A CA 1
ATOM 2367 C C . GLN A 1 302 ? -30.185 51.822 29.040 1.00 82.06 302 GLN A C 1
ATOM 2369 O O . GLN A 1 302 ? -30.831 51.571 30.052 1.00 82.06 302 GLN A O 1
ATOM 2374 N N . GLN A 1 303 ? -30.472 51.258 27.863 1.00 81.94 303 GLN A N 1
ATOM 2375 C CA . GLN A 1 303 ? -31.589 50.318 27.697 1.00 81.94 303 GLN A CA 1
ATOM 2376 C C . GLN A 1 303 ? -31.431 49.050 28.551 1.00 81.94 303 GLN A C 1
ATOM 2378 O O . GLN A 1 303 ? -32.417 48.520 29.058 1.00 81.94 303 GLN A O 1
ATOM 2383 N N . ALA A 1 304 ? -30.201 48.567 28.749 1.00 77.88 304 ALA A N 1
ATOM 2384 C CA . ALA A 1 304 ? -29.931 47.421 29.615 1.00 77.88 304 ALA A CA 1
ATOM 2385 C C . ALA A 1 304 ? -30.076 47.750 31.113 1.00 77.88 304 ALA A C 1
ATOM 2387 O O . ALA A 1 304 ? -30.469 46.879 31.889 1.00 77.88 304 ALA A O 1
ATOM 2388 N N . ALA A 1 305 ? -29.778 48.986 31.522 1.00 75.44 305 ALA A N 1
ATOM 2389 C CA . ALA A 1 305 ? -29.907 49.424 32.911 1.00 75.44 305 ALA A CA 1
ATOM 2390 C C . ALA A 1 305 ? -31.376 49.573 33.347 1.00 75.44 305 ALA A C 1
ATOM 2392 O O . ALA A 1 305 ? -31.714 49.182 34.463 1.00 75.44 305 ALA A O 1
ATOM 2393 N N . ASP A 1 306 ? -32.257 50.040 32.457 1.00 70.75 306 ASP A N 1
ATOM 2394 C CA . ASP A 1 306 ? -33.690 50.215 32.750 1.00 70.75 306 ASP A CA 1
ATOM 2395 C C . ASP A 1 306 ? -34.485 48.893 32.781 1.00 70.75 306 ASP A C 1
ATOM 2397 O O . ASP A 1 306 ? -35.617 48.852 33.260 1.00 70.75 306 ASP A O 1
ATOM 2401 N N . MET A 1 307 ? -33.898 47.785 32.313 1.00 69.50 307 MET A N 1
ATOM 2402 C CA . MET A 1 307 ? -34.540 46.463 32.280 1.00 69.50 307 MET A CA 1
ATOM 2403 C C . MET A 1 307 ? -34.212 45.556 33.480 1.00 69.50 307 MET A C 1
ATOM 2405 O O . MET A 1 307 ? -34.641 44.401 33.489 1.00 69.50 307 MET A O 1
ATOM 2409 N N . LEU A 1 308 ? -33.468 46.018 34.493 1.00 58.00 308 LEU A N 1
ATOM 2410 C CA . LEU A 1 308 ? -33.131 45.192 35.662 1.00 58.00 308 LEU A CA 1
ATOM 2411 C C . LEU A 1 308 ? -34.187 45.317 36.783 1.00 58.00 308 LEU A C 1
ATOM 2413 O O . LEU A 1 308 ? -34.250 46.346 37.460 1.00 58.00 308 LEU A O 1
ATOM 2417 N N . PRO A 1 309 ? -35.003 44.273 37.047 1.00 54.16 309 PRO A N 1
ATOM 2418 C CA . PRO A 1 309 ? -35.961 44.282 38.145 1.00 54.16 309 PRO A CA 1
ATOM 2419 C C . PRO A 1 309 ? -35.241 44.191 39.497 1.00 54.16 309 PRO A C 1
ATOM 2421 O O . PRO A 1 309 ? -34.518 43.239 39.794 1.00 54.16 309 PRO A O 1
ATOM 2424 N N . THR A 1 310 ? -35.483 45.184 40.351 1.00 55.94 310 THR A N 1
ATOM 2425 C CA . THR A 1 310 ? -35.015 45.201 41.741 1.00 55.94 310 THR A CA 1
ATOM 2426 C C . THR A 1 310 ? -35.888 44.260 42.576 1.00 55.94 310 THR A C 1
ATOM 2428 O O . THR A 1 310 ? -36.956 44.642 43.041 1.00 55.94 310 THR A O 1
ATOM 2431 N N . SER A 1 311 ? -35.452 43.013 42.760 1.00 49.56 311 SER A N 1
ATOM 2432 C CA . SER A 1 311 ? -36.081 42.059 43.686 1.00 49.56 311 SER A CA 1
ATOM 2433 C C . SER A 1 311 ? -35.014 41.195 44.360 1.00 49.56 311 SER A C 1
ATOM 2435 O O . SER A 1 311 ? -34.671 40.107 43.902 1.00 49.56 311 SER A O 1
ATOM 2437 N N . MET A 1 312 ? -34.479 41.701 45.472 1.00 42.50 312 MET A N 1
ATOM 2438 C CA . MET A 1 312 ? -33.565 40.991 46.368 1.00 42.50 312 MET A CA 1
ATOM 2439 C C . MET A 1 312 ? -34.359 40.126 47.357 1.00 42.50 312 MET A C 1
ATOM 2441 O O . MET A 1 312 ? -34.867 40.628 48.358 1.00 42.50 312 MET A O 1
ATOM 2445 N N . GLY A 1 313 ? -34.426 38.818 47.099 1.00 41.50 313 GLY A N 1
ATOM 2446 C CA . GLY A 1 313 ? -34.849 37.800 48.064 1.00 41.50 313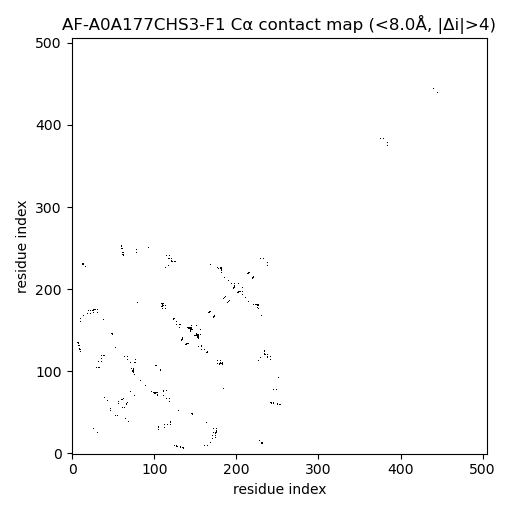 GLY A CA 1
ATOM 2447 C C . GLY A 1 313 ? -33.640 37.005 48.559 1.00 41.50 313 GLY A C 1
ATOM 2448 O O . GLY A 1 313 ? -33.023 36.272 47.793 1.00 41.50 313 GLY A O 1
ATOM 2449 N N . LYS A 1 314 ? -33.289 37.162 49.840 1.00 50.69 314 LYS A N 1
ATOM 2450 C CA . LYS A 1 314 ? -32.220 36.415 50.525 1.00 50.69 314 LYS A CA 1
ATOM 2451 C C . LYS A 1 314 ? -32.546 34.914 50.542 1.00 50.69 314 LYS A C 1
ATOM 2453 O O . LYS A 1 314 ? -33.561 34.532 51.118 1.00 50.69 314 LYS A O 1
ATOM 2458 N N . GLN A 1 315 ? -31.676 34.071 49.981 1.00 42.78 315 GLN A N 1
ATOM 2459 C CA . GLN A 1 315 ? -31.716 32.618 50.175 1.00 42.78 315 GLN A CA 1
ATOM 2460 C C . GLN A 1 315 ? -30.570 32.146 51.076 1.00 42.78 315 GLN A C 1
ATOM 2462 O O . GLN A 1 315 ? -29.450 32.648 51.029 1.00 42.78 315 GLN A O 1
ATOM 2467 N N . SER A 1 316 ? -30.943 31.214 51.949 1.00 48.22 316 SER A N 1
ATOM 2468 C CA . SER A 1 316 ? -30.208 30.662 53.086 1.00 48.22 316 SER A CA 1
ATOM 2469 C C . SER A 1 316 ? -29.256 29.531 52.660 1.00 48.22 316 SER A C 1
ATOM 2471 O O . SER A 1 316 ? -29.596 28.791 51.736 1.00 48.22 316 SER A O 1
ATOM 2473 N N . PRO A 1 317 ? -28.104 29.325 53.328 1.00 48.25 317 PRO A N 1
ATOM 2474 C CA . PRO A 1 317 ? -27.189 28.235 53.016 1.00 48.25 317 PRO A CA 1
ATOM 2475 C C . PRO A 1 317 ? -27.632 26.936 53.714 1.00 48.25 317 PRO A C 1
ATOM 2477 O O . PRO A 1 317 ? -27.381 26.720 54.898 1.00 48.25 317 PRO A O 1
ATOM 2480 N N . ARG A 1 318 ? -28.298 26.049 52.972 1.00 52.78 318 ARG A N 1
ATOM 2481 C CA . ARG A 1 318 ? -28.495 24.62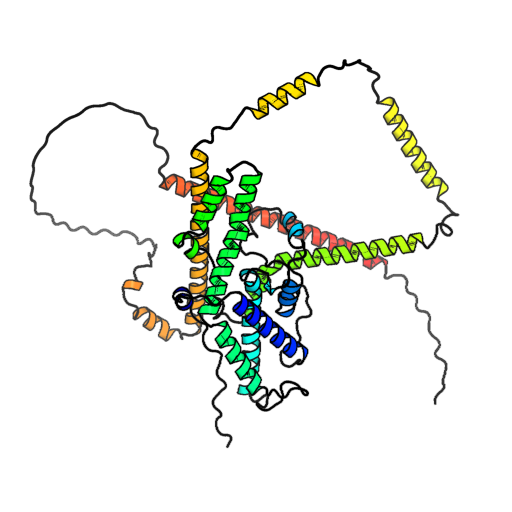9 53.313 1.00 52.78 318 ARG A CA 1
ATOM 2482 C C . ARG A 1 318 ? -28.509 23.831 52.008 1.00 52.78 318 ARG A C 1
ATOM 2484 O O . ARG A 1 318 ? -29.511 23.908 51.311 1.00 52.78 318 ARG A O 1
ATOM 2491 N N . SER A 1 319 ? -27.444 23.086 51.684 1.00 58.69 319 SER A N 1
ATOM 2492 C CA . SER A 1 319 ? -27.549 21.929 50.758 1.00 58.69 319 SER A CA 1
ATOM 2493 C C . SER A 1 319 ? -26.311 21.026 50.611 1.00 58.69 319 SER A C 1
ATOM 2495 O O . SER A 1 319 ? -26.441 19.969 49.998 1.00 58.69 319 SER A O 1
ATOM 2497 N N . GLU A 1 320 ? -25.139 21.316 51.191 1.00 54.31 320 GLU A N 1
ATOM 2498 C CA . GLU A 1 320 ? -23.972 20.422 50.992 1.00 54.31 320 GLU A CA 1
ATOM 2499 C C . GLU A 1 320 ? -24.163 19.011 51.590 1.00 54.31 320 GLU A C 1
ATOM 2501 O O . GLU A 1 320 ? -23.677 18.025 51.038 1.00 54.31 320 GLU A O 1
ATOM 2506 N N . ALA A 1 321 ? -24.954 18.873 52.659 1.00 57.47 321 ALA A N 1
ATOM 2507 C CA . ALA A 1 321 ? -25.235 17.570 53.269 1.00 57.47 321 ALA A CA 1
ATOM 2508 C C . ALA A 1 321 ? -26.269 16.723 52.492 1.00 57.47 321 ALA A C 1
ATOM 2510 O O . ALA A 1 321 ? -26.244 15.495 52.580 1.00 57.47 321 ALA A O 1
ATOM 2511 N N . GLU A 1 322 ? -27.162 17.345 51.715 1.00 59.59 322 GLU A N 1
ATOM 2512 C CA . GLU A 1 322 ? -28.150 16.622 50.896 1.00 59.59 322 GLU A CA 1
ATOM 2513 C C . GLU A 1 322 ? -27.549 16.149 49.568 1.00 59.59 322 GLU A C 1
ATOM 2515 O O . GLU A 1 322 ? -27.837 15.034 49.132 1.00 59.59 322 GLU A O 1
ATOM 2520 N N . GLN A 1 323 ? -26.617 16.915 48.988 1.00 61.50 323 GLN A N 1
ATOM 2521 C CA . GLN A 1 323 ? -25.879 16.484 47.795 1.00 61.50 323 GLN A CA 1
ATOM 2522 C C . GLN A 1 323 ? -24.948 15.293 48.078 1.00 61.50 323 GLN A C 1
ATOM 2524 O O . GLN A 1 323 ? -24.844 14.386 47.252 1.00 61.50 323 GLN A O 1
ATOM 2529 N N . ALA A 1 324 ? -24.338 15.227 49.268 1.00 65.12 324 ALA A N 1
ATOM 2530 C CA . ALA A 1 324 ? -23.497 14.093 49.661 1.00 65.12 324 ALA A CA 1
ATOM 2531 C C . ALA A 1 324 ? -24.298 12.791 49.872 1.00 65.12 324 ALA A C 1
ATOM 2533 O O . ALA A 1 324 ? -23.809 11.703 49.565 1.00 65.12 324 ALA A O 1
ATOM 2534 N N . LYS A 1 325 ? -25.548 12.886 50.348 1.00 67.25 325 LYS A N 1
ATOM 2535 C CA . LYS A 1 325 ? -26.431 11.720 50.520 1.00 67.25 325 LYS A CA 1
ATOM 2536 C C . LYS A 1 325 ? -26.938 11.179 49.182 1.00 67.25 325 LYS A C 1
ATOM 2538 O O . LYS A 1 325 ? -26.943 9.970 48.978 1.00 67.25 325 LYS A O 1
ATOM 2543 N N . GLN A 1 326 ? -27.270 12.068 48.246 1.00 67.00 326 GLN A N 1
ATOM 2544 C CA . GLN A 1 326 ? -27.741 11.678 46.916 1.00 67.00 326 GLN A CA 1
ATOM 2545 C C . GLN A 1 326 ? -26.641 11.001 46.077 1.00 67.00 326 GLN A C 1
ATOM 2547 O O . GLN A 1 326 ? -26.926 10.066 45.333 1.00 67.00 326 GLN A O 1
ATOM 2552 N N . ALA A 1 327 ? -25.375 11.399 46.248 1.00 61.03 327 ALA A N 1
ATOM 2553 C CA . ALA A 1 327 ? -24.238 10.737 45.603 1.00 61.03 327 ALA A CA 1
ATOM 2554 C C . ALA A 1 327 ? -23.962 9.325 46.161 1.00 61.03 327 ALA A C 1
ATOM 2556 O O . ALA A 1 327 ? -23.550 8.435 45.418 1.00 61.03 327 ALA A O 1
ATOM 2557 N N . HIS A 1 328 ? -24.219 9.096 47.453 1.00 67.19 328 HIS A N 1
ATOM 2558 C CA . HIS A 1 328 ? -23.986 7.799 48.094 1.00 67.19 328 HIS A CA 1
ATOM 2559 C C . HIS A 1 328 ? -25.073 6.758 47.755 1.00 67.19 328 HIS A C 1
ATOM 2561 O O . HIS A 1 328 ? -24.775 5.564 47.680 1.00 67.19 328 HIS A O 1
ATOM 2567 N N . ASP A 1 329 ? -26.315 7.184 47.503 1.00 59.38 329 ASP A N 1
ATOM 2568 C CA . ASP A 1 329 ? -27.405 6.274 47.115 1.00 59.38 329 ASP A CA 1
ATOM 2569 C C . ASP A 1 329 ? -27.329 5.839 45.638 1.00 59.38 329 ASP A C 1
ATOM 2571 O O . ASP A 1 329 ? -27.717 4.717 45.309 1.00 59.38 329 ASP A O 1
ATOM 2575 N N . ILE A 1 330 ? -26.731 6.653 44.756 1.00 58.00 330 ILE A N 1
ATOM 2576 C CA . ILE A 1 330 ? -26.461 6.279 43.352 1.00 58.00 330 ILE A CA 1
ATOM 2577 C C . ILE A 1 330 ? -25.366 5.198 43.261 1.00 58.00 330 ILE A C 1
ATOM 2579 O O . ILE A 1 330 ? -25.415 4.339 42.386 1.00 58.00 330 ILE A O 1
ATOM 2583 N N . ALA A 1 331 ? -24.416 5.167 44.202 1.00 52.28 331 ALA A N 1
ATOM 2584 C CA . ALA A 1 331 ? -23.317 4.198 44.208 1.00 52.28 331 ALA A CA 1
ATOM 2585 C C . ALA A 1 331 ? -23.711 2.777 44.674 1.00 52.28 331 ALA A C 1
ATOM 2587 O O . ALA A 1 331 ? -22.912 1.852 44.541 1.00 52.28 331 ALA A O 1
ATOM 2588 N N . ARG A 1 332 ? -24.918 2.577 45.230 1.00 48.28 332 ARG A N 1
ATOM 2589 C CA . ARG A 1 332 ? -25.386 1.269 45.742 1.00 48.28 332 ARG A CA 1
ATOM 2590 C C . ARG A 1 332 ? -26.325 0.509 44.807 1.00 48.28 332 ARG A C 1
ATOM 2592 O O . ARG A 1 332 ? -26.672 -0.631 45.109 1.00 48.28 332 ARG A O 1
ATOM 2599 N N . GLN A 1 333 ? -26.716 1.092 43.678 1.00 43.97 333 GLN A N 1
ATOM 2600 C CA . GLN A 1 333 ? -27.480 0.381 42.656 1.00 43.97 333 GLN A CA 1
ATOM 2601 C C . GLN A 1 333 ? -26.513 -0.333 41.707 1.00 43.97 333 GLN A C 1
ATOM 2603 O O . GLN A 1 333 ? -26.158 0.181 40.653 1.00 43.97 333 GLN A O 1
ATOM 2608 N N . THR A 1 334 ? -26.058 -1.526 42.088 1.00 46.12 334 THR A N 1
ATOM 2609 C CA . THR A 1 334 ? -25.480 -2.468 41.120 1.00 46.12 334 THR A CA 1
ATOM 2610 C C . THR A 1 334 ? -26.595 -2.950 40.188 1.00 46.12 334 THR A C 1
ATOM 2612 O O . THR A 1 334 ? -27.560 -3.537 40.689 1.00 46.12 334 THR A O 1
ATOM 2615 N N . PRO A 1 335 ? -26.506 -2.725 38.864 1.00 44.62 335 PRO A N 1
ATOM 2616 C CA . PRO A 1 335 ? -27.493 -3.245 37.932 1.00 44.62 335 PRO A CA 1
ATOM 2617 C C . PRO A 1 335 ? -27.375 -4.772 37.885 1.00 44.62 335 PRO A C 1
ATOM 2619 O O . PRO A 1 335 ? -26.312 -5.319 37.593 1.00 44.62 335 PRO A O 1
ATOM 2622 N N . GLN A 1 336 ? -28.468 -5.466 38.202 1.00 39.88 336 GLN A N 1
ATOM 2623 C CA . GLN A 1 336 ? -28.634 -6.866 37.824 1.00 39.88 336 GLN A CA 1
ATOM 2624 C C . GLN A 1 336 ? -28.685 -6.897 36.294 1.00 39.88 336 GLN A C 1
ATOM 2626 O O . GLN A 1 336 ? -29.627 -6.381 35.699 1.00 39.88 336 GLN A O 1
ATOM 2631 N N . VAL A 1 337 ? -27.629 -7.420 35.671 1.00 46.44 337 VAL A N 1
ATOM 2632 C CA . VAL A 1 337 ? -27.528 -7.520 34.213 1.00 46.44 337 VAL A CA 1
ATOM 2633 C C . VAL A 1 337 ? -28.486 -8.608 33.747 1.00 46.44 337 VAL A C 1
ATOM 2635 O O . VAL A 1 337 ? -28.362 -9.770 34.134 1.00 46.44 337 VAL A O 1
ATOM 2638 N N . ASP A 1 338 ? -29.468 -8.190 32.958 1.00 50.41 338 ASP A N 1
ATOM 2639 C CA . ASP A 1 338 ? -30.495 -9.039 32.376 1.00 50.41 338 ASP A CA 1
ATOM 2640 C C . ASP A 1 338 ? -29.880 -9.891 31.251 1.00 50.41 338 ASP A C 1
ATOM 2642 O O . ASP A 1 338 ? -29.072 -9.419 30.446 1.00 50.41 338 ASP A O 1
ATOM 2646 N N . HIS A 1 339 ? -30.246 -11.172 31.174 1.00 45.59 339 HIS A N 1
ATOM 2647 C CA . HIS A 1 339 ? -29.711 -12.103 30.171 1.00 45.59 339 HIS A CA 1
ATOM 2648 C C . HIS A 1 339 ? -30.099 -11.723 28.726 1.00 45.59 339 HIS A C 1
ATOM 2650 O O . HIS A 1 339 ? -29.570 -12.299 27.771 1.00 45.59 339 HIS A O 1
ATOM 2656 N N . SER A 1 340 ? -30.979 -10.732 28.547 1.00 49.59 340 SER A N 1
ATOM 2657 C CA . SER A 1 340 ? -31.359 -10.154 27.257 1.00 49.59 340 SER A CA 1
ATOM 2658 C C . SER A 1 340 ? -30.197 -9.503 26.497 1.00 49.59 340 SER A C 1
ATOM 2660 O O . SER A 1 340 ? -30.178 -9.571 25.265 1.00 49.59 340 SER A O 1
ATOM 2662 N N . ASP A 1 341 ? -29.199 -8.946 27.191 1.00 45.75 341 ASP A N 1
ATOM 2663 C CA . ASP A 1 341 ? -28.112 -8.179 26.554 1.00 45.75 341 ASP A CA 1
ATOM 2664 C C . ASP A 1 341 ? -27.087 -9.074 25.837 1.00 45.75 341 ASP A C 1
ATOM 2666 O O . ASP A 1 341 ? -26.510 -8.692 24.818 1.00 45.75 341 ASP A O 1
ATOM 2670 N N . ILE A 1 342 ? -26.937 -10.323 26.290 1.00 47.66 342 ILE A N 1
ATOM 2671 C CA . ILE A 1 342 ? -26.113 -11.336 25.611 1.00 47.66 342 ILE A CA 1
ATOM 2672 C C . ILE A 1 342 ? -26.763 -11.760 24.281 1.00 47.66 342 ILE A C 1
ATOM 2674 O O . ILE A 1 342 ? -26.057 -12.009 23.302 1.00 47.66 342 ILE A O 1
ATOM 2678 N N . SER A 1 343 ? -28.101 -11.790 24.211 1.00 58.53 343 SER A N 1
ATOM 2679 C CA . SER A 1 343 ? -28.816 -12.133 22.971 1.00 58.53 343 SER A CA 1
ATOM 2680 C C . SER A 1 343 ? -28.687 -11.041 21.902 1.00 58.53 343 SER A C 1
ATOM 2682 O O . SER A 1 343 ? -28.499 -11.354 20.729 1.00 58.53 343 SER A O 1
ATOM 2684 N N . LEU A 1 344 ? -28.677 -9.764 22.308 1.00 53.06 344 LEU A N 1
ATOM 2685 C CA . LEU A 1 344 ? -28.472 -8.628 21.401 1.00 53.06 344 LEU A CA 1
ATOM 2686 C C . LEU A 1 344 ? -27.065 -8.632 20.787 1.00 53.06 344 LEU A C 1
ATOM 2688 O O . LEU A 1 344 ? -26.908 -8.347 19.601 1.00 53.06 344 LEU A O 1
ATOM 2692 N N . PHE A 1 345 ? -26.047 -9.017 21.561 1.00 48.56 345 PHE A N 1
ATOM 2693 C CA . PHE A 1 345 ? -24.683 -9.172 21.052 1.00 48.56 345 PHE A CA 1
ATOM 2694 C C . PHE A 1 345 ? -24.566 -10.321 20.037 1.00 48.56 345 PHE A C 1
ATOM 2696 O O . PHE A 1 345 ? -23.940 -10.160 18.989 1.00 48.56 345 PHE A O 1
ATOM 2703 N N . GLN A 1 346 ? -25.208 -11.465 20.302 1.00 55.25 346 GLN A N 1
ATOM 2704 C CA . GLN A 1 346 ? -25.257 -12.580 19.348 1.00 55.25 346 GLN A CA 1
ATOM 2705 C C . GLN A 1 346 ? -25.974 -12.187 18.046 1.00 55.25 346 GLN A C 1
ATOM 2707 O O . GLN A 1 346 ? -25.479 -12.506 16.964 1.00 55.25 346 GLN A O 1
ATOM 2712 N N . GLU A 1 347 ? -27.074 -11.428 18.126 1.00 63.62 347 GLU A N 1
ATOM 2713 C CA . GLU A 1 347 ? -27.755 -10.883 16.943 1.00 63.62 347 GLU A CA 1
ATOM 2714 C C . GLU A 1 347 ? -26.861 -9.917 16.144 1.00 63.62 347 GLU A C 1
ATOM 2716 O O . GLU A 1 347 ? -26.887 -9.931 14.911 1.00 63.62 347 GLU A O 1
ATOM 2721 N N . GLU A 1 348 ? -26.040 -9.096 16.807 1.00 52.69 348 GLU A N 1
ATOM 2722 C CA . GLU A 1 348 ? -25.150 -8.148 16.127 1.00 52.69 348 GLU A CA 1
ATOM 2723 C C . GLU A 1 348 ? -23.971 -8.844 15.424 1.00 52.69 348 GLU A C 1
ATOM 2725 O O . GLU A 1 348 ? -23.606 -8.470 14.302 1.00 52.69 348 GLU A O 1
ATOM 2730 N N . VAL A 1 349 ? -23.420 -9.900 16.033 1.00 56.22 349 VAL A N 1
ATOM 2731 C CA . VAL A 1 349 ? -22.389 -10.755 15.420 1.00 56.22 349 VAL A CA 1
ATOM 2732 C C . VAL A 1 349 ? -22.956 -11.523 14.221 1.00 56.22 349 VAL A C 1
ATOM 2734 O O . VAL A 1 349 ? -22.334 -11.536 13.154 1.00 56.22 349 VAL A O 1
ATOM 2737 N N . GLU A 1 350 ? -24.159 -12.099 14.332 1.00 68.12 350 GLU A N 1
ATOM 2738 C CA . GLU A 1 350 ? -24.823 -12.747 13.193 1.00 68.12 350 GLU A CA 1
ATOM 2739 C C . GLU A 1 350 ? -25.154 -11.757 12.070 1.00 68.12 350 GLU A C 1
ATOM 2741 O O . GLU A 1 350 ? -24.955 -12.066 10.891 1.00 68.12 350 GLU A O 1
ATOM 2746 N N . ALA A 1 351 ? -25.595 -10.540 12.402 1.00 63.28 351 ALA A N 1
ATOM 2747 C CA . ALA A 1 351 ? -25.828 -9.494 11.412 1.00 63.28 351 ALA A CA 1
ATOM 2748 C C . ALA A 1 351 ? -24.537 -9.119 10.664 1.00 63.28 351 ALA A C 1
ATOM 2750 O O . ALA A 1 351 ? -24.569 -8.890 9.451 1.00 63.28 351 ALA A O 1
ATOM 2751 N N . TRP A 1 352 ? -23.395 -9.100 11.359 1.00 52.34 352 TRP A N 1
ATOM 2752 C CA . TRP A 1 352 ? -22.083 -8.895 10.746 1.00 52.34 352 TRP A CA 1
ATOM 2753 C C . TRP A 1 352 ? -21.698 -10.036 9.805 1.00 52.34 352 TRP A C 1
ATOM 2755 O O . TRP A 1 352 ? -21.287 -9.770 8.674 1.00 52.34 352 TRP A O 1
ATOM 2765 N N . ARG A 1 353 ? -21.899 -11.289 10.228 1.00 66.81 353 ARG A N 1
ATOM 2766 C CA . ARG A 1 353 ? -21.647 -12.484 9.409 1.00 66.81 353 ARG A CA 1
ATOM 2767 C C . ARG A 1 353 ? -22.501 -12.505 8.138 1.00 66.81 353 ARG A C 1
ATOM 2769 O O . ARG A 1 353 ? -22.000 -12.785 7.051 1.00 66.81 353 ARG A O 1
ATOM 2776 N N . LEU A 1 354 ? -23.788 -12.176 8.249 1.00 71.19 354 LEU A N 1
ATOM 2777 C CA . LEU A 1 354 ? -24.698 -12.109 7.101 1.00 71.19 354 LEU A CA 1
ATOM 2778 C C . LEU A 1 354 ? -24.329 -10.966 6.148 1.00 71.19 354 LEU A C 1
ATOM 2780 O O . LEU A 1 354 ? -24.390 -11.133 4.929 1.00 71.19 354 LEU A O 1
ATOM 2784 N N . TYR A 1 355 ? -23.910 -9.816 6.682 1.00 65.06 355 TYR A N 1
ATOM 2785 C CA . TYR A 1 355 ? -23.470 -8.682 5.873 1.00 65.06 355 TYR A CA 1
ATOM 2786 C C . TYR A 1 355 ? -22.191 -8.992 5.086 1.00 65.06 355 TYR A C 1
ATOM 2788 O O . TYR A 1 355 ? -22.137 -8.724 3.884 1.00 65.06 355 TYR A O 1
ATOM 2796 N N . THR A 1 356 ? -21.177 -9.591 5.718 1.00 52.34 356 THR A N 1
ATOM 2797 C CA . THR A 1 356 ? -19.939 -9.987 5.025 1.00 52.34 356 THR A CA 1
ATOM 2798 C C . THR A 1 356 ? -20.213 -11.061 3.979 1.00 52.34 356 THR A C 1
ATOM 2800 O O . THR A 1 356 ? -19.739 -10.942 2.849 1.00 52.34 356 THR A O 1
ATOM 2803 N N . GLN A 1 357 ? -21.065 -12.042 4.288 1.00 69.38 357 GLN A N 1
ATOM 2804 C CA . GLN A 1 357 ? -21.504 -13.050 3.323 1.00 69.38 357 GLN A CA 1
ATOM 2805 C C . GLN A 1 357 ? -22.225 -12.420 2.118 1.00 69.38 357 GLN A C 1
ATOM 2807 O O . GLN A 1 357 ? -21.955 -12.788 0.970 1.00 69.38 357 GLN A O 1
ATOM 2812 N N . GLN A 1 358 ? -23.104 -11.438 2.343 1.00 77.00 358 GLN A N 1
ATOM 2813 C CA . GLN A 1 358 ? -23.802 -10.721 1.273 1.00 77.00 358 GLN A CA 1
ATOM 2814 C C . GLN A 1 358 ? -22.842 -9.876 0.422 1.00 77.00 358 GLN A C 1
ATOM 2816 O O . GLN A 1 358 ? -22.953 -9.876 -0.806 1.00 77.00 358 GLN A O 1
ATOM 2821 N N . LEU A 1 359 ? -21.872 -9.199 1.045 1.00 60.25 359 LEU A N 1
ATOM 2822 C CA . LEU A 1 359 ? -20.850 -8.412 0.351 1.00 60.25 359 LEU A CA 1
ATOM 2823 C C . LEU A 1 359 ? -19.983 -9.301 -0.555 1.00 60.25 359 LEU A C 1
ATOM 2825 O O . LEU A 1 359 ? -19.765 -8.979 -1.724 1.00 60.25 359 LEU A O 1
ATOM 2829 N N . MET A 1 360 ? -19.545 -10.453 -0.039 1.00 61.97 360 MET A N 1
ATOM 2830 C CA . MET A 1 360 ? -18.762 -11.436 -0.792 1.00 61.97 360 MET A CA 1
ATOM 2831 C C . MET A 1 360 ? -19.577 -12.047 -1.937 1.00 61.97 360 MET A C 1
ATOM 2833 O O . MET A 1 360 ? -19.069 -12.176 -3.051 1.00 61.97 360 MET A O 1
ATOM 2837 N N . SER A 1 361 ? -20.863 -12.333 -1.709 1.00 74.31 361 SER A N 1
ATOM 2838 C CA . SER A 1 361 ? -21.779 -12.828 -2.746 1.00 74.31 361 SER A CA 1
ATOM 2839 C C . SER A 1 361 ? -21.976 -11.804 -3.869 1.00 74.31 361 SER A C 1
ATOM 2841 O O . SER A 1 361 ? -21.831 -12.141 -5.042 1.00 74.31 361 SER A O 1
ATOM 2843 N N . SER A 1 362 ? -22.211 -10.533 -3.524 1.00 72.00 362 SER A N 1
ATOM 2844 C CA . SER A 1 362 ? -22.356 -9.445 -4.501 1.00 72.00 362 SER A CA 1
ATOM 2845 C C . SER A 1 362 ? -21.070 -9.212 -5.300 1.00 72.00 362 SER A C 1
ATOM 2847 O O . SER A 1 362 ? -21.123 -8.932 -6.502 1.00 72.00 362 SER A O 1
ATOM 2849 N N . ARG A 1 363 ? -19.903 -9.349 -4.659 1.00 63.69 363 ARG A N 1
ATOM 2850 C CA . ARG A 1 363 ? -18.597 -9.244 -5.322 1.00 63.69 363 ARG A CA 1
ATOM 2851 C C . ARG A 1 363 ? -18.370 -10.399 -6.297 1.00 63.69 363 ARG A C 1
ATOM 2853 O O . ARG A 1 363 ? -17.974 -10.146 -7.434 1.00 63.69 363 ARG A O 1
ATOM 2860 N N . ARG A 1 364 ? -18.681 -11.636 -5.889 1.00 74.12 364 ARG A N 1
ATOM 2861 C CA . ARG A 1 364 ? -18.601 -12.830 -6.745 1.00 74.12 364 ARG A CA 1
ATOM 2862 C C . ARG A 1 364 ? -19.524 -12.712 -7.955 1.00 74.12 364 ARG A C 1
ATOM 2864 O O . ARG A 1 364 ? -19.100 -12.990 -9.069 1.00 74.12 364 ARG A O 1
ATOM 2871 N N . GLU A 1 365 ? -20.749 -12.226 -7.764 1.00 80.38 365 GLU A N 1
ATOM 2872 C CA . GLU A 1 365 ? -21.699 -12.006 -8.859 1.00 80.38 365 GLU A CA 1
ATOM 2873 C C . GLU A 1 365 ? -21.193 -10.948 -9.855 1.00 80.38 365 GLU A C 1
ATOM 2875 O O . GLU A 1 365 ? -21.301 -11.122 -11.067 1.00 80.38 365 GLU A O 1
ATOM 2880 N N . THR A 1 366 ? -20.562 -9.880 -9.360 1.00 74.06 366 THR A N 1
ATOM 2881 C CA . THR A 1 366 ? -19.967 -8.839 -10.216 1.00 74.06 366 THR A CA 1
ATOM 2882 C C . THR A 1 366 ? -18.780 -9.376 -11.024 1.00 74.06 366 THR A C 1
ATOM 2884 O O . THR A 1 366 ? -18.657 -9.073 -12.210 1.00 74.06 366 THR A O 1
ATOM 2887 N N . GLN A 1 367 ? -17.927 -10.204 -10.410 1.00 67.62 367 GLN A N 1
ATOM 2888 C CA . GLN A 1 367 ? -16.817 -10.866 -11.105 1.00 67.62 367 GLN A CA 1
ATOM 2889 C C . GLN A 1 367 ? -17.310 -11.860 -12.160 1.00 67.62 367 GLN A C 1
ATOM 2891 O O . GLN A 1 367 ? -16.779 -11.873 -13.267 1.00 67.62 367 GLN A O 1
ATOM 2896 N N . LEU A 1 368 ? -18.349 -12.645 -11.855 1.00 79.69 368 LEU A N 1
ATOM 2897 C CA . LEU A 1 368 ? -18.959 -13.567 -12.815 1.00 79.69 368 LEU A CA 1
ATOM 2898 C C . LEU A 1 368 ? -19.533 -12.819 -14.022 1.00 79.69 368 LEU A C 1
ATOM 2900 O O . LEU A 1 368 ? -19.232 -13.193 -15.150 1.00 79.69 368 LEU A O 1
ATOM 2904 N N . ARG A 1 369 ? -20.264 -11.716 -13.806 1.00 83.00 369 ARG A N 1
ATOM 2905 C CA . ARG A 1 369 ? -20.786 -10.880 -14.905 1.00 83.00 369 ARG A CA 1
ATOM 2906 C C . ARG A 1 369 ? -19.673 -10.306 -15.777 1.00 83.00 369 ARG A C 1
ATOM 2908 O O . ARG A 1 369 ? -19.780 -10.333 -16.998 1.00 83.00 369 ARG A O 1
ATOM 2915 N N . TYR A 1 370 ? -18.591 -9.825 -15.164 1.00 81.19 370 TYR A N 1
ATOM 2916 C CA . TYR A 1 370 ? -17.429 -9.346 -15.911 1.00 81.19 370 TYR A CA 1
ATOM 2917 C C . TYR A 1 370 ? -16.822 -10.457 -16.778 1.00 81.19 370 TYR A C 1
ATOM 2919 O O . TYR A 1 370 ? -16.534 -10.242 -17.954 1.00 81.19 370 TYR A O 1
ATOM 2927 N N . HIS A 1 371 ? -16.672 -11.658 -16.215 1.00 77.06 371 HIS A N 1
ATOM 2928 C CA . HIS A 1 371 ? -16.094 -12.794 -16.923 1.00 77.06 371 HIS A CA 1
ATOM 2929 C C . HIS A 1 371 ? -17.005 -13.306 -18.054 1.00 77.06 371 HIS A C 1
ATOM 2931 O O . HIS A 1 371 ? -16.503 -13.658 -19.124 1.00 77.06 371 HIS A O 1
ATOM 2937 N N . GLU A 1 372 ? -18.328 -13.305 -17.849 1.00 81.00 372 GLU A N 1
ATOM 2938 C CA . GLU A 1 372 ? -19.334 -13.598 -18.879 1.00 81.00 372 GLU A CA 1
ATOM 2939 C C . GLU A 1 372 ? -19.289 -12.581 -20.025 1.00 81.00 372 GLU A C 1
ATOM 2941 O O . GLU A 1 372 ? -19.298 -12.970 -21.194 1.00 81.00 372 GLU A O 1
ATOM 2946 N N . ASP A 1 373 ? -19.193 -11.287 -19.715 1.00 81.50 373 ASP A N 1
ATOM 2947 C CA . ASP A 1 373 ? -19.070 -10.233 -20.724 1.00 81.50 373 ASP A CA 1
ATOM 2948 C C . ASP A 1 373 ? -17.753 -10.346 -21.505 1.00 81.50 373 ASP A C 1
ATOM 2950 O O . ASP A 1 373 ? -17.720 -10.129 -22.720 1.00 81.50 373 ASP A O 1
ATOM 2954 N N . GLU A 1 374 ? -16.662 -10.730 -20.842 1.00 81.50 374 GLU A N 1
ATOM 2955 C CA . GLU A 1 374 ? -15.372 -10.961 -21.490 1.00 81.50 374 GLU A CA 1
ATOM 2956 C C . GLU A 1 374 ? -15.398 -12.197 -22.408 1.00 81.50 374 GLU A C 1
ATOM 2958 O O . GLU A 1 374 ? -14.893 -12.141 -23.533 1.00 81.50 374 GLU A O 1
ATOM 2963 N N . LEU A 1 375 ? -16.054 -13.282 -21.983 1.00 78.75 375 LEU A N 1
ATOM 2964 C CA . LEU A 1 375 ? -16.320 -14.459 -22.818 1.00 78.75 375 LEU A CA 1
ATOM 2965 C C . LEU A 1 375 ? -17.183 -14.093 -24.031 1.00 78.75 375 LEU A C 1
ATOM 2967 O O . LEU A 1 375 ? -16.840 -14.451 -25.158 1.00 78.75 375 LEU A O 1
ATOM 2971 N N . ARG A 1 376 ? -18.252 -13.311 -23.841 1.00 78.06 376 ARG A N 1
ATOM 2972 C CA . ARG A 1 376 ? -19.102 -12.826 -24.943 1.00 78.06 376 ARG A CA 1
ATOM 2973 C C . ARG A 1 376 ? -18.335 -11.976 -25.951 1.00 78.06 376 ARG A C 1
ATOM 2975 O O . ARG A 1 376 ? -18.628 -12.049 -27.138 1.00 78.06 376 ARG A O 1
ATOM 2982 N N . ARG A 1 377 ? -17.347 -11.194 -25.507 1.00 82.19 377 ARG A N 1
ATOM 2983 C CA . ARG A 1 377 ? -16.492 -10.396 -26.403 1.00 82.19 377 ARG A CA 1
ATOM 2984 C C . ARG A 1 377 ? -15.487 -11.239 -27.185 1.00 82.19 377 ARG A C 1
ATOM 2986 O O . ARG A 1 377 ? -15.158 -10.879 -28.310 1.00 82.19 377 ARG A O 1
ATOM 2993 N N . LYS A 1 378 ? -14.975 -12.324 -26.597 1.00 82.12 378 LYS A N 1
ATOM 2994 C CA . LYS A 1 378 ? -13.935 -13.169 -27.211 1.00 82.12 378 LYS A CA 1
ATOM 2995 C C . LYS A 1 378 ? -14.490 -14.280 -28.105 1.00 82.12 378 LYS A C 1
ATOM 2997 O O . LYS A 1 378 ? -13.746 -14.804 -28.929 1.00 82.12 378 LYS A O 1
ATOM 3002 N N . THR A 1 379 ? -15.767 -14.633 -27.965 1.00 71.50 379 THR A N 1
ATOM 3003 C CA . THR A 1 379 ? -16.367 -15.764 -28.688 1.00 71.50 379 THR A CA 1
ATOM 3004 C C . THR A 1 379 ? -17.228 -15.259 -29.854 1.00 71.50 379 THR A C 1
ATOM 3006 O O . THR A 1 379 ? -18.160 -14.489 -29.620 1.00 71.50 379 THR A O 1
ATOM 3009 N N . PRO A 1 380 ? -16.960 -15.655 -31.115 1.00 66.12 380 PRO A N 1
ATOM 3010 C CA . PRO A 1 380 ? -17.800 -15.266 -32.244 1.00 66.12 380 PRO A CA 1
ATOM 3011 C C . PRO A 1 380 ? -19.219 -15.844 -32.081 1.00 66.12 380 PRO A C 1
ATOM 3013 O O . PRO A 1 380 ? -19.364 -16.981 -31.627 1.00 66.12 380 PRO A O 1
ATOM 3016 N N . PRO A 1 381 ? -20.273 -15.107 -32.482 1.00 66.88 381 PRO A N 1
ATOM 3017 C CA . PRO A 1 381 ? -21.668 -15.427 -32.155 1.00 66.88 381 PRO A CA 1
ATOM 3018 C C . PRO A 1 381 ? -22.132 -16.814 -32.629 1.00 66.88 381 PRO A C 1
ATOM 3020 O O . PRO A 1 381 ? -23.028 -17.390 -32.023 1.00 66.88 381 PRO A O 1
ATOM 3023 N N . ALA A 1 382 ? -21.487 -17.388 -33.650 1.00 60.91 382 ALA A N 1
ATOM 3024 C CA . ALA A 1 382 ? -21.792 -18.725 -34.160 1.00 60.91 382 ALA A CA 1
ATOM 3025 C C . ALA A 1 382 ? -21.284 -19.882 -33.268 1.00 60.91 382 ALA A C 1
ATOM 3027 O O . ALA A 1 382 ? -21.809 -20.988 -33.354 1.00 60.91 382 ALA A O 1
ATOM 3028 N N . ALA A 1 383 ? -20.287 -19.652 -32.404 1.00 57.31 383 ALA A N 1
ATOM 3029 C CA . ALA A 1 383 ? -19.726 -20.683 -31.520 1.00 57.31 383 ALA A CA 1
ATOM 3030 C C . ALA A 1 383 ? -20.388 -20.708 -30.128 1.00 57.31 383 ALA A C 1
ATOM 3032 O O . ALA A 1 383 ? -20.357 -21.726 -29.435 1.00 57.31 383 ALA A O 1
ATOM 3033 N N . THR A 1 384 ? -21.031 -19.610 -29.723 1.00 57.81 384 THR A N 1
ATOM 3034 C CA . THR A 1 384 ? -21.638 -19.457 -28.393 1.00 57.81 384 THR A CA 1
ATOM 3035 C C . THR A 1 384 ? -22.892 -20.323 -28.215 1.00 57.81 384 THR A C 1
ATOM 3037 O O . THR A 1 384 ? -23.098 -20.879 -27.139 1.00 57.81 384 THR A O 1
ATOM 3040 N N . GLU A 1 385 ? -23.703 -20.514 -29.264 1.00 62.28 385 GLU A N 1
ATOM 3041 C CA . GLU A 1 385 ? -24.879 -21.401 -29.202 1.00 62.28 385 GLU A CA 1
ATOM 3042 C C . GLU A 1 385 ? -24.498 -22.884 -29.104 1.00 62.28 385 GLU A C 1
ATOM 3044 O O . GLU A 1 385 ? -25.114 -23.620 -28.335 1.00 62.28 385 GLU A O 1
ATOM 3049 N N . GLN A 1 386 ? -23.448 -23.321 -29.808 1.00 61.69 386 GLN A N 1
ATOM 3050 C CA . GLN A 1 386 ? -22.964 -24.703 -29.717 1.00 61.69 386 GLN A CA 1
ATOM 3051 C C . GLN A 1 386 ? -22.290 -24.989 -28.366 1.00 61.69 386 GLN A C 1
ATOM 3053 O O . GLN A 1 386 ? -22.497 -26.057 -27.792 1.00 61.69 386 GLN A O 1
ATOM 3058 N N . ALA A 1 387 ? -21.561 -24.021 -27.800 1.00 63.81 387 ALA A N 1
ATOM 3059 C CA . ALA A 1 387 ? -20.954 -24.157 -26.475 1.00 63.81 387 ALA A CA 1
ATOM 3060 C C . ALA A 1 387 ? -21.995 -24.179 -25.335 1.00 63.81 387 ALA A C 1
ATOM 3062 O O . ALA A 1 387 ? -21.852 -24.950 -24.388 1.00 63.81 387 ALA A O 1
ATOM 3063 N N . LEU A 1 388 ? -23.085 -23.405 -25.440 1.00 64.94 388 LEU A N 1
ATOM 3064 C CA . LEU A 1 388 ? -24.206 -23.442 -24.483 1.00 64.94 388 LEU A CA 1
ATOM 3065 C C . LEU A 1 388 ? -25.082 -24.705 -24.625 1.00 64.94 388 LEU A C 1
ATOM 3067 O O . LEU A 1 388 ? -25.811 -25.077 -23.697 1.00 64.94 388 LEU A O 1
ATOM 3071 N N . GLN A 1 389 ? -25.016 -25.388 -25.772 1.00 66.56 389 GLN A N 1
ATOM 3072 C CA . GLN A 1 389 ? -25.648 -26.693 -25.986 1.00 66.56 389 GLN A CA 1
ATOM 3073 C C . GLN A 1 389 ? -24.823 -27.876 -25.467 1.00 66.56 389 GLN A C 1
ATOM 3075 O O . GLN A 1 389 ? -25.408 -28.911 -25.167 1.00 66.56 389 GLN A O 1
ATOM 3080 N N . ALA A 1 390 ? -23.511 -27.708 -25.290 1.00 68.69 390 ALA A N 1
ATOM 3081 C CA . ALA A 1 390 ? -22.603 -28.747 -24.801 1.00 68.69 390 ALA A CA 1
ATOM 3082 C C . ALA A 1 390 ? -22.430 -28.777 -23.265 1.00 68.69 390 ALA A C 1
ATOM 3084 O O . ALA A 1 390 ? -21.677 -29.605 -22.751 1.00 68.69 390 ALA A O 1
ATOM 3085 N N . LEU A 1 391 ? -23.100 -27.891 -22.517 1.00 71.00 391 LEU A N 1
ATOM 3086 C CA . LEU A 1 391 ? -23.050 -27.900 -21.052 1.00 71.00 391 LEU A CA 1
ATOM 3087 C C . LEU A 1 391 ? -23.895 -29.054 -20.471 1.00 71.00 391 LEU A C 1
ATOM 3089 O O . LEU A 1 391 ? -25.028 -29.248 -20.912 1.00 71.00 391 LEU A O 1
ATOM 3093 N N . PRO A 1 392 ? -23.386 -29.788 -19.462 1.00 66.88 392 PRO A N 1
ATOM 3094 C CA . PRO A 1 392 ? -24.111 -30.880 -18.816 1.00 66.88 392 PRO A CA 1
ATOM 3095 C C . PRO A 1 392 ? -25.391 -30.388 -18.122 1.00 66.88 392 PRO A C 1
ATOM 3097 O O . PRO A 1 392 ? -25.420 -29.303 -17.536 1.00 66.88 392 PRO A O 1
ATOM 3100 N N . ASP A 1 393 ? -26.445 -31.213 -18.149 1.00 52.00 393 ASP A N 1
ATOM 3101 C CA . ASP A 1 393 ? -27.802 -30.870 -17.684 1.00 52.00 393 ASP A CA 1
ATOM 3102 C C . ASP A 1 393 ? -27.877 -30.394 -16.221 1.00 52.00 393 ASP A C 1
ATOM 3104 O O . ASP A 1 393 ? -28.799 -29.666 -15.844 1.00 52.00 393 ASP A O 1
ATOM 3108 N N . SER A 1 394 ? -26.870 -30.715 -15.403 1.00 50.06 394 SER A N 1
ATOM 3109 C CA . SER A 1 394 ? -26.738 -30.229 -14.024 1.00 50.06 394 SER A CA 1
ATOM 3110 C C . SER A 1 394 ? -26.613 -28.703 -13.915 1.00 50.06 394 SER A C 1
ATOM 3112 O O . SER A 1 394 ? -26.970 -28.145 -12.878 1.00 50.06 394 SER A O 1
ATOM 3114 N N . LEU A 1 395 ? -26.180 -28.013 -14.978 1.00 49.78 395 LEU A N 1
ATOM 3115 C CA . LEU A 1 395 ? -26.063 -26.549 -15.035 1.00 49.78 395 LEU A CA 1
ATOM 3116 C C . LEU A 1 395 ? -27.261 -25.860 -15.718 1.00 49.78 395 LEU A C 1
ATOM 3118 O O . LEU A 1 395 ? -27.369 -24.636 -15.661 1.00 49.78 395 LEU A O 1
ATOM 3122 N N . ARG A 1 396 ? -28.194 -26.612 -16.326 1.00 53.09 396 ARG A N 1
ATOM 3123 C CA . ARG A 1 396 ? -29.380 -26.049 -17.007 1.00 53.09 396 ARG A CA 1
ATOM 3124 C C . ARG A 1 396 ? -30.573 -25.770 -16.090 1.00 53.09 396 ARG A C 1
ATOM 3126 O O . ARG A 1 396 ? -31.430 -24.971 -16.459 1.00 53.09 396 ARG A O 1
ATOM 3133 N N . SER A 1 397 ? -30.651 -26.368 -14.898 1.00 44.25 397 SER A N 1
ATOM 3134 C CA . SER A 1 397 ? -31.873 -26.306 -14.066 1.00 44.25 397 SER A CA 1
ATOM 3135 C C . SER A 1 397 ? -32.037 -25.058 -13.173 1.00 44.25 397 SER A C 1
ATOM 3137 O O . SER A 1 397 ? -32.940 -25.010 -12.343 1.00 44.25 397 SER A O 1
ATOM 3139 N N . GLY A 1 398 ? -31.217 -24.014 -13.346 1.00 44.31 398 GLY A N 1
ATOM 3140 C CA . GLY A 1 398 ? -31.283 -22.794 -12.524 1.00 44.31 398 GLY A CA 1
ATOM 3141 C C . GLY A 1 398 ? -32.187 -21.664 -13.043 1.00 44.31 398 GLY A C 1
ATOM 3142 O O . GLY A 1 398 ? -32.439 -20.708 -12.312 1.00 44.31 398 GLY A O 1
ATOM 3143 N N . ALA A 1 399 ? -32.685 -21.730 -14.281 1.00 37.34 399 ALA A N 1
ATOM 3144 C CA . ALA A 1 399 ? -33.436 -20.629 -14.889 1.00 37.34 399 ALA A CA 1
ATOM 3145 C C . ALA A 1 399 ? -34.957 -20.856 -14.814 1.00 37.34 399 ALA A C 1
ATOM 3147 O O . ALA A 1 399 ? -35.578 -21.394 -15.729 1.00 37.34 399 ALA A O 1
ATOM 3148 N N . VAL A 1 400 ? -35.574 -20.408 -13.719 1.00 37.06 400 VAL A N 1
ATOM 3149 C CA . VAL A 1 400 ? -37.035 -20.265 -13.618 1.00 37.06 400 VAL A CA 1
ATOM 3150 C C . VAL A 1 400 ? -37.475 -19.107 -14.520 1.00 37.06 400 VAL A C 1
ATOM 3152 O O . VAL A 1 400 ? -37.304 -17.936 -14.186 1.00 37.06 400 VAL A O 1
ATOM 3155 N N . SER A 1 401 ? -38.033 -19.442 -15.684 1.00 32.34 401 SER A N 1
ATOM 3156 C CA . SER A 1 401 ? -38.704 -18.503 -16.587 1.00 32.34 401 SER A CA 1
ATOM 3157 C C . SER A 1 401 ? -40.112 -18.192 -16.070 1.00 32.34 401 SER A C 1
ATOM 3159 O O . SER A 1 401 ? -40.989 -19.055 -16.055 1.00 32.34 401 SER A O 1
ATOM 3161 N N . CYS A 1 402 ? -40.337 -16.943 -15.661 1.00 33.66 402 CYS A N 1
ATOM 3162 C CA . CYS A 1 402 ? -41.667 -16.373 -15.465 1.00 33.66 402 CYS A CA 1
ATOM 3163 C C . CYS A 1 402 ? -42.150 -15.754 -16.783 1.00 33.66 402 CYS A C 1
ATOM 3165 O O . CYS A 1 402 ? -41.836 -14.603 -17.074 1.00 33.66 402 CYS A O 1
ATOM 3167 N N . THR A 1 403 ? -42.963 -16.479 -17.553 1.00 34.97 403 THR A N 1
ATOM 3168 C CA . THR A 1 403 ? -43.914 -15.877 -18.506 1.00 34.97 403 THR A CA 1
ATOM 3169 C C . THR A 1 403 ? -45.251 -16.630 -18.464 1.00 34.97 403 THR A C 1
ATOM 3171 O O . THR A 1 403 ? -45.261 -17.848 -18.281 1.00 34.97 403 THR A O 1
ATOM 3174 N N . PRO A 1 404 ? -46.400 -15.931 -18.560 1.00 32.94 404 PRO A N 1
ATOM 3175 C CA . PRO A 1 404 ? -47.704 -16.522 -18.293 1.00 32.94 404 PRO A CA 1
ATOM 3176 C C . PRO A 1 404 ? -48.253 -17.186 -19.558 1.00 32.94 404 PRO A C 1
ATOM 3178 O O . PRO A 1 404 ? -48.645 -16.502 -20.505 1.00 32.94 404 PRO A O 1
ATOM 3181 N N . GLN A 1 405 ? -48.321 -18.519 -19.575 1.00 31.31 405 GLN A N 1
ATOM 3182 C CA . GLN A 1 405 ? -48.970 -19.244 -20.663 1.00 31.31 405 GLN A CA 1
ATOM 3183 C C . GLN A 1 405 ? -50.431 -19.554 -20.327 1.00 31.31 405 GLN A C 1
ATOM 3185 O O . GLN A 1 405 ? -50.781 -20.193 -19.337 1.00 31.31 405 GLN A O 1
ATOM 3190 N N . ARG A 1 406 ? -51.271 -19.006 -21.200 1.00 29.92 406 ARG A N 1
ATOM 3191 C CA . ARG A 1 406 ? -52.729 -19.009 -21.251 1.00 29.92 406 ARG A CA 1
ATOM 3192 C C . ARG A 1 406 ? -53.284 -20.439 -21.281 1.00 29.92 406 ARG A C 1
ATOM 3194 O O . ARG A 1 406 ? -52.850 -21.264 -22.080 1.00 29.92 406 ARG A O 1
ATOM 3201 N N . GLN A 1 407 ? -54.268 -20.692 -20.421 1.00 34.41 407 GLN A N 1
ATOM 3202 C CA . GLN A 1 407 ? -55.017 -21.945 -20.325 1.00 34.41 407 GLN A CA 1
ATOM 3203 C C . GLN A 1 407 ? -55.720 -22.291 -21.645 1.00 34.41 407 GLN A C 1
ATOM 3205 O O . GLN A 1 407 ? -56.394 -21.449 -22.237 1.00 34.41 407 GLN A O 1
ATOM 3210 N N . SER A 1 408 ? -55.642 -23.559 -22.049 1.00 33.47 408 SER A N 1
ATOM 3211 C CA . SER A 1 408 ? -56.685 -24.201 -22.848 1.00 33.47 408 SER A CA 1
ATOM 3212 C C . SER A 1 408 ? -56.897 -25.628 -22.345 1.00 33.47 408 SER A C 1
ATOM 3214 O O . SER A 1 408 ? -55.957 -26.356 -22.035 1.00 33.47 408 SER A O 1
ATOM 3216 N N . HIS A 1 409 ? -58.170 -25.954 -22.158 1.00 34.41 409 HIS A N 1
ATOM 3217 C CA . HIS A 1 409 ? -58.683 -27.206 -21.630 1.00 34.41 409 HIS A CA 1
ATOM 3218 C C . HIS A 1 409 ? -58.518 -28.362 -22.621 1.00 34.41 409 HIS A C 1
ATOM 3220 O O . HIS A 1 409 ? -58.852 -28.209 -23.791 1.00 34.41 409 HIS A O 1
ATOM 3226 N N . ALA A 1 410 ? -58.196 -29.554 -22.113 1.00 30.89 410 ALA A N 1
ATOM 3227 C CA . ALA A 1 410 ? -58.743 -30.803 -22.639 1.00 30.89 410 ALA A CA 1
ATOM 3228 C C . ALA A 1 410 ? -58.797 -31.870 -21.533 1.00 30.89 410 ALA A C 1
ATOM 3230 O O . ALA A 1 410 ? -57.816 -32.142 -20.846 1.00 30.89 410 ALA A O 1
ATOM 3231 N N . ARG A 1 411 ? -59.996 -32.429 -21.351 1.00 33.03 411 ARG A N 1
ATOM 3232 C CA . ARG A 1 411 ? -60.354 -33.550 -20.471 1.00 33.03 411 ARG A CA 1
ATOM 3233 C C . ARG A 1 411 ? -59.949 -34.882 -21.104 1.00 33.03 411 ARG A C 1
ATOM 3235 O O . ARG A 1 411 ? -60.311 -35.099 -22.255 1.00 33.03 411 ARG A O 1
ATOM 3242 N N . THR A 1 412 ? -59.420 -35.820 -20.315 1.00 31.89 412 THR A N 1
ATOM 3243 C CA . THR A 1 412 ? -59.720 -37.277 -20.377 1.00 31.89 412 THR A CA 1
ATOM 3244 C C . THR A 1 412 ? -59.211 -37.900 -19.061 1.00 31.89 412 THR A C 1
ATOM 3246 O O . THR A 1 412 ? -58.028 -37.813 -18.772 1.00 31.89 412 THR A O 1
ATOM 3249 N N . VAL A 1 413 ? -60.048 -38.164 -18.050 1.00 34.88 413 VAL A N 1
ATOM 3250 C CA . VAL A 1 413 ? -60.781 -39.418 -17.749 1.00 34.88 413 VAL A CA 1
ATOM 3251 C C . VAL A 1 413 ? -59.959 -40.701 -17.941 1.00 34.88 413 VAL A C 1
ATOM 3253 O O . VAL A 1 413 ? -59.923 -41.211 -19.049 1.00 34.88 413 VAL A O 1
ATOM 3256 N N . THR A 1 414 ? -59.417 -41.247 -16.840 1.00 31.16 414 THR A N 1
ATOM 3257 C CA . THR A 1 414 ? -59.602 -42.657 -16.413 1.00 31.16 414 THR A CA 1
ATOM 3258 C C . THR A 1 414 ? -59.135 -42.854 -14.958 1.00 31.16 414 THR A C 1
ATOM 3260 O O . THR A 1 414 ? -57.994 -42.568 -14.614 1.00 31.16 414 THR A O 1
ATOM 3263 N N . GLN A 1 415 ? -60.055 -43.319 -14.111 1.00 31.69 415 GLN A N 1
ATOM 3264 C CA . GLN A 1 415 ? -59.866 -43.975 -12.801 1.00 31.69 415 GLN A CA 1
ATOM 3265 C C . GLN A 1 415 ? -59.854 -45.514 -13.023 1.00 31.69 415 GLN A C 1
ATOM 3267 O O . GLN A 1 415 ? -60.155 -45.925 -14.145 1.00 31.69 415 GLN A O 1
ATOM 3272 N N . PRO A 1 416 ? -59.764 -46.390 -11.995 1.00 56.06 416 PRO A N 1
ATOM 3273 C CA . PRO A 1 416 ? -59.003 -46.363 -10.732 1.00 56.06 416 PRO A CA 1
ATOM 3274 C C . PRO A 1 416 ? -58.318 -47.733 -10.448 1.00 56.06 416 PRO A C 1
ATOM 3276 O O . PRO A 1 416 ? -58.562 -48.706 -11.149 1.00 56.06 416 PRO A O 1
ATOM 3279 N N . HIS A 1 417 ? -57.551 -47.864 -9.358 1.00 30.55 417 HIS A N 1
ATOM 3280 C CA . HIS A 1 417 ? -57.574 -49.093 -8.546 1.00 30.55 417 HIS A CA 1
ATOM 3281 C C . HIS A 1 417 ? -57.165 -48.812 -7.095 1.00 30.55 417 HIS A C 1
ATOM 3283 O O . HIS A 1 417 ? -56.304 -47.982 -6.815 1.00 30.55 417 HIS A O 1
ATOM 3289 N N . ALA A 1 418 ? -57.868 -49.491 -6.192 1.00 33.94 418 ALA A N 1
ATOM 3290 C CA . ALA A 1 418 ? -57.919 -49.301 -4.751 1.00 33.94 418 ALA A CA 1
ATOM 3291 C C . ALA A 1 418 ? -57.147 -50.386 -3.978 1.00 33.94 418 ALA A C 1
ATOM 3293 O O . ALA A 1 418 ? -57.053 -51.513 -4.456 1.00 33.94 418 ALA A O 1
ATOM 3294 N N . ALA A 1 419 ? -56.692 -50.040 -2.769 1.00 33.53 419 ALA A N 1
ATOM 3295 C CA . ALA A 1 419 ? -56.576 -50.861 -1.544 1.00 33.53 419 ALA A CA 1
ATOM 3296 C C . ALA A 1 419 ? -55.976 -49.921 -0.470 1.00 33.53 419 ALA A C 1
ATOM 3298 O O . ALA A 1 419 ? -54.915 -49.355 -0.700 1.00 33.53 419 ALA A O 1
ATOM 3299 N N . HIS A 1 420 ? -56.639 -49.480 0.601 1.00 33.34 420 HIS A N 1
ATOM 3300 C CA . HIS A 1 420 ? -57.350 -50.160 1.690 1.00 33.34 420 HIS A CA 1
ATOM 3301 C C . HIS A 1 420 ? -56.438 -51.017 2.581 1.00 33.34 420 HIS A C 1
ATOM 3303 O O . HIS A 1 420 ? -56.240 -52.188 2.290 1.00 33.34 420 HIS A O 1
ATOM 3309 N N . VAL A 1 421 ? -55.943 -50.425 3.680 1.00 38.12 421 VAL A N 1
ATOM 3310 C CA . VAL A 1 421 ? -55.722 -51.090 4.980 1.00 38.12 421 VAL A CA 1
ATOM 3311 C C . VAL A 1 421 ? -56.011 -50.073 6.095 1.00 38.12 421 VAL A C 1
ATOM 3313 O O . VAL A 1 421 ? -55.441 -48.984 6.120 1.00 38.12 421 VAL A O 1
ATOM 3316 N N . GLN A 1 422 ? -56.951 -50.442 6.967 1.00 35.16 422 GLN A N 1
ATOM 3317 C CA . GLN A 1 422 ? -57.300 -49.826 8.251 1.00 35.16 422 GLN A CA 1
ATOM 3318 C C . GLN A 1 422 ? -56.466 -50.445 9.384 1.00 35.16 422 GLN A C 1
ATOM 3320 O O . GLN A 1 422 ? -56.112 -51.617 9.276 1.00 35.16 422 GLN A O 1
ATOM 3325 N N . GLN A 1 423 ? -56.245 -49.683 10.463 1.00 31.95 423 GLN A N 1
ATOM 3326 C CA . GLN A 1 423 ? -56.425 -50.045 11.892 1.00 31.95 423 GLN A CA 1
ATOM 3327 C C . GLN A 1 423 ? -55.907 -48.859 12.743 1.00 31.95 423 GLN A C 1
ATOM 3329 O O . GLN A 1 423 ? -54.781 -48.413 12.545 1.00 31.95 423 GLN A O 1
ATOM 3334 N N . ASP A 1 424 ? -56.781 -48.104 13.422 1.00 31.36 424 ASP A N 1
ATOM 3335 C CA . ASP A 1 424 ? -57.364 -48.327 14.773 1.00 31.36 424 ASP A CA 1
ATOM 3336 C C . ASP A 1 424 ? -56.332 -48.084 15.897 1.00 31.36 424 ASP A C 1
ATOM 3338 O O . ASP A 1 424 ? -55.367 -48.827 16.023 1.00 31.36 424 ASP A O 1
ATOM 3342 N N . THR A 1 425 ? -56.305 -46.908 16.548 1.00 36.31 425 THR A N 1
ATOM 3343 C CA . THR A 1 425 ? -57.157 -46.341 17.637 1.00 36.31 425 THR A CA 1
ATOM 3344 C C . THR A 1 425 ? -56.641 -46.652 19.043 1.00 36.31 425 THR A C 1
ATOM 3346 O O . THR A 1 425 ? -56.565 -47.821 19.398 1.00 36.31 425 THR A O 1
ATOM 3349 N N . SER A 1 426 ? -56.406 -45.592 19.836 1.00 34.19 426 SER A N 1
ATOM 3350 C CA . SER A 1 426 ? -56.862 -45.368 21.236 1.00 34.19 426 SER A CA 1
ATOM 3351 C C . SER A 1 426 ? -55.969 -44.290 21.889 1.00 34.19 426 SER A C 1
ATOM 3353 O O . SER A 1 426 ? -54.753 -44.460 21.903 1.00 34.19 426 SER A O 1
ATOM 3355 N N . ASP A 1 427 ? -56.492 -43.087 22.175 1.00 35.28 427 ASP A N 1
ATOM 3356 C CA . ASP A 1 427 ? -57.014 -42.607 23.489 1.00 35.28 427 ASP A CA 1
ATOM 3357 C C . ASP A 1 427 ? -55.904 -42.327 24.528 1.00 35.28 427 ASP A C 1
ATOM 3359 O O . ASP A 1 427 ? -54.976 -43.109 24.656 1.00 35.28 427 ASP A O 1
ATOM 3363 N N . ALA A 1 428 ? -55.885 -41.281 25.361 1.00 35.22 428 ALA A N 1
ATOM 3364 C CA . ALA A 1 428 ? -56.761 -40.146 25.661 1.00 35.22 428 ALA A CA 1
ATOM 3365 C C . ALA A 1 428 ? -55.943 -39.130 26.510 1.00 35.22 428 ALA A C 1
ATOM 3367 O O . ALA A 1 428 ? -54.945 -39.512 27.122 1.00 35.22 428 ALA A O 1
ATOM 3368 N N . GLY A 1 429 ? -56.372 -37.862 26.627 1.00 30.58 429 GLY A N 1
ATOM 3369 C CA . GLY A 1 429 ? -55.857 -36.956 27.673 1.00 30.58 429 GLY A CA 1
ATOM 3370 C C . GLY A 1 429 ? -56.108 -35.455 27.467 1.00 30.58 429 GLY A C 1
ATOM 3371 O O . GLY A 1 429 ? -55.539 -34.842 26.577 1.00 30.58 429 GLY A O 1
ATOM 3372 N N . HIS A 1 430 ? -56.958 -34.871 28.316 1.00 35.25 430 HIS A N 1
ATOM 3373 C CA . HIS A 1 430 ? -57.414 -33.472 28.369 1.00 35.25 430 HIS A CA 1
ATOM 3374 C C . HIS A 1 430 ? -56.341 -32.403 28.677 1.00 35.25 430 HIS A C 1
ATOM 3376 O O . HIS A 1 430 ? -55.512 -32.625 29.551 1.00 35.25 430 HIS A O 1
ATOM 3382 N N . ALA A 1 431 ? -56.504 -31.185 28.125 1.00 33.34 431 ALA A N 1
ATOM 3383 C CA . ALA A 1 431 ? -56.585 -29.906 28.868 1.00 33.34 431 ALA A CA 1
ATOM 3384 C C . ALA A 1 431 ? -56.908 -28.720 27.923 1.00 33.34 431 ALA A C 1
ATOM 3386 O O . ALA A 1 431 ? -56.497 -28.703 26.768 1.00 33.34 431 ALA A O 1
ATOM 3387 N N . GLY A 1 432 ? -57.699 -27.762 28.422 1.00 33.03 432 GLY A N 1
ATOM 3388 C CA . GLY A 1 432 ? -58.273 -26.615 27.702 1.00 33.03 432 GLY A CA 1
ATOM 3389 C C . GLY A 1 432 ? -57.328 -25.425 27.425 1.00 33.03 432 GLY A C 1
ATOM 3390 O O . GLY A 1 432 ? -56.122 -25.535 27.613 1.00 33.03 432 GLY A O 1
ATOM 3391 N N . PRO A 1 433 ? -57.870 -24.285 26.943 1.00 41.69 433 PRO A N 1
ATOM 3392 C CA . PRO A 1 433 ? -57.239 -23.477 25.899 1.00 41.69 433 PRO A CA 1
ATOM 3393 C C . PRO A 1 433 ? -56.540 -22.204 26.404 1.00 41.69 433 PRO A C 1
ATOM 3395 O O . PRO A 1 433 ? -57.166 -21.353 27.034 1.00 41.69 433 PRO A O 1
ATOM 3398 N N . GLU A 1 434 ? -55.287 -21.990 25.997 1.00 32.16 434 GLU A N 1
ATOM 3399 C CA . GLU A 1 434 ? -54.664 -20.661 25.994 1.00 32.16 434 GLU A CA 1
ATOM 3400 C C . GLU A 1 434 ? -54.868 -19.996 24.629 1.00 32.16 434 GLU A C 1
ATOM 3402 O O . GLU A 1 434 ? -54.314 -20.404 23.607 1.00 32.16 434 GLU A O 1
ATOM 3407 N N . ARG A 1 435 ? -55.690 -18.941 24.607 1.00 40.28 435 ARG A N 1
ATOM 3408 C CA . ARG A 1 435 ? -55.805 -18.029 23.464 1.00 40.28 435 ARG A CA 1
ATOM 3409 C C . ARG A 1 435 ? -54.515 -17.219 23.336 1.00 40.28 435 ARG A C 1
ATOM 3411 O O . ARG A 1 435 ? -54.396 -16.134 23.895 1.00 40.28 435 ARG A O 1
ATOM 3418 N N . THR A 1 436 ? -53.576 -17.731 22.555 1.00 35.50 436 THR A N 1
ATOM 3419 C CA . THR A 1 436 ? -52.458 -16.962 22.010 1.00 35.50 436 THR A CA 1
ATOM 3420 C C . THR A 1 436 ? -52.910 -16.276 20.721 1.00 35.50 436 THR A C 1
ATOM 3422 O O . THR A 1 436 ? -53.389 -16.908 19.780 1.00 35.50 436 THR A O 1
ATOM 3425 N N . PHE A 1 437 ? -52.806 -14.946 20.688 1.00 40.19 437 PHE A N 1
ATOM 3426 C CA . PHE A 1 437 ? -52.991 -14.169 19.464 1.00 40.19 437 PHE A CA 1
ATOM 3427 C C . PHE A 1 437 ? -51.943 -14.610 18.429 1.00 40.19 437 PHE A C 1
ATOM 3429 O O . PHE A 1 437 ? -50.766 -14.712 18.787 1.00 40.19 437 PHE A O 1
ATOM 3436 N N . PRO A 1 438 ? -52.317 -14.861 17.160 1.00 47.22 438 PRO A N 1
ATOM 3437 C CA . PRO A 1 438 ? -51.359 -15.292 16.157 1.00 47.22 438 PRO A CA 1
ATOM 3438 C C . PRO A 1 438 ? -50.452 -14.109 15.815 1.00 47.22 438 PRO A C 1
ATOM 3440 O O . PRO A 1 438 ? -50.815 -13.210 15.058 1.00 47.22 438 PRO A O 1
ATOM 3443 N N . GLY A 1 439 ? -49.261 -14.094 16.412 1.00 52.81 439 GLY A N 1
ATOM 3444 C CA . GLY A 1 439 ? -48.183 -13.227 15.971 1.00 52.81 439 GLY A CA 1
ATOM 3445 C C . GLY A 1 439 ? -47.864 -13.535 14.511 1.00 52.81 439 GLY A C 1
ATOM 3446 O O . GLY A 1 439 ? -47.762 -14.704 14.135 1.00 52.81 439 GLY A O 1
ATOM 3447 N N . ALA A 1 440 ? -47.722 -12.483 13.701 1.00 61.31 440 ALA A N 1
ATOM 3448 C CA . ALA A 1 440 ? -47.366 -12.587 12.289 1.00 61.31 440 ALA A CA 1
ATOM 3449 C C . ALA A 1 440 ? -46.228 -13.595 12.098 1.00 61.31 440 ALA A C 1
ATOM 3451 O O . ALA A 1 440 ? -45.224 -13.560 12.827 1.00 61.31 440 ALA A O 1
ATOM 3452 N N . SER A 1 441 ? -46.398 -14.495 11.129 1.00 75.19 441 SER A N 1
ATOM 3453 C CA . SER A 1 441 ? -45.444 -15.577 10.905 1.00 75.19 441 SER A CA 1
ATOM 3454 C C . SER A 1 441 ? -44.040 -15.002 10.660 1.00 75.19 441 SER A C 1
ATOM 3456 O O . SER A 1 441 ? -43.907 -13.906 10.100 1.00 75.19 441 SER A O 1
ATOM 3458 N N . PRO A 1 442 ? -42.956 -15.720 11.006 1.00 64.31 442 PRO A N 1
ATOM 3459 C CA . PRO A 1 442 ? -41.589 -15.273 10.716 1.00 64.31 442 PRO A CA 1
ATOM 3460 C C . PRO A 1 442 ? -41.384 -14.859 9.247 1.00 64.31 442 PRO A C 1
ATOM 3462 O O . PRO A 1 442 ? -40.621 -13.943 8.939 1.00 64.31 442 PRO A O 1
ATOM 3465 N N . ARG A 1 443 ? -42.138 -15.476 8.327 1.00 62.88 443 ARG A N 1
ATOM 3466 C CA . ARG A 1 443 ? -42.151 -15.143 6.899 1.00 62.88 443 ARG A CA 1
ATOM 3467 C C . ARG A 1 443 ? -42.791 -13.780 6.603 1.00 62.88 443 ARG A C 1
ATOM 3469 O O . ARG A 1 443 ? -42.303 -13.071 5.726 1.00 62.88 443 ARG A O 1
ATOM 3476 N N . GLU A 1 444 ? -43.846 -13.399 7.315 1.00 67.56 444 GLU A N 1
ATOM 3477 C CA . GLU A 1 444 ? -44.489 -12.081 7.196 1.00 67.56 444 GLU A CA 1
ATOM 3478 C C . GLU A 1 444 ? -43.645 -10.981 7.831 1.00 67.56 444 GLU A C 1
ATOM 3480 O O . GLU A 1 444 ? -43.433 -9.952 7.192 1.00 67.56 444 GLU A O 1
ATOM 3485 N N . LYS A 1 445 ? -43.042 -11.235 9.002 1.00 71.06 445 LYS A N 1
ATOM 3486 C CA . LYS A 1 445 ? -42.066 -10.312 9.609 1.00 71.06 445 LYS A CA 1
ATOM 3487 C C . LYS A 1 445 ? -40.882 -10.052 8.671 1.00 71.06 445 LYS A C 1
ATOM 3489 O O . LYS A 1 445 ? -40.432 -8.917 8.539 1.00 71.06 445 LYS A O 1
ATOM 3494 N N . ARG A 1 446 ? -40.415 -11.078 7.947 1.00 66.19 446 ARG A N 1
ATOM 3495 C CA . ARG A 1 446 ? -39.353 -10.937 6.936 1.00 66.19 446 ARG A CA 1
ATOM 3496 C C . ARG A 1 446 ? -39.795 -10.095 5.735 1.00 66.19 446 ARG A C 1
ATOM 3498 O O . ARG A 1 446 ? -39.039 -9.233 5.297 1.00 66.19 446 ARG A O 1
ATOM 3505 N N . LYS A 1 447 ? -41.014 -10.297 5.220 1.00 77.50 447 LYS A N 1
ATOM 3506 C CA . LYS A 1 447 ? -41.577 -9.464 4.138 1.00 77.50 447 LYS A CA 1
ATOM 3507 C C . LYS A 1 447 ? -41.738 -8.005 4.568 1.00 77.50 447 LYS A C 1
ATOM 3509 O O . LYS A 1 447 ? -41.415 -7.106 3.794 1.00 77.50 447 LYS A O 1
ATOM 3514 N N . GLN A 1 448 ? -42.185 -7.774 5.799 1.00 80.50 448 GLN A N 1
ATOM 3515 C CA . GLN A 1 448 ? -42.354 -6.435 6.352 1.00 80.50 448 GLN A CA 1
ATOM 3516 C C . GLN A 1 448 ? -41.008 -5.706 6.471 1.00 80.50 448 GLN A C 1
ATOM 3518 O O . GLN A 1 448 ? -40.868 -4.619 5.917 1.00 80.50 448 GLN A O 1
ATOM 3523 N N . ARG A 1 449 ? -39.973 -6.359 7.021 1.00 71.38 449 ARG A N 1
ATOM 3524 C CA . ARG A 1 449 ? -38.614 -5.787 7.108 1.00 71.38 449 ARG A CA 1
ATOM 3525 C C . ARG A 1 449 ? -37.990 -5.485 5.741 1.00 71.38 449 ARG A C 1
ATOM 3527 O O . ARG A 1 449 ? -37.347 -4.454 5.576 1.00 71.38 449 ARG A O 1
ATOM 3534 N N . VAL A 1 450 ? -38.198 -6.344 4.737 1.00 74.06 450 VAL A N 1
ATOM 3535 C CA . VAL A 1 450 ? -37.739 -6.072 3.358 1.00 74.06 450 VAL A CA 1
ATOM 3536 C C . VAL A 1 450 ? -38.443 -4.843 2.775 1.00 74.06 450 VAL A C 1
ATOM 3538 O O . VAL A 1 450 ? -37.812 -4.036 2.096 1.00 74.06 450 VAL A O 1
ATOM 3541 N N . THR A 1 451 ? -39.734 -4.675 3.062 1.00 80.31 451 THR A N 1
ATOM 3542 C CA . THR A 1 451 ? -40.520 -3.534 2.571 1.00 80.31 451 THR A CA 1
ATOM 3543 C C . THR A 1 451 ? -40.092 -2.228 3.248 1.00 80.31 451 THR A C 1
ATOM 3545 O O . THR A 1 451 ? -39.899 -1.223 2.566 1.00 80.31 451 THR A O 1
ATOM 3548 N N . GLU A 1 452 ? -39.859 -2.252 4.563 1.00 76.75 452 GLU A N 1
ATOM 3549 C CA . GLU A 1 452 ? -39.343 -1.115 5.342 1.00 76.75 452 GLU A CA 1
ATOM 3550 C C . GLU A 1 452 ? -37.941 -0.696 4.874 1.00 76.75 452 GLU A C 1
ATOM 3552 O O . GLU A 1 452 ? -37.684 0.487 4.651 1.00 76.75 452 GLU A O 1
ATOM 3557 N N . TYR A 1 453 ? -37.056 -1.661 4.608 1.00 63.62 453 TYR A N 1
ATOM 3558 C CA . TYR A 1 453 ? -35.716 -1.385 4.085 1.00 63.62 453 TYR A CA 1
ATOM 3559 C C . TYR A 1 453 ? -35.747 -0.766 2.679 1.00 63.62 453 TYR A C 1
ATOM 3561 O O . TYR A 1 453 ? -35.020 0.186 2.388 1.00 63.62 453 TYR A O 1
ATOM 3569 N N . GLN A 1 454 ? -36.627 -1.254 1.799 1.00 72.56 454 GLN A N 1
ATOM 3570 C CA . GLN A 1 454 ? -36.810 -0.661 0.473 1.00 72.56 454 GLN A CA 1
ATOM 3571 C C . GLN A 1 454 ? -37.395 0.756 0.532 1.00 72.56 454 GLN A C 1
ATOM 3573 O O . GLN A 1 454 ? -37.043 1.582 -0.311 1.00 72.56 454 GLN A O 1
ATOM 3578 N N . ALA A 1 455 ? -38.271 1.051 1.496 1.00 74.06 455 ALA A N 1
ATOM 3579 C CA . ALA A 1 455 ? -38.784 2.401 1.715 1.00 74.06 455 ALA A CA 1
ATOM 3580 C C . ALA A 1 455 ? -37.667 3.345 2.192 1.00 74.06 455 ALA A C 1
ATOM 3582 O O . ALA A 1 455 ? -37.474 4.412 1.607 1.00 74.06 455 ALA A O 1
ATOM 3583 N N . TRP A 1 456 ? -36.860 2.897 3.156 1.00 85.69 456 TRP A N 1
ATOM 3584 C CA . TRP A 1 456 ? -35.721 3.650 3.678 1.00 85.69 456 TRP A CA 1
ATOM 3585 C C . TRP A 1 456 ? -34.659 3.963 2.608 1.00 85.69 456 TRP A C 1
ATOM 3587 O O . TRP A 1 456 ? -34.138 5.080 2.552 1.00 85.69 456 TRP A O 1
ATOM 3597 N N . LEU A 1 457 ? -34.372 3.022 1.698 1.00 56.25 457 LEU A N 1
ATOM 3598 C CA . LEU A 1 457 ? -33.455 3.255 0.572 1.00 56.25 457 LEU A CA 1
ATOM 3599 C C . LEU A 1 457 ? -33.965 4.336 -0.395 1.00 56.25 457 LEU A C 1
ATOM 3601 O O . LEU A 1 457 ? -33.172 5.140 -0.889 1.00 56.25 457 LEU A O 1
ATOM 3605 N N . ARG A 1 458 ? -35.277 4.384 -0.665 1.00 78.00 458 ARG A N 1
ATOM 3606 C CA . ARG A 1 458 ? -35.873 5.421 -1.530 1.00 78.00 458 ARG A CA 1
ATOM 3607 C C . ARG A 1 458 ? -35.817 6.800 -0.876 1.00 78.00 458 ARG A C 1
ATOM 3609 O O . ARG A 1 458 ? -35.514 7.779 -1.555 1.00 78.00 458 ARG A O 1
ATOM 3616 N N . GLU A 1 459 ? -36.070 6.871 0.427 1.00 74.69 459 GLU A N 1
ATOM 3617 C CA . GLU A 1 459 ? -35.991 8.115 1.199 1.00 74.69 459 GLU A CA 1
ATOM 3618 C C . GLU A 1 459 ? -34.548 8.637 1.270 1.00 74.69 459 GLU A C 1
ATOM 3620 O O . GLU A 1 459 ? -34.282 9.790 0.927 1.00 74.69 459 GLU A O 1
ATOM 3625 N N . SER A 1 460 ? -33.588 7.749 1.539 1.00 65.81 460 SER A N 1
ATOM 3626 C CA . SER A 1 460 ? -32.157 8.081 1.564 1.00 65.81 460 SER A CA 1
ATOM 3627 C C . SER A 1 460 ? -31.635 8.558 0.201 1.00 65.81 460 SER A C 1
ATOM 3629 O O . SER A 1 460 ? -30.859 9.513 0.126 1.00 65.81 460 SER A O 1
ATOM 3631 N N . ALA A 1 461 ? -32.082 7.942 -0.901 1.00 65.31 461 ALA A N 1
ATOM 3632 C CA . ALA A 1 461 ? -31.736 8.383 -2.254 1.00 65.31 461 ALA A CA 1
ATOM 3633 C C . ALA A 1 461 ? -32.317 9.774 -2.583 1.00 65.31 461 ALA A C 1
ATOM 3635 O O . ALA A 1 461 ? -31.645 10.593 -3.218 1.00 65.31 461 ALA A O 1
ATOM 3636 N N . SER A 1 462 ? -33.536 10.068 -2.113 1.00 82.56 462 SER A N 1
ATOM 3637 C CA . SER A 1 462 ? -34.180 11.381 -2.252 1.00 82.56 462 SER A CA 1
ATOM 3638 C C . SER A 1 462 ? -33.431 12.476 -1.479 1.00 82.56 462 SER A C 1
ATOM 3640 O O . SER A 1 462 ? -33.192 13.564 -2.014 1.00 82.56 462 SER A O 1
ATOM 3642 N N . ASP A 1 463 ? -32.977 12.191 -0.258 1.00 70.81 463 ASP A N 1
ATOM 3643 C CA . ASP A 1 463 ? -32.207 13.147 0.548 1.00 70.81 463 ASP A CA 1
ATOM 3644 C C . ASP A 1 463 ? -30.807 13.407 -0.016 1.00 70.81 463 ASP A C 1
ATOM 3646 O O . ASP A 1 463 ? -30.323 14.549 -0.016 1.00 70.81 463 ASP A O 1
ATOM 3650 N N . HIS A 1 464 ? -30.176 12.387 -0.603 1.00 64.75 464 HIS A N 1
ATOM 3651 C CA . HIS A 1 464 ? -28.912 12.558 -1.315 1.00 64.75 464 HIS A CA 1
ATOM 3652 C C . HIS A 1 464 ? -29.081 13.435 -2.569 1.00 64.75 464 HIS A C 1
ATOM 3654 O O . HIS A 1 464 ? -28.269 14.334 -2.820 1.00 64.75 464 HIS A O 1
ATOM 3660 N N . ALA A 1 465 ? -30.174 13.253 -3.320 1.00 68.94 465 ALA A N 1
ATOM 3661 C CA . ALA A 1 465 ? -30.510 14.092 -4.471 1.00 68.94 465 ALA A CA 1
ATOM 3662 C C . ALA A 1 465 ? -30.794 15.554 -4.070 1.00 68.94 465 ALA A C 1
ATOM 3664 O O . ALA A 1 465 ? -30.281 16.478 -4.710 1.00 68.94 465 ALA A O 1
ATOM 3665 N N . ARG A 1 466 ? -31.529 15.787 -2.971 1.00 76.50 466 ARG A N 1
ATOM 3666 C CA . ARG A 1 466 ? -31.768 17.136 -2.416 1.00 76.50 466 ARG A CA 1
ATOM 3667 C C . ARG A 1 466 ? -30.475 17.822 -1.985 1.00 76.50 466 ARG A C 1
ATOM 3669 O O . ARG A 1 466 ? -30.265 18.994 -2.301 1.00 76.50 466 ARG A O 1
ATOM 3676 N N . THR A 1 467 ? -29.585 17.093 -1.317 1.00 76.81 467 THR A N 1
ATOM 3677 C CA . THR A 1 467 ? -28.293 17.625 -0.860 1.00 76.81 467 THR A CA 1
ATOM 3678 C C . THR A 1 467 ? -27.398 18.004 -2.044 1.00 76.81 467 THR A C 1
ATOM 3680 O O . THR A 1 467 ? -26.788 19.076 -2.045 1.00 76.81 467 THR A O 1
ATOM 3683 N N . ARG A 1 468 ? -27.383 17.183 -3.104 1.00 76.38 468 ARG A N 1
ATOM 3684 C CA . ARG A 1 468 ? -26.645 17.464 -4.346 1.00 76.38 468 ARG A CA 1
ATOM 3685 C C . ARG A 1 468 ? -27.184 18.698 -5.079 1.00 76.38 468 ARG A C 1
ATOM 3687 O O . ARG A 1 468 ? -26.391 19.537 -5.504 1.00 76.38 468 ARG A O 1
ATOM 3694 N N . MET A 1 469 ? -28.507 18.852 -5.163 1.00 78.00 469 MET A N 1
ATOM 3695 C CA . MET A 1 469 ? -29.148 20.040 -5.747 1.00 78.00 469 MET A CA 1
ATOM 3696 C C . MET A 1 469 ? -28.833 21.321 -4.960 1.00 78.00 469 MET A C 1
ATOM 3698 O O . MET A 1 469 ? -28.515 22.352 -5.552 1.00 78.00 469 MET A O 1
ATOM 3702 N N . MET A 1 470 ? -28.846 21.264 -3.624 1.00 78.00 470 MET A N 1
ATOM 3703 C CA . MET A 1 470 ? -28.474 22.402 -2.768 1.00 78.00 470 MET A CA 1
ATOM 3704 C C . MET A 1 470 ? -26.994 22.788 -2.926 1.00 78.00 470 MET A C 1
ATOM 3706 O O . MET A 1 470 ? -26.664 23.976 -2.935 1.00 78.00 470 MET A O 1
ATOM 3710 N N . GLY A 1 471 ? -26.108 21.802 -3.099 1.00 78.81 471 GLY A N 1
ATOM 3711 C CA . GLY A 1 471 ? -24.691 22.023 -3.397 1.00 78.81 471 GLY A CA 1
ATOM 3712 C C . GLY A 1 471 ? -24.470 22.729 -4.738 1.00 78.81 471 GLY A C 1
ATOM 3713 O O . GLY A 1 471 ? -23.776 23.745 -4.781 1.00 78.81 471 GLY A O 1
ATOM 3714 N N . GLN A 1 472 ? -25.122 22.257 -5.807 1.00 78.38 472 GLN A N 1
ATOM 3715 C CA . GLN A 1 472 ? -25.047 22.892 -7.130 1.00 78.38 472 GLN A CA 1
ATOM 3716 C C . GLN A 1 472 ? -25.569 24.332 -7.107 1.00 78.38 472 GLN A C 1
ATOM 3718 O O . GLN A 1 472 ? -24.923 25.219 -7.659 1.00 78.38 472 GLN A O 1
ATOM 3723 N N . ARG A 1 473 ? -26.674 24.597 -6.395 1.00 79.69 473 ARG A N 1
ATOM 3724 C CA . ARG A 1 473 ? -27.262 25.944 -6.297 1.00 79.69 473 ARG A CA 1
ATOM 3725 C C . ARG A 1 473 ? -26.330 26.953 -5.612 1.00 79.69 473 ARG A C 1
ATOM 3727 O O . ARG A 1 473 ? -26.257 28.109 -6.028 1.00 79.69 473 ARG A O 1
ATOM 3734 N N . ARG A 1 474 ? -25.575 26.515 -4.595 1.00 78.88 474 ARG A N 1
ATOM 3735 C CA . ARG A 1 474 ? -24.534 27.334 -3.944 1.00 78.88 474 ARG A CA 1
ATOM 3736 C C . ARG A 1 474 ? -23.344 27.590 -4.867 1.00 78.88 474 ARG A C 1
ATOM 3738 O O . ARG A 1 474 ? -22.797 28.687 -4.859 1.00 78.88 474 ARG A O 1
ATOM 3745 N N . GLN A 1 475 ? -22.967 26.602 -5.675 1.00 75.56 475 GLN A N 1
ATOM 3746 C CA . GLN A 1 475 ? -21.859 26.722 -6.619 1.00 75.56 475 GLN A CA 1
ATOM 3747 C C . GLN A 1 475 ? -22.189 27.699 -7.758 1.00 75.56 475 GLN A C 1
ATOM 3749 O O . GLN A 1 475 ? -21.368 28.553 -8.082 1.00 75.56 475 GLN A O 1
ATOM 3754 N N . THR A 1 476 ? -23.419 27.662 -8.281 1.00 78.94 476 THR A N 1
ATOM 3755 C CA . THR A 1 476 ? -23.894 28.637 -9.275 1.00 78.94 476 THR A CA 1
ATOM 3756 C C . THR A 1 476 ? -24.022 30.051 -8.704 1.00 78.94 476 THR A C 1
ATOM 3758 O O . THR A 1 476 ? -23.725 31.012 -9.404 1.00 78.94 476 THR A O 1
ATOM 3761 N N . GLN A 1 477 ? -24.405 30.208 -7.427 1.00 74.88 477 GLN A N 1
ATOM 3762 C CA . GLN A 1 477 ? -24.429 31.528 -6.776 1.00 74.88 477 GLN A CA 1
ATOM 3763 C C . GLN A 1 477 ? -23.023 32.109 -6.577 1.00 74.88 477 GLN A C 1
ATOM 3765 O O . GLN A 1 477 ? -22.833 33.299 -6.805 1.00 74.88 477 GLN A O 1
ATOM 3770 N N . ALA A 1 478 ? -22.041 31.282 -6.208 1.00 70.31 478 ALA A N 1
ATOM 3771 C CA . ALA A 1 478 ? -20.653 31.723 -6.056 1.00 70.31 478 ALA A CA 1
ATOM 3772 C C . ALA A 1 478 ? -20.016 32.134 -7.397 1.00 70.31 478 ALA A C 1
ATOM 3774 O O . ALA A 1 478 ? -19.289 33.121 -7.465 1.00 70.31 478 ALA A O 1
ATOM 3775 N N . GLN A 1 479 ? -20.327 31.415 -8.480 1.00 71.12 479 GLN A N 1
ATOM 3776 C CA . GLN A 1 479 ? -19.862 31.780 -9.822 1.00 71.12 479 GLN A CA 1
ATOM 3777 C C . GLN A 1 479 ? -20.522 33.065 -10.336 1.00 71.12 479 GLN A C 1
ATOM 3779 O O . GLN A 1 479 ? -19.859 33.868 -10.984 1.00 71.12 479 GLN A O 1
ATOM 3784 N N . ALA A 1 480 ? -21.795 33.302 -10.008 1.00 69.25 480 ALA A N 1
ATOM 3785 C CA . ALA A 1 480 ? -22.471 34.545 -10.368 1.00 69.25 480 ALA A CA 1
ATOM 3786 C C . ALA A 1 480 ? -21.865 35.772 -9.659 1.00 69.25 480 ALA A C 1
ATOM 3788 O O . ALA A 1 480 ? -21.769 36.827 -10.278 1.00 69.25 480 ALA A O 1
ATOM 3789 N N . SER A 1 481 ? -21.413 35.636 -8.404 1.00 66.38 481 SER A N 1
ATOM 3790 C CA . SER A 1 481 ? -20.760 36.736 -7.676 1.00 66.38 481 SER A CA 1
ATOM 3791 C C . SER A 1 481 ? -19.360 37.082 -8.196 1.00 66.38 481 SER A C 1
ATOM 3793 O O . SER A 1 481 ? -19.000 38.257 -8.197 1.00 66.38 481 SER A O 1
ATOM 3795 N N . ASP A 1 482 ? -18.592 36.102 -8.686 1.00 58.84 482 ASP A N 1
ATOM 3796 C CA . ASP A 1 482 ? -17.242 36.347 -9.226 1.00 58.84 482 ASP A CA 1
ATOM 3797 C C . ASP A 1 482 ? -17.277 37.074 -10.583 1.00 58.84 482 ASP A C 1
ATOM 3799 O O . ASP A 1 482 ? -16.406 37.891 -10.875 1.00 58.84 482 ASP A O 1
ATOM 3803 N N . VAL A 1 483 ? -18.303 36.840 -11.411 1.00 62.31 483 VAL A N 1
ATOM 3804 C CA . VAL A 1 483 ? -18.433 37.519 -12.716 1.00 62.31 483 VAL A CA 1
ATOM 3805 C C . VAL A 1 483 ? -18.760 39.009 -12.548 1.00 62.31 483 VAL A C 1
ATOM 3807 O O . VAL A 1 483 ? -18.296 39.833 -13.335 1.00 62.31 483 VAL A O 1
ATOM 3810 N N . SER A 1 484 ? -19.489 39.383 -11.492 1.00 53.56 484 SER A N 1
ATOM 3811 C CA . SER A 1 484 ? -19.778 40.790 -11.181 1.00 53.56 484 SER A CA 1
ATOM 3812 C C . SER A 1 484 ? -18.556 41.597 -10.721 1.00 53.56 484 SER A C 1
ATOM 3814 O O . SER A 1 484 ? -18.522 42.803 -10.961 1.00 53.56 484 SER A O 1
ATOM 3816 N N . ASP A 1 485 ? -17.540 40.961 -10.129 1.00 48.31 485 ASP A N 1
ATOM 3817 C CA . ASP A 1 485 ? -16.329 41.655 -9.655 1.00 48.31 485 ASP A CA 1
ATOM 3818 C C . ASP A 1 485 ? -15.297 41.889 -10.775 1.00 48.31 485 ASP A C 1
ATOM 3820 O O . ASP A 1 485 ? -14.579 42.892 -10.766 1.00 48.31 485 ASP A O 1
ATOM 3824 N N . VAL A 1 486 ? -15.250 41.021 -11.792 1.00 52.56 486 VAL A N 1
ATOM 3825 C CA . VAL A 1 486 ? -14.302 41.157 -12.918 1.00 52.56 486 VAL A CA 1
ATOM 3826 C C . VAL A 1 486 ? -14.703 42.290 -13.874 1.00 52.56 486 VAL A C 1
ATOM 3828 O O . VAL A 1 486 ? -13.837 42.966 -14.432 1.00 52.56 486 VAL A O 1
ATOM 3831 N N . SER A 1 487 ? -15.999 42.582 -14.013 1.00 49.03 487 SER A N 1
ATOM 3832 C CA . SER A 1 487 ? -16.478 43.658 -14.896 1.00 49.03 487 SER A CA 1
ATOM 3833 C C . SER A 1 487 ? -16.171 45.078 -14.400 1.00 49.03 487 SER A C 1
ATOM 3835 O O . SER A 1 487 ? -16.230 46.012 -15.196 1.00 49.03 487 SER A O 1
ATOM 3837 N N . LEU A 1 488 ? -15.802 45.267 -13.128 1.00 49.88 488 LEU A N 1
ATOM 3838 C CA . LEU A 1 488 ? -15.468 46.587 -12.570 1.00 49.88 488 LEU A CA 1
ATOM 3839 C C . LEU A 1 488 ? -13.980 46.963 -12.696 1.00 49.88 488 LEU A C 1
ATOM 3841 O O . LEU A 1 488 ? -13.635 48.128 -12.502 1.00 49.88 488 LEU A O 1
ATOM 3845 N N . GLN A 1 489 ? -13.093 46.025 -13.049 1.00 51.03 489 GLN A N 1
ATOM 3846 C CA . GLN A 1 489 ? -11.646 46.288 -13.144 1.00 51.03 489 GLN A CA 1
ATOM 3847 C C . GLN A 1 489 ? -11.140 46.624 -14.557 1.00 51.03 489 GLN A C 1
ATOM 3849 O O . GLN A 1 489 ? -10.003 47.067 -14.695 1.00 51.03 489 GLN A O 1
ATOM 3854 N N . ALA A 1 490 ? -11.961 46.489 -15.601 1.00 48.53 490 ALA A N 1
ATOM 3855 C CA . ALA A 1 490 ? -11.510 46.636 -16.990 1.00 48.53 490 ALA A CA 1
ATOM 3856 C C . ALA A 1 490 ? -11.510 48.079 -17.550 1.00 48.53 490 ALA A C 1
ATOM 3858 O O . ALA A 1 490 ? -11.242 48.251 -18.734 1.00 48.53 490 ALA A O 1
ATOM 3859 N N . PHE A 1 491 ? -11.799 49.118 -16.753 1.00 44.78 491 PHE A N 1
ATOM 3860 C CA . PHE A 1 491 ? -12.001 50.484 -17.282 1.00 44.78 491 PHE A CA 1
ATOM 3861 C C . PHE A 1 491 ? -10.898 51.513 -16.972 1.00 44.78 491 PHE A C 1
ATOM 3863 O O . PHE A 1 491 ? -11.036 52.669 -17.351 1.00 44.78 491 PHE A O 1
ATOM 3870 N N . ASN A 1 492 ? -9.790 51.135 -16.323 1.00 48.34 492 ASN A N 1
ATOM 3871 C CA . ASN A 1 492 ? -8.706 52.074 -15.997 1.00 48.34 492 ASN A CA 1
ATOM 3872 C C . ASN A 1 492 ? -7.336 51.510 -16.391 1.00 48.34 492 ASN A C 1
ATOM 3874 O O . ASN A 1 492 ? -6.663 50.870 -15.586 1.00 48.34 492 ASN A O 1
ATOM 3878 N N . GLY A 1 493 ? -6.912 51.773 -17.624 1.00 42.66 493 GLY A N 1
ATOM 3879 C CA . GLY A 1 493 ? -5.577 51.424 -18.108 1.00 42.66 493 GLY A CA 1
ATOM 3880 C C . GLY A 1 493 ? -5.229 52.198 -19.371 1.00 42.66 493 GLY A C 1
ATOM 3881 O O . GLY A 1 493 ? -5.172 51.615 -20.444 1.00 42.66 493 GLY A O 1
ATOM 3882 N N . ALA A 1 494 ? -5.068 53.517 -19.248 1.00 41.41 494 ALA A N 1
ATOM 3883 C CA . ALA A 1 494 ? -4.540 54.359 -20.316 1.00 41.41 494 ALA A CA 1
ATOM 3884 C C . ALA A 1 494 ? -3.026 54.125 -20.455 1.00 41.41 494 ALA A C 1
ATOM 3886 O O . ALA A 1 494 ? -2.281 54.237 -19.479 1.00 41.41 494 ALA A O 1
ATOM 3887 N N . GLU A 1 495 ? -2.608 53.770 -21.666 1.00 40.19 495 GLU A N 1
ATOM 3888 C CA . GLU A 1 495 ? -1.230 53.502 -22.071 1.00 40.19 495 GLU A CA 1
ATOM 3889 C C . GLU A 1 495 ? -0.395 54.792 -22.106 1.00 40.19 495 GLU A C 1
ATOM 3891 O O . GLU A 1 495 ? -0.843 55.825 -22.606 1.00 40.19 495 GLU A O 1
ATOM 3896 N N . ALA A 1 496 ? 0.838 54.718 -21.604 1.00 42.91 496 ALA A N 1
ATOM 3897 C CA . ALA A 1 496 ? 1.883 55.706 -21.854 1.00 42.91 496 ALA A CA 1
ATOM 3898 C C . ALA A 1 496 ? 2.928 55.082 -22.800 1.00 42.91 496 ALA A C 1
ATOM 3900 O O . ALA A 1 496 ? 3.310 53.928 -22.580 1.00 42.91 496 ALA A O 1
ATOM 3901 N N . PRO A 1 497 ? 3.392 55.801 -23.838 1.00 56.66 497 PRO A N 1
ATOM 3902 C CA . PRO A 1 497 ? 4.367 55.277 -24.787 1.00 56.66 497 PRO A CA 1
ATOM 3903 C C . PRO A 1 497 ? 5.774 55.281 -24.173 1.00 56.66 497 PRO A C 1
ATOM 3905 O O . PRO A 1 497 ? 6.189 56.270 -23.571 1.00 56.66 497 PRO A O 1
ATOM 3908 N N . MET A 1 498 ? 6.497 54.166 -24.314 1.00 56.34 498 MET A N 1
ATOM 3909 C CA . MET A 1 498 ? 7.919 54.077 -23.972 1.00 56.34 498 MET A CA 1
ATOM 3910 C C . MET A 1 498 ? 8.776 54.498 -25.165 1.00 56.34 498 MET A C 1
ATOM 3912 O O . MET A 1 498 ? 8.707 53.881 -26.229 1.00 56.34 498 MET A O 1
ATOM 3916 N N . ASP A 1 499 ? 9.598 55.520 -24.932 1.00 55.09 499 ASP A N 1
ATOM 3917 C CA . ASP A 1 499 ? 10.727 55.913 -25.767 1.00 55.09 499 ASP A CA 1
ATOM 3918 C C . ASP A 1 499 ? 11.786 54.801 -25.797 1.00 55.09 499 ASP A C 1
ATOM 3920 O O . ASP A 1 499 ? 12.171 54.246 -24.764 1.00 55.09 499 ASP A O 1
ATOM 3924 N N . MET A 1 500 ? 12.242 54.478 -27.006 1.00 60.56 500 MET A N 1
ATOM 3925 C CA . MET A 1 500 ? 13.354 53.573 -27.285 1.00 60.56 500 MET A CA 1
ATOM 3926 C C . MET A 1 500 ? 14.571 54.414 -27.661 1.00 60.56 500 MET A C 1
ATOM 3928 O O . MET A 1 500 ? 14.581 54.984 -28.745 1.00 60.56 500 MET A O 1
ATOM 3932 N N . ASP A 1 501 ? 15.591 54.431 -26.804 1.00 56.28 501 ASP A N 1
ATOM 3933 C CA . ASP A 1 501 ? 16.932 54.918 -27.136 1.00 56.28 501 ASP A CA 1
ATOM 3934 C C . ASP A 1 501 ? 18.011 54.093 -26.413 1.00 56.28 501 ASP A C 1
ATOM 3936 O O . ASP A 1 501 ? 17.873 53.762 -25.233 1.00 56.28 501 ASP A O 1
ATOM 3940 N N . GLY A 1 502 ? 19.108 53.831 -27.132 1.00 49.09 502 GLY A N 1
ATOM 3941 C CA . GLY A 1 502 ? 20.388 53.305 -26.628 1.00 49.09 502 GLY A CA 1
ATOM 3942 C C . GLY A 1 502 ? 20.578 51.814 -26.919 1.00 49.09 502 GLY A C 1
ATOM 3943 O O . GLY A 1 502 ? 19.981 50.976 -26.256 1.00 49.09 502 GLY A O 1
ATOM 3944 N N . ASP A 1 503 ? 21.280 51.379 -27.967 1.00 55.53 503 ASP A N 1
ATOM 3945 C CA . ASP A 1 503 ? 22.672 51.650 -28.379 1.00 55.53 503 ASP A CA 1
ATOM 3946 C C . ASP A 1 503 ? 23.731 51.187 -27.361 1.00 55.53 503 ASP A C 1
ATOM 3948 O O . ASP A 1 503 ? 23.633 51.456 -26.164 1.00 55.53 503 ASP A O 1
ATOM 3952 N N . GLY A 1 504 ? 24.761 50.503 -27.870 1.00 44.22 504 GLY A N 1
ATOM 3953 C CA . GLY A 1 504 ? 25.958 50.117 -27.117 1.00 44.22 504 GLY A CA 1
ATOM 3954 C C . GLY A 1 504 ? 26.279 48.621 -27.132 1.00 44.22 504 GLY A C 1
ATOM 3955 O O . GLY A 1 504 ? 25.874 47.878 -26.242 1.00 44.22 504 GLY A O 1
ATOM 3956 N N . GLY A 1 505 ? 27.062 48.194 -28.125 1.00 59.03 505 GLY A N 1
ATOM 3957 C CA . GLY A 1 505 ? 27.717 46.887 -28.141 1.00 59.03 505 GLY A CA 1
ATOM 3958 C C . GLY A 1 505 ? 28.969 46.803 -27.259 1.00 59.03 505 GLY A C 1
ATOM 3959 O O . GLY A 1 505 ? 29.555 47.822 -26.896 1.00 59.03 505 GLY A O 1
ATOM 3960 N N . PHE A 1 506 ? 29.371 45.570 -26.950 1.00 44.03 506 PHE A N 1
ATOM 3961 C CA . PHE A 1 506 ? 30.688 44.977 -27.229 1.00 44.03 506 PHE A CA 1
ATOM 3962 C C . PHE A 1 506 ? 30.606 43.461 -27.036 1.00 44.03 506 PHE A C 1
ATOM 3964 O O . PHE A 1 506 ? 29.888 43.031 -26.102 1.00 44.03 506 PHE A O 1
#

pLDDT: mean 75.5, std 20.91, range [29.92, 98.44]

Organism: NCBI:txid1460663